Protein AF-A0A0N1NVH3-F1 (afdb_monomer)

pLDDT: mean 73.92, std 19.42, range [24.39, 94.25]

Nearest PDB structures (foldseek):
  8ia0-assembly1_CT  TM=8.644E-01  e=6.738E-32  Thermochaetoides thermophila DSM 1495
  7r6k-assembly1_I  TM=8.477E-01  e=2.476E-26  Saccharomyces cerevisiae BY4741
  8fkv-assembly1_SU  TM=8.093E-01  e=1.722E-21  Homo sapiens
  8esq-assembly1_I  TM=8.551E-01  e=5.953E-19  Schizosaccharomyces pombe
  8esr-assembly1_I  TM=8.622E-01  e=1.086E-17  Schizosaccharomyces pombe

Radius of gyration: 43.26 Å; Cα contacts (8 Å, |Δi|>4): 526; chains: 1; bounding box: 100×90×158 Å

Secondary structure (DSSP, 8-state):
------------PPPP-TTS------HHHHHHHHHT--HHHHHHSS-----------PPPBPTTS-B-------------------------------PPPPPP-------HHHHHHHHHHHHHHHHHHHHH-TTT-THHHHHHHHTTTTS-HHHHHHHHHHHHHHHHHHS-SSPPPPPPTTGGGS---HHHHHHHHHHHHHHHHHHHHHHHHHHHTS--SS-HHHHHHHHHHHHHHHHHHHH-TTSTTHHHHHHHHHHHHT-SS--HHHHHHHHHHHHHHHH-SSSHHHHHHHHHHHHHHHHTTT---HHHHHGGGG---TTTS--TTSS-SS-SS------SSS-----------HHHHHHHHHHHHHHHHHHHHHHHHHHHHHHHHHHHHHHHHHHHHHHHHHHT-HHHHHHHHHHHHHSGGGS-GGGHHHHHHHHHHHHHHHHHHHHHHHT-TTGGGSTT--HHHHHHHHHHHHHHHHHTS-HHHHTTT-----HHHHHHHHHHHHHHHH-TTTT--TT--PPPPTT-TT----TT--S-HHHHHHHHHHHHHS-TTSPPPHHHHHHHHHHHHHHHTTS-HHHHHHHHHHHHHHHHHHHHHHGGGT-GGG----S---TT-SSTTTT-TTSTT---HHHHHHTT-SSHHHHHHHHHHHHHHHHHHT-

Foldseek 3Di:
DDDDDDDDDDDDDDDDDPPDPDDDDDPVVVVVVVVVPPVPVVVVPPPPPPDDPPPPDDFDADPVGDTDDDDDDDDDDDDDDDDDDDDDDDDDDDDDDDDDDDDDPDDPPDDLVVLLVVLVVLLVVLLVVCLVDVLVSLCSLVVLVVQQPPHPLVSVLVSLVSNLVSCLNNPDPAEDDDDDPVNVPDDDDPVVVSVVVSSVSSVVSVVVSLVVLLVLLPDDPDPPSSVVSNLSSLVSLLSCCLRHVRYPPNLSSLLSLLVLQQDPDPDPSNVSSLVSLLSNQLPDPLLPSVLSSLVSNLVSCVVVLNPGAQSSLLSLVSHDDVVNCPPPPPPPPPDDPDDPDPDPDDPPPPDPDDPDDPVVVVVVVVVVVVVVVVVVVCVVVSVVSSNVSRLSSVVSSVVSLVSCLVSVDQNNLLSSLVVCLSCLLVDDPVCLVVLLVSLLVLLVVLVVVVVVVVVDPPPPPPPDRPSLLSNLSSLLSNLSSVLSPPLVPCVPPDPDDCVSSLLSCLQCVVVCLQDPQQQPALPDPDDQDPVRPPPPRPNVCRDGNLNSNLSSCCSADVRPSDHDDLLSLQSVLLSLLVSLVSDDPVSNLSSLVSSLVSCLVPLVSHLLQADLVPQPFEDDADNNDSDSVVRRCSYPPNHSVSLVVQCVDPDVSSVVSSVSSVCSNVVVVVD

Sequence (671 aa):
MVNGRPAKRRRVTPPIDDDVPSETIQASDLLSRVADWDLEQAYEQRTRKKQAKETTRLPTKSQEGLLLQAQSSALPEDSDQDSFLQSGSEDEAANGLVTPPSEVEIQPTIPVRQQVLEAKEEIARLAGLLNENPEEHASAFKKLAQLGDHAPVPVQKLVLAAQVAVYKDAIPGYRIRAYRDEDLGNKVSKEVRQTRQYEHSLVTNYGSYVKHLASLAKPKADDADAISLQTVAVSCACSLLLAVPHFNYRTELLGILAQQLLSREPTPDFVKCIETVKGLFDSDDDGATSLEAVNIISKIMRAKDFRVRAEVVDCFLHLRLLTELAPVQSRTEGSGPRPMETVHGKKVKKQKWEHRSKKEKKIAKERKAVEKDMREADASVNFEEREKMQSEALKAVFATYFRILKARTSQLMGAVLEGLAKYAHLINQDMFGDILEALKDIVKQAEEDTENTEDTEDAADEGGRNFTRESLLATQTAFTLLSQQDVAKSAGSLQLDLSFFSSHIYRTLYSLGLDPDIELGPKSLRLDHPENQATQRNRVNVSTPMLLLVRVMKSILLTPSQPPPTMTATAFYKRLLSISLQLPEKSALAVLNLMERIADRHVRKIEALWYSDERKGDGVFHGESDTIEGTNILAMGTGVWEQELLRKHYCPKVREQVVIIDKIVSKNAQK

InterPro domains:
  IPR005612 CCAAT-binding factor [PF03914] (471-656)
  IPR011501 Nucleolar complex-associated protein 3, N-terminal [PF07540] (118-209)
  IPR016903 Nucleolar complex-associated protein 3 [PIRSF028977] (41-658)
  IPR016903 Nucleolar complex-associated protein 3 [PTHR14428] (35-661)

Organism: NCBI:txid1664694

Structure (mmCIF, N/CA/C/O backbone):
data_AF-A0A0N1NVH3-F1
#
_entry.id   AF-A0A0N1NVH3-F1
#
loop_
_atom_site.group_PDB
_atom_site.id
_atom_site.type_symbol
_atom_site.label_atom_id
_atom_site.label_alt_id
_atom_site.label_comp_id
_atom_site.label_asym_id
_atom_site.label_entity_id
_atom_site.label_seq_id
_atom_site.pdbx_PDB_ins_code
_atom_site.Cartn_x
_atom_site.Cartn_y
_atom_site.Cartn_z
_atom_site.occupancy
_atom_site.B_iso_or_equiv
_atom_site.auth_seq_id
_atom_site.auth_comp_id
_atom_site.auth_asym_id
_atom_site.auth_atom_id
_atom_site.pdbx_PDB_model_num
ATOM 1 N N . MET A 1 1 ? -18.356 8.684 110.991 1.00 33.03 1 MET A N 1
ATOM 2 C CA . MET A 1 1 ? -17.567 8.268 109.809 1.00 33.03 1 MET A CA 1
ATOM 3 C C . MET A 1 1 ? -18.543 7.777 108.748 1.00 33.03 1 MET A C 1
ATOM 5 O O . MET A 1 1 ? -19.456 7.079 109.145 1.00 33.03 1 MET A O 1
ATOM 9 N N . VAL A 1 2 ? -18.492 8.038 107.445 1.00 35.56 2 VAL A N 1
ATOM 10 C CA . VAL A 1 2 ? -17.775 8.951 106.541 1.00 35.56 2 VAL A CA 1
ATOM 11 C C . VAL A 1 2 ? -18.564 8.830 105.206 1.00 35.56 2 VAL A C 1
ATOM 13 O O . VAL A 1 2 ? -18.847 7.718 104.783 1.00 35.56 2 VAL A O 1
ATOM 16 N N . ASN A 1 3 ? -18.900 9.973 104.593 1.00 38.34 3 ASN A N 1
ATOM 17 C CA . ASN A 1 3 ? -19.099 10.280 103.157 1.00 38.34 3 ASN A CA 1
ATOM 18 C C . ASN A 1 3 ? -20.183 9.618 102.266 1.00 38.34 3 ASN A C 1
ATOM 20 O O . ASN A 1 3 ? -20.206 8.414 102.055 1.00 38.34 3 ASN A O 1
ATOM 24 N N . GLY A 1 4 ? -20.906 10.490 101.534 1.00 35.47 4 GLY A N 1
ATOM 25 C CA . GLY A 1 4 ? -21.169 10.306 100.092 1.00 35.47 4 GLY A CA 1
ATOM 26 C C . GLY A 1 4 ? -22.627 10.441 99.617 1.00 35.47 4 GLY A C 1
ATOM 27 O O . GLY A 1 4 ? -23.397 9.497 99.715 1.00 35.47 4 GLY A O 1
ATOM 28 N N . ARG A 1 5 ? -22.999 11.585 99.014 1.00 40.88 5 ARG A N 1
ATOM 29 C CA . ARG A 1 5 ? -24.185 11.706 98.122 1.00 40.88 5 ARG A CA 1
ATOM 30 C C . ARG A 1 5 ? -23.877 11.061 96.749 1.00 40.88 5 ARG A C 1
ATOM 32 O O . ARG A 1 5 ? -22.700 10.942 96.416 1.00 40.88 5 ARG A O 1
ATOM 39 N N . PRO A 1 6 ? -24.885 10.759 95.900 1.00 46.31 6 PRO A N 1
ATOM 40 C CA . PRO A 1 6 ? -25.251 11.756 94.881 1.00 46.31 6 PRO A CA 1
ATOM 41 C C . PRO A 1 6 ? -26.759 11.870 94.563 1.00 46.31 6 PRO A C 1
ATOM 43 O O . PRO A 1 6 ? -27.581 11.015 94.875 1.00 46.31 6 PRO A O 1
ATOM 46 N N . ALA A 1 7 ? -27.097 12.998 93.936 1.00 38.25 7 ALA A N 1
ATOM 47 C CA . ALA A 1 7 ? -28.427 13.497 93.601 1.00 38.25 7 ALA A CA 1
ATOM 48 C C . ALA A 1 7 ? -29.065 12.850 92.350 1.00 38.25 7 ALA A C 1
ATOM 50 O O . ALA A 1 7 ? -28.367 12.549 91.383 1.00 38.25 7 ALA A O 1
ATOM 51 N N . LYS A 1 8 ? -30.407 12.770 92.305 1.00 43.84 8 LYS A N 1
ATOM 52 C CA . LYS A 1 8 ? -31.183 12.623 91.055 1.00 43.84 8 LYS A CA 1
ATOM 53 C C . LYS A 1 8 ? -31.895 13.934 90.702 1.00 43.84 8 LYS A C 1
ATOM 55 O O . LYS A 1 8 ? -32.464 14.610 91.554 1.00 43.84 8 LYS A O 1
ATOM 60 N N . ARG A 1 9 ? -31.742 14.293 89.426 1.00 40.25 9 ARG A N 1
ATOM 61 C CA . ARG A 1 9 ? -31.920 15.602 88.786 1.00 40.25 9 ARG A CA 1
ATOM 62 C C . ARG A 1 9 ? -33.373 15.924 88.401 1.00 40.25 9 ARG A C 1
ATOM 64 O O . ARG A 1 9 ? -34.196 15.039 88.199 1.00 40.25 9 ARG A O 1
ATOM 71 N N . ARG A 1 10 ? -33.607 17.236 88.283 1.00 39.56 10 ARG A N 1
ATOM 72 C CA . ARG A 1 10 ? -34.806 17.985 87.867 1.00 39.56 10 ARG A CA 1
ATOM 73 C C . ARG A 1 10 ? -35.235 17.770 86.402 1.00 39.56 10 ARG A C 1
ATOM 75 O O . ARG A 1 10 ? -34.432 17.390 85.557 1.00 39.56 10 ARG A O 1
ATOM 82 N N . ARG A 1 11 ? -36.497 18.166 86.156 1.00 43.09 11 ARG A N 1
ATOM 83 C CA . ARG A 1 11 ? -37.097 18.666 84.899 1.00 43.09 11 ARG A CA 1
ATOM 84 C C . ARG A 1 11 ? -36.121 19.506 84.060 1.00 43.09 11 ARG A C 1
ATOM 86 O O . ARG A 1 11 ? -35.396 20.312 84.636 1.00 43.09 11 ARG A O 1
ATOM 93 N N . VAL A 1 12 ? -36.210 19.410 82.731 1.00 44.62 12 VAL A N 1
ATOM 94 C CA . VAL A 1 12 ? -35.638 20.402 81.804 1.00 44.62 12 VAL A CA 1
ATOM 95 C C . VAL A 1 12 ? -36.633 20.677 80.670 1.00 44.62 12 VAL A C 1
ATOM 97 O O . VAL A 1 12 ? -36.695 19.952 79.685 1.00 44.62 12 VAL A O 1
ATOM 100 N N . THR A 1 13 ? -37.431 21.729 80.840 1.00 44.00 13 THR A N 1
ATOM 101 C CA . THR A 1 13 ? -37.611 22.745 79.794 1.00 44.00 13 THR A CA 1
ATOM 102 C C . THR A 1 13 ? -36.304 23.548 79.704 1.00 44.00 13 THR A C 1
ATOM 104 O O . THR A 1 13 ? -35.666 23.734 80.747 1.00 44.00 13 THR A O 1
ATOM 107 N N . PRO A 1 14 ? -35.864 24.001 78.519 1.00 58.03 14 PRO A N 1
ATOM 108 C CA . PRO A 1 14 ? -34.668 24.833 78.408 1.00 58.03 14 PRO A CA 1
ATOM 109 C C . PRO A 1 14 ? -34.853 26.172 79.155 1.00 58.03 14 PRO A C 1
ATOM 111 O O . PRO A 1 14 ? -35.979 26.673 79.221 1.00 58.03 14 PRO A O 1
ATOM 114 N N . PRO A 1 15 ? -33.784 26.723 79.760 1.00 50.41 15 PRO A N 1
ATOM 115 C CA . PRO A 1 15 ? -33.826 28.014 80.439 1.00 50.41 15 PRO A CA 1
ATOM 116 C C . PRO A 1 15 ? -34.007 29.156 79.430 1.00 50.41 15 PRO A C 1
ATOM 118 O O . PRO A 1 15 ? -33.434 29.127 78.343 1.00 50.41 15 PRO A O 1
ATOM 121 N N . ILE A 1 16 ? -34.823 30.136 79.814 1.00 52.22 16 ILE A N 1
ATOM 122 C CA . ILE A 1 16 ? -34.945 31.437 79.154 1.00 52.22 16 ILE A CA 1
ATOM 123 C C . ILE A 1 16 ? -33.811 32.305 79.707 1.00 52.22 16 ILE A C 1
ATOM 125 O O . ILE A 1 16 ? -33.602 32.336 80.919 1.00 52.22 16 ILE A O 1
ATOM 129 N N . ASP A 1 17 ? -33.051 32.923 78.810 1.00 49.09 17 ASP A N 1
ATOM 130 C CA . ASP A 1 17 ? -31.967 33.850 79.126 1.00 49.09 17 ASP A CA 1
ATOM 131 C C . ASP A 1 17 ? -32.587 35.252 79.270 1.00 49.09 17 ASP A C 1
ATOM 133 O O . ASP A 1 17 ? -33.037 35.826 78.279 1.00 49.09 17 ASP A O 1
ATOM 137 N N . ASP A 1 18 ? -32.692 35.771 80.497 1.00 53.84 18 ASP A N 1
ATOM 138 C CA . ASP A 1 18 ? -33.352 37.060 80.793 1.00 53.84 18 ASP A CA 1
ATOM 139 C C . ASP A 1 18 ? -32.436 38.287 80.550 1.00 53.84 18 ASP A C 1
ATOM 141 O O . ASP A 1 18 ? -32.862 39.422 80.756 1.00 53.84 18 ASP A O 1
ATOM 145 N N . ASP A 1 19 ? -31.201 38.087 80.066 1.00 55.75 19 ASP A N 1
ATOM 146 C CA . ASP A 1 19 ? -30.199 39.151 79.848 1.00 55.75 19 ASP A CA 1
ATOM 147 C C . ASP A 1 19 ? -30.059 39.613 78.379 1.00 55.75 19 ASP A C 1
ATOM 149 O O . ASP A 1 19 ? -29.121 40.336 78.030 1.00 55.75 19 ASP A O 1
ATOM 153 N N . VAL A 1 20 ? -30.997 39.255 77.494 1.00 51.69 20 VAL A N 1
ATOM 154 C CA . VAL A 1 20 ? -31.004 39.725 76.095 1.00 51.69 20 VAL A CA 1
ATOM 155 C C . VAL A 1 20 ? -32.157 40.715 75.886 1.00 51.69 20 VAL A C 1
ATOM 157 O O . VAL A 1 20 ? -33.314 40.339 76.086 1.00 51.69 20 VAL A O 1
ATOM 160 N N . PRO A 1 21 ? -31.906 41.975 75.470 1.00 58.12 21 PRO A N 1
ATOM 161 C CA . PRO A 1 21 ? -32.991 42.881 75.116 1.00 58.12 21 PRO A CA 1
ATOM 162 C C . PRO A 1 21 ? -33.781 42.294 73.940 1.00 58.12 21 PRO A C 1
ATOM 164 O O . PRO A 1 21 ? -33.214 41.836 72.950 1.00 58.12 21 PRO A O 1
ATOM 167 N N . SER A 1 22 ? -35.106 42.291 74.063 1.00 54.75 22 SER A N 1
ATOM 168 C CA . SER A 1 22 ? -36.019 41.779 73.049 1.00 54.75 22 SER A CA 1
ATOM 169 C C . SER A 1 22 ? -35.924 42.601 71.761 1.00 54.75 22 SER A C 1
ATOM 171 O O . SER A 1 22 ? -36.459 43.703 71.660 1.00 54.75 22 SER A O 1
ATOM 173 N N . GLU A 1 23 ? -35.265 42.055 70.742 1.00 61.34 23 GLU A N 1
ATOM 174 C CA . GLU A 1 23 ? -35.320 42.619 69.396 1.00 61.34 23 GLU A CA 1
ATOM 175 C C . GLU A 1 23 ? -36.613 42.184 68.695 1.00 61.34 23 GLU A C 1
ATOM 177 O O . GLU A 1 23 ? -36.970 41.004 68.636 1.00 61.34 23 GLU A O 1
ATOM 182 N N . THR A 1 24 ? -37.344 43.154 68.149 1.00 64.12 24 THR A N 1
ATOM 183 C CA . THR A 1 24 ? -38.514 42.905 67.306 1.00 64.12 24 THR A CA 1
ATOM 184 C C . THR A 1 24 ? -38.073 42.306 65.972 1.00 64.12 24 THR A C 1
ATOM 186 O O . THR A 1 24 ? -37.506 43.002 65.130 1.00 64.12 24 THR A O 1
ATOM 189 N N . ILE A 1 25 ? -38.355 41.021 65.769 1.00 62.53 25 ILE A N 1
ATOM 190 C CA . ILE A 1 25 ? -38.090 40.303 64.515 1.00 62.53 25 ILE A CA 1
ATOM 191 C C . ILE A 1 25 ? -39.090 40.770 63.442 1.00 62.53 25 ILE A C 1
ATOM 193 O O . ILE A 1 25 ? -40.289 40.883 63.707 1.00 62.53 25 ILE A O 1
ATOM 197 N N . GLN A 1 26 ? -38.612 41.037 62.222 1.00 66.69 26 GLN A N 1
ATOM 198 C CA . GLN A 1 26 ? -39.470 41.411 61.093 1.00 66.69 26 GLN A CA 1
ATOM 199 C C . GLN A 1 26 ? -40.405 40.258 60.695 1.00 66.69 26 GLN A C 1
ATOM 201 O O . GLN A 1 26 ? -40.004 39.097 60.640 1.00 66.69 26 GLN A O 1
ATOM 206 N N . ALA A 1 27 ? -41.656 40.583 60.356 1.00 63.06 27 ALA A N 1
ATOM 207 C CA . ALA A 1 27 ? -42.694 39.602 60.017 1.00 63.06 27 ALA A CA 1
ATOM 208 C C . ALA A 1 27 ? -42.320 38.665 58.846 1.00 63.06 27 ALA A C 1
ATOM 210 O O . ALA A 1 27 ? -42.825 37.547 58.771 1.00 63.06 27 ALA A O 1
ATOM 211 N N . SER A 1 28 ? -41.408 39.081 57.962 1.00 67.12 28 SER A N 1
ATOM 212 C CA . SER A 1 28 ? -40.887 38.258 56.864 1.00 67.12 28 SER A CA 1
ATOM 213 C C . SER A 1 28 ? -40.072 37.049 57.339 1.00 67.12 28 SER A C 1
ATOM 215 O O . SER A 1 28 ? -40.176 35.986 56.732 1.00 67.12 28 SER A O 1
ATOM 217 N N . ASP A 1 29 ? -39.335 37.173 58.447 1.00 62.38 29 ASP A N 1
ATOM 218 C CA . ASP A 1 29 ? -38.538 36.074 59.019 1.00 62.38 29 ASP A CA 1
ATOM 219 C C . ASP A 1 29 ? -39.375 35.100 59.860 1.00 62.38 29 ASP A C 1
ATOM 221 O O . ASP A 1 29 ? -38.988 33.952 60.085 1.00 62.38 29 ASP A O 1
ATOM 225 N N . LEU A 1 30 ? -40.558 35.527 60.307 1.00 60.66 30 LEU A N 1
ATOM 226 C CA . LEU A 1 30 ? -41.541 34.619 60.896 1.00 60.66 30 LEU A CA 1
ATOM 227 C C . LEU A 1 30 ? -42.236 33.776 59.820 1.00 60.66 30 LEU A C 1
ATOM 229 O O . LEU A 1 30 ? -42.452 32.588 60.041 1.00 60.66 30 LEU A O 1
ATOM 233 N N . LEU A 1 31 ? -42.535 34.345 58.645 1.00 59.34 31 LEU A N 1
ATOM 234 C CA . LEU A 1 31 ? -43.126 33.580 57.540 1.00 59.34 31 LEU A CA 1
ATOM 235 C C . LEU A 1 31 ? -42.167 32.529 56.963 1.00 59.34 31 LEU A C 1
ATOM 237 O O . LEU A 1 31 ? -42.623 31.443 56.608 1.00 59.34 31 LEU A O 1
ATOM 241 N N . SER A 1 32 ? -40.861 32.808 56.901 1.00 60.94 32 SER A N 1
ATOM 242 C CA . SER A 1 32 ? -39.868 31.824 56.443 1.00 60.94 32 SER A CA 1
ATOM 243 C C . SER A 1 32 ? -39.736 30.648 57.416 1.00 60.94 32 SER A C 1
ATOM 245 O O . SER A 1 32 ? -39.741 29.499 56.989 1.00 60.94 32 SER A O 1
ATOM 247 N N . ARG A 1 33 ? -39.745 30.905 58.731 1.00 57.94 33 ARG A N 1
ATOM 248 C CA . ARG A 1 33 ? -39.714 29.845 59.758 1.00 57.94 33 ARG A CA 1
ATOM 249 C C . ARG A 1 33 ? -40.994 29.010 59.833 1.00 57.94 33 ARG A C 1
ATOM 251 O O . ARG A 1 33 ? -40.930 27.851 60.230 1.00 57.94 33 ARG A O 1
ATOM 258 N N . VAL A 1 34 ? -42.145 29.576 59.465 1.00 58.25 34 VAL A N 1
ATOM 259 C CA . VAL A 1 34 ? -43.417 28.834 59.373 1.00 58.25 34 VAL A CA 1
ATOM 260 C C . VAL A 1 34 ? -43.456 27.955 58.118 1.00 58.25 34 VAL A C 1
ATOM 262 O O . VAL A 1 34 ? -44.030 26.872 58.168 1.00 58.25 34 VAL A O 1
ATOM 265 N N . ALA A 1 35 ? -42.799 28.365 57.027 1.00 59.84 35 ALA A N 1
ATOM 266 C CA . ALA A 1 35 ? -42.668 27.551 55.815 1.00 59.84 35 ALA A CA 1
ATOM 267 C C . ALA A 1 35 ? -41.761 26.315 55.999 1.00 59.84 35 ALA A C 1
ATOM 269 O O . ALA A 1 35 ? -41.915 25.342 55.268 1.00 59.84 35 ALA A O 1
ATOM 270 N N . ASP A 1 36 ? -40.877 26.320 57.004 1.00 55.16 36 ASP A N 1
ATOM 271 C CA . ASP A 1 36 ? -40.049 25.163 57.382 1.00 55.16 36 ASP A CA 1
ATOM 272 C C . ASP A 1 36 ? -40.770 24.172 58.323 1.00 55.16 36 ASP A C 1
ATOM 274 O O . ASP A 1 36 ? -40.252 23.092 58.616 1.00 55.16 36 ASP A O 1
ATOM 278 N N . TRP A 1 37 ? -41.971 24.505 58.812 1.00 56.56 37 TRP A N 1
ATOM 279 C CA . TRP A 1 37 ? -42.791 23.627 59.658 1.00 56.56 37 TRP A CA 1
ATOM 280 C C . TRP A 1 37 ? -43.785 22.817 58.821 1.00 56.56 37 TRP A C 1
ATOM 282 O O . TRP A 1 37 ? -45.002 22.890 58.988 1.00 56.56 37 TRP A O 1
ATOM 292 N N . ASP A 1 38 ? -43.241 22.003 57.922 1.00 60.09 38 ASP A N 1
ATOM 293 C CA . ASP A 1 38 ? -44.020 21.117 57.063 1.00 60.09 38 ASP A CA 1
ATOM 294 C C . ASP A 1 38 ? -44.341 19.810 57.816 1.00 60.09 38 ASP A C 1
ATOM 296 O O . ASP A 1 38 ? -43.627 18.803 57.749 1.00 60.09 38 ASP A O 1
ATOM 300 N N . LEU A 1 39 ? -45.403 19.853 58.631 1.00 51.72 39 LEU A N 1
ATOM 301 C CA . LEU A 1 39 ? -45.838 18.742 59.491 1.00 51.72 39 LEU A CA 1
ATOM 302 C C . LEU A 1 39 ? -46.125 17.455 58.687 1.00 51.72 39 LEU A C 1
ATOM 304 O O . LEU A 1 39 ? -46.016 16.355 59.234 1.00 51.72 39 LEU A O 1
ATOM 308 N N . GLU A 1 40 ? -46.458 17.592 57.398 1.00 57.12 40 GLU A N 1
ATOM 309 C CA . GLU A 1 40 ? -46.713 16.490 56.463 1.00 57.12 40 GLU A CA 1
ATOM 310 C C . GLU A 1 40 ? -45.436 15.724 56.088 1.00 57.12 40 GLU A C 1
ATOM 312 O O . GLU A 1 40 ? -45.439 14.494 56.147 1.00 57.12 40 GLU A O 1
ATOM 317 N N . GLN A 1 41 ? -44.305 16.397 55.838 1.00 60.50 41 GLN A N 1
ATOM 318 C CA . GLN A 1 41 ? -43.046 15.716 55.486 1.00 60.50 41 GLN A CA 1
ATOM 319 C C . GLN A 1 41 ? -42.486 14.885 56.651 1.00 60.50 41 GLN A C 1
ATOM 321 O O . GLN A 1 41 ? -41.978 13.777 56.457 1.00 60.50 41 GLN A O 1
ATOM 326 N N . ALA A 1 42 ? -42.624 15.375 57.887 1.00 59.47 42 ALA A N 1
ATOM 327 C CA . ALA A 1 42 ? -42.236 14.626 59.085 1.00 59.47 42 ALA A CA 1
ATOM 328 C C . ALA A 1 42 ? -43.175 13.434 59.372 1.00 59.47 42 ALA A C 1
ATOM 330 O O . ALA A 1 42 ? -42.757 12.443 59.984 1.00 59.47 42 ALA A O 1
ATOM 331 N N . TYR A 1 43 ? -44.434 13.510 58.924 1.00 60.97 43 TYR A N 1
ATOM 332 C CA . TYR A 1 43 ? -45.405 12.418 59.015 1.00 60.97 43 TYR A CA 1
ATOM 333 C C . TYR A 1 43 ? -45.141 11.338 57.952 1.00 60.97 43 TYR A C 1
ATOM 335 O O . TYR A 1 43 ? -45.211 10.148 58.263 1.00 60.97 43 TYR A O 1
ATOM 343 N N . GLU A 1 44 ? -44.742 11.731 56.740 1.00 62.16 44 GLU A N 1
ATOM 344 C CA . GLU A 1 44 ? -44.369 10.821 55.646 1.00 62.16 44 GLU A CA 1
ATOM 345 C C . GLU A 1 44 ? -43.032 10.096 55.887 1.00 62.16 44 GLU A C 1
ATOM 347 O O . GLU A 1 44 ? -42.884 8.926 55.527 1.00 62.16 44 GLU A O 1
ATOM 352 N N . GLN A 1 45 ? -42.069 10.740 56.559 1.00 58.31 45 GLN A N 1
ATOM 353 C CA . GLN A 1 45 ? -40.765 10.141 56.888 1.00 58.31 45 GLN A CA 1
ATOM 354 C C . GLN A 1 45 ? -40.785 9.221 58.120 1.00 58.31 45 GLN A C 1
ATOM 356 O O . GLN A 1 45 ? -39.816 8.491 58.370 1.00 58.31 45 GLN A O 1
ATOM 361 N N . 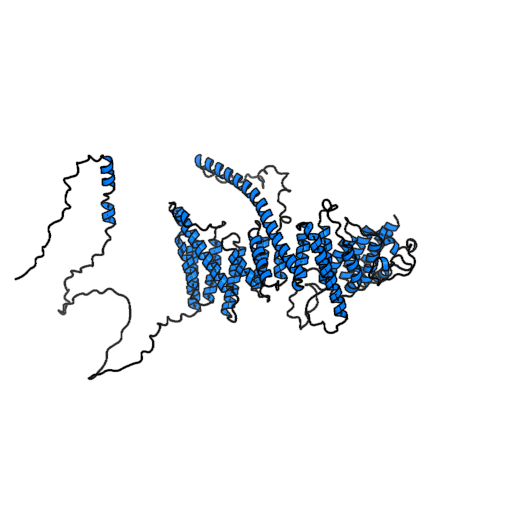ARG A 1 46 ? -41.894 9.168 58.874 1.00 54.25 46 ARG A N 1
ATOM 362 C CA . ARG A 1 46 ? -42.122 8.090 59.846 1.00 54.25 46 ARG A CA 1
ATOM 363 C C . ARG A 1 46 ? -42.439 6.804 59.095 1.00 54.25 46 ARG A C 1
ATOM 365 O O . ARG A 1 46 ? -43.584 6.406 58.911 1.00 54.25 46 ARG A O 1
ATOM 372 N N . THR A 1 47 ? -41.360 6.140 58.695 1.00 43.06 47 THR A N 1
ATOM 373 C CA . THR A 1 47 ? -41.311 4.727 58.326 1.00 43.06 47 THR A CA 1
ATOM 374 C C . THR A 1 47 ? -42.377 3.921 59.069 1.00 43.06 47 THR A C 1
ATOM 376 O O . THR A 1 47 ? -42.409 3.868 60.302 1.00 43.06 47 THR A O 1
ATOM 379 N N . ARG A 1 48 ? -43.245 3.255 58.296 1.00 53.62 48 ARG A N 1
ATOM 380 C CA . ARG A 1 48 ? -44.094 2.156 58.760 1.00 53.62 48 ARG A CA 1
ATOM 381 C C . ARG A 1 48 ? -43.190 1.065 59.341 1.00 53.62 48 ARG A C 1
ATOM 383 O O . ARG A 1 48 ? -42.832 0.111 58.653 1.00 53.62 48 ARG A O 1
ATOM 390 N N . LYS A 1 49 ? -42.816 1.187 60.616 1.00 42.97 49 LYS A N 1
ATOM 391 C CA . LYS A 1 49 ? -42.392 0.035 61.409 1.00 42.97 49 LYS A CA 1
ATOM 392 C C . LYS A 1 49 ? -43.572 -0.926 61.385 1.00 42.97 49 LYS A C 1
ATOM 394 O O . LYS A 1 49 ? -44.633 -0.610 61.917 1.00 42.97 49 LYS A O 1
ATOM 399 N N . LYS A 1 50 ? -43.406 -2.066 60.708 1.00 44.34 50 LYS A N 1
ATOM 400 C CA . LYS A 1 50 ? -44.324 -3.200 60.820 1.00 44.34 50 LYS A CA 1
ATOM 401 C C . LYS A 1 50 ? -44.491 -3.483 62.313 1.00 44.34 50 LYS A C 1
ATOM 403 O O . LYS A 1 50 ? -43.560 -3.968 62.949 1.00 44.34 50 LYS A O 1
ATOM 408 N N . GLN A 1 51 ? -45.650 -3.147 62.875 1.00 37.62 51 GLN A N 1
ATOM 409 C CA . GLN A 1 51 ? -46.080 -3.762 64.120 1.00 37.62 51 GLN A CA 1
ATOM 410 C C . GLN A 1 51 ? -46.107 -5.269 63.866 1.00 37.62 51 GLN A C 1
ATOM 412 O O . GLN A 1 51 ? -46.708 -5.731 62.891 1.00 37.62 51 GLN A O 1
ATOM 417 N N . ALA A 1 52 ? -45.398 -6.023 64.703 1.00 37.12 52 ALA A N 1
ATOM 418 C CA . ALA A 1 52 ? -45.582 -7.459 64.791 1.00 37.12 52 ALA A CA 1
ATOM 419 C C . ALA A 1 52 ? -47.081 -7.724 64.995 1.00 37.12 52 ALA A C 1
ATOM 421 O O . ALA A 1 52 ? -47.719 -7.078 65.826 1.00 37.12 52 ALA A O 1
ATOM 422 N N . LYS A 1 53 ? -47.661 -8.625 64.197 1.00 47.16 53 LYS A N 1
ATOM 423 C CA . LYS A 1 53 ? -49.025 -9.105 64.423 1.00 47.16 53 LYS A CA 1
ATOM 424 C C . LYS A 1 53 ? -49.043 -9.828 65.771 1.00 47.16 53 LYS A C 1
ATOM 426 O O . LYS A 1 53 ? -48.653 -10.988 65.836 1.00 47.16 53 LYS A O 1
ATOM 431 N N . GLU A 1 54 ? -49.505 -9.169 66.827 1.00 40.66 54 GLU A N 1
ATOM 432 C CA . GLU A 1 54 ? -49.987 -9.874 68.012 1.00 40.66 54 GLU A CA 1
ATOM 433 C C . GLU A 1 54 ? -51.269 -10.615 67.618 1.00 40.66 54 GLU A C 1
ATOM 435 O O . GLU A 1 54 ? -52.304 -10.016 67.323 1.00 40.66 54 GLU A O 1
ATOM 440 N N . THR A 1 55 ? -51.194 -11.940 67.538 1.00 43.97 55 THR A N 1
ATOM 441 C CA . THR A 1 55 ? -52.364 -12.792 67.335 1.00 43.97 55 THR A CA 1
ATOM 442 C C . THR A 1 55 ? -53.042 -13.037 68.678 1.00 43.97 55 THR A C 1
ATOM 444 O O . THR A 1 55 ? -52.770 -14.026 69.353 1.00 43.97 55 THR A O 1
ATOM 447 N N . THR A 1 56 ? -53.964 -12.163 69.066 1.00 48.88 56 THR A N 1
ATOM 448 C CA . THR A 1 56 ? -54.972 -12.457 70.093 1.00 48.88 56 THR A CA 1
ATOM 449 C C . THR A 1 56 ? -56.042 -13.380 69.499 1.00 48.88 56 THR A C 1
ATOM 451 O O . THR A 1 56 ? -57.116 -12.947 69.084 1.00 48.88 56 THR A O 1
ATOM 454 N N . ARG A 1 57 ? -55.751 -14.683 69.405 1.00 58.16 57 ARG A N 1
ATOM 455 C CA . ARG A 1 57 ? -56.764 -15.711 69.108 1.00 58.16 57 ARG A CA 1
ATOM 456 C C . ARG A 1 57 ? -56.864 -16.697 70.266 1.00 58.16 57 ARG A C 1
ATOM 458 O O . ARG A 1 57 ? -55.857 -17.208 70.742 1.00 58.16 57 ARG A O 1
ATOM 465 N N . LEU A 1 58 ? -58.096 -16.928 70.714 1.00 53.81 58 LEU A N 1
ATOM 466 C CA . LEU A 1 58 ? -58.429 -17.882 71.770 1.00 53.81 58 LEU A CA 1
ATOM 467 C C . LEU A 1 58 ? -58.180 -19.328 71.291 1.00 53.81 58 LEU A C 1
ATOM 469 O O . LEU A 1 58 ? -58.409 -19.610 70.111 1.00 53.81 58 LEU A O 1
ATOM 473 N N . PRO A 1 59 ? -57.755 -20.249 72.176 1.00 58.03 59 PRO A N 1
ATOM 474 C CA . PRO A 1 59 ? -57.579 -21.660 71.837 1.00 58.03 59 PRO A CA 1
ATOM 475 C C . PRO A 1 59 ? -58.909 -22.292 71.409 1.00 58.03 59 PRO A C 1
ATOM 477 O O . PRO A 1 59 ? -59.908 -22.191 72.123 1.00 58.03 59 PRO A O 1
ATOM 480 N N . THR A 1 60 ? -58.936 -22.968 70.261 1.00 56.47 60 THR A N 1
ATOM 481 C CA . THR A 1 60 ? -60.114 -23.716 69.795 1.00 56.47 60 THR A CA 1
ATOM 482 C C . THR A 1 60 ? -60.018 -25.178 70.224 1.00 56.47 60 THR A C 1
ATOM 484 O O . THR A 1 60 ? -59.005 -25.834 69.990 1.00 56.47 60 THR A O 1
ATOM 487 N N . LYS A 1 61 ? -61.079 -25.690 70.854 1.00 48.44 61 LYS A N 1
ATOM 488 C CA . LYS A 1 61 ? -61.190 -27.064 71.364 1.00 48.44 61 LYS A CA 1
ATOM 489 C C . LYS A 1 61 ? -61.594 -28.016 70.226 1.00 48.44 61 LYS A C 1
ATOM 491 O O . LYS A 1 61 ? -62.589 -27.754 69.556 1.00 48.44 61 LYS A O 1
ATOM 496 N N . SER A 1 62 ? -60.848 -29.101 70.012 1.00 57.38 62 SER A N 1
ATOM 497 C CA . SER A 1 62 ? -61.265 -30.193 69.113 1.00 57.38 62 SER A CA 1
ATOM 498 C C . SER A 1 62 ? -62.300 -31.099 69.804 1.00 57.38 62 SER A C 1
ATOM 500 O O . SER A 1 62 ? -62.386 -31.109 71.035 1.00 57.38 62 SER A O 1
ATOM 502 N N . GLN A 1 63 ? -63.085 -31.863 69.033 1.00 57.34 63 GLN A N 1
ATOM 503 C CA . GLN A 1 63 ? -64.181 -32.717 69.529 1.00 57.34 63 GLN A CA 1
ATOM 504 C C . GLN A 1 63 ? -63.734 -33.843 70.487 1.00 57.34 63 GLN A C 1
ATOM 506 O O . GLN A 1 63 ? -64.573 -34.393 71.189 1.00 57.34 63 GLN A O 1
ATOM 511 N N . GLU A 1 64 ? -62.430 -34.111 70.614 1.00 56.06 64 GLU A N 1
ATOM 512 C CA . GLU A 1 64 ? -61.862 -35.065 71.586 1.00 56.06 64 GLU A CA 1
ATOM 513 C C . GLU A 1 64 ? -61.252 -34.400 72.839 1.00 56.06 64 GLU A C 1
ATOM 515 O O . GLU A 1 64 ? -60.569 -35.034 73.636 1.00 56.06 64 GLU A O 1
ATOM 520 N N . GLY A 1 65 ? -61.522 -33.112 73.071 1.00 57.00 65 GLY A N 1
ATOM 521 C CA . GLY A 1 65 ? -61.272 -32.476 74.369 1.00 57.00 65 GLY A CA 1
ATOM 522 C C . GLY A 1 65 ? -59.840 -31.999 74.643 1.00 57.00 65 GLY A C 1
ATOM 523 O O . GLY A 1 65 ? -59.614 -31.440 75.717 1.00 57.00 65 GLY A O 1
ATOM 524 N N . LEU A 1 66 ? -58.905 -32.117 73.695 1.00 51.19 66 LEU A N 1
ATOM 525 C CA . LEU A 1 66 ? -57.547 -31.571 73.829 1.00 51.19 66 LEU A CA 1
ATOM 526 C C . LEU A 1 66 ? -57.457 -30.109 73.333 1.00 51.19 66 LEU A C 1
ATOM 528 O O . LEU A 1 66 ? -57.993 -29.764 72.277 1.00 51.19 66 LEU A O 1
ATOM 532 N N . LEU A 1 67 ? -56.779 -29.247 74.101 1.00 48.69 67 LEU A N 1
ATOM 533 C CA . LEU A 1 67 ? -56.515 -27.839 73.768 1.00 48.69 67 LEU A CA 1
ATOM 534 C C . LEU A 1 67 ? -55.203 -27.721 72.976 1.00 48.69 67 LEU A C 1
ATOM 536 O O . LEU A 1 67 ? -54.149 -28.080 73.493 1.00 48.69 67 LEU A O 1
ATOM 540 N N . LEU A 1 68 ? -55.254 -27.185 71.752 1.00 52.66 68 LEU A N 1
ATOM 541 C CA . LEU A 1 68 ? -54.069 -26.895 70.933 1.00 52.66 68 LEU A CA 1
ATOM 542 C C . LEU A 1 68 ? -53.819 -25.381 70.876 1.00 52.66 68 LEU A C 1
ATOM 544 O O . LEU A 1 68 ? -54.710 -24.603 70.526 1.00 52.66 68 LEU A O 1
ATOM 548 N N . GLN A 1 69 ? -52.601 -24.967 71.232 1.00 46.28 69 GLN A N 1
ATOM 549 C CA . GLN A 1 69 ? -52.146 -23.574 71.246 1.00 46.28 69 GLN A CA 1
ATOM 550 C C . GLN A 1 69 ? -51.313 -23.293 69.987 1.00 46.28 69 GLN A C 1
ATOM 552 O O . GLN A 1 69 ? -50.355 -24.005 69.703 1.00 46.28 69 GLN A O 1
ATOM 557 N N . ALA A 1 70 ? -51.687 -22.273 69.210 1.00 42.47 70 ALA A N 1
ATOM 558 C CA . ALA A 1 70 ? -51.036 -21.966 67.938 1.00 42.47 70 ALA A CA 1
ATOM 559 C C . ALA A 1 70 ? -49.727 -21.177 68.145 1.00 42.47 70 ALA A C 1
ATOM 561 O O . ALA A 1 70 ? -49.756 -20.066 68.673 1.00 42.47 70 ALA A O 1
ATOM 562 N N . GLN A 1 71 ? -48.598 -21.725 67.686 1.00 38.41 71 GLN A N 1
ATOM 563 C CA . GLN A 1 71 ? -47.349 -20.990 67.445 1.00 38.41 71 GLN A CA 1
ATOM 564 C C . GLN A 1 71 ? -47.132 -20.855 65.931 1.00 38.41 71 GLN A C 1
ATOM 566 O O . GLN A 1 71 ? -47.394 -21.795 65.184 1.00 38.41 71 GLN A O 1
ATOM 571 N N . SER A 1 72 ? -46.657 -19.694 65.474 1.00 33.09 72 SER A N 1
ATOM 572 C CA . SER A 1 72 ? -46.248 -19.465 64.083 1.00 33.09 72 SER A CA 1
ATOM 573 C C . SER A 1 72 ? -44.762 -19.116 64.016 1.00 33.09 72 SER A C 1
ATOM 575 O O . SER A 1 72 ? -44.356 -18.106 64.595 1.00 33.09 72 SER A O 1
ATOM 577 N N . SER A 1 73 ? -43.983 -19.901 63.273 1.00 32.09 73 SER A N 1
ATOM 578 C CA . SER A 1 73 ? -42.607 -19.603 62.864 1.00 32.09 73 SER A CA 1
ATOM 579 C C . SER A 1 73 ? -42.562 -19.189 61.386 1.00 32.09 73 SER A C 1
ATOM 581 O O . SER A 1 73 ? -43.274 -19.735 60.544 1.00 32.09 73 SER A O 1
ATOM 583 N N . ALA A 1 74 ? -41.745 -18.177 61.092 1.00 30.19 74 ALA A N 1
ATOM 584 C CA . ALA A 1 74 ? -41.294 -17.813 59.750 1.00 30.19 74 ALA A CA 1
ATOM 585 C C . ALA A 1 74 ? -40.035 -18.636 59.388 1.00 30.19 74 ALA A C 1
ATOM 587 O O . ALA A 1 74 ? -39.282 -18.997 60.288 1.00 30.19 74 ALA A O 1
ATOM 588 N N . LEU A 1 75 ? -39.823 -18.910 58.098 1.00 33.66 75 LEU A N 1
ATOM 589 C CA . LEU A 1 75 ? -38.701 -19.656 57.472 1.00 33.66 75 LEU A CA 1
ATOM 590 C C . LEU A 1 75 ? -38.357 -18.973 56.115 1.00 33.66 75 LEU A C 1
ATOM 592 O O . LEU A 1 75 ? -39.156 -18.104 55.734 1.00 33.66 75 LEU A O 1
ATOM 596 N N . PRO A 1 76 ? -37.308 -19.330 55.319 1.00 40.25 76 PRO A N 1
ATOM 597 C CA . PRO A 1 76 ? -36.230 -20.354 55.458 1.00 40.25 76 PRO A CA 1
ATOM 598 C C . PRO A 1 76 ? -35.056 -19.890 56.369 1.00 40.25 76 PRO A C 1
ATOM 600 O O . PRO A 1 76 ? -35.324 -19.061 57.240 1.00 40.25 76 PRO A O 1
ATOM 603 N N . GLU A 1 77 ? -33.799 -20.377 56.334 1.00 26.22 77 GLU A N 1
ATOM 604 C CA . GLU A 1 77 ? -33.002 -21.241 55.421 1.00 26.22 77 GLU A CA 1
ATOM 605 C C . GLU A 1 77 ? -32.385 -22.442 56.183 1.00 26.22 77 GLU A C 1
ATOM 607 O O . GLU A 1 77 ? -31.722 -22.229 57.201 1.00 26.22 77 GLU A O 1
ATOM 612 N N . ASP A 1 78 ? -32.718 -23.651 55.689 1.00 26.39 78 ASP A N 1
ATOM 613 C CA . ASP A 1 78 ? -31.881 -24.840 55.359 1.00 26.39 78 ASP A CA 1
ATOM 614 C C . ASP A 1 78 ? -30.908 -25.420 56.423 1.00 26.39 78 ASP A C 1
ATOM 616 O O . ASP A 1 78 ? -30.139 -24.697 57.039 1.00 26.39 78 ASP A O 1
ATOM 620 N N . SER A 1 79 ? -30.837 -26.728 56.715 1.00 24.39 79 SER A N 1
ATOM 621 C CA . SER A 1 79 ? -31.155 -27.938 55.943 1.00 24.39 79 SER A CA 1
ATOM 622 C C . SER A 1 79 ? -31.475 -29.155 56.847 1.00 24.39 79 SER A C 1
ATOM 624 O O . SER A 1 79 ? -31.034 -29.249 57.989 1.00 24.39 79 SER A O 1
ATOM 626 N N . ASP A 1 80 ? -32.310 -30.030 56.285 1.00 28.98 80 ASP A N 1
ATOM 627 C CA . ASP A 1 80 ? -32.543 -31.472 56.449 1.00 28.98 80 ASP A CA 1
ATOM 628 C C . ASP A 1 80 ? -32.315 -32.270 57.756 1.00 28.98 80 ASP A C 1
ATOM 630 O O . ASP A 1 80 ? -31.318 -32.214 58.469 1.00 28.98 80 ASP A O 1
ATOM 634 N N . GLN A 1 81 ? -33.331 -33.117 57.954 1.00 29.00 81 GLN A N 1
ATOM 635 C CA . GLN A 1 81 ? -33.434 -34.399 58.660 1.00 29.00 81 GLN A CA 1
ATOM 636 C C . GLN A 1 81 ? -32.090 -35.162 58.748 1.00 29.00 81 GLN A C 1
ATOM 638 O O . GLN A 1 81 ? -31.333 -35.192 57.788 1.00 29.00 81 GLN A O 1
ATOM 643 N N . ASP A 1 82 ? -31.776 -35.845 59.858 1.00 29.12 82 ASP A N 1
ATOM 644 C CA . ASP A 1 82 ? -32.193 -37.251 59.923 1.00 29.12 82 ASP A CA 1
ATOM 645 C C . ASP A 1 82 ? -32.396 -37.875 61.324 1.00 29.12 82 ASP A C 1
ATOM 647 O O . ASP A 1 82 ? -31.947 -37.406 62.370 1.00 29.12 82 ASP A O 1
ATOM 651 N N . SER A 1 83 ? -33.130 -38.981 61.270 1.00 31.69 83 SER A N 1
ATOM 652 C CA . SER A 1 83 ? -33.729 -39.824 62.298 1.00 31.69 83 SER A CA 1
ATOM 653 C C . SER A 1 83 ? -32.793 -40.452 63.351 1.00 31.69 83 SER A C 1
ATOM 655 O O . SER A 1 83 ? -31.851 -41.176 63.056 1.00 31.69 83 SER A O 1
ATOM 657 N N . PHE A 1 84 ? -33.195 -40.291 64.614 1.00 26.88 84 PHE A N 1
ATOM 658 C CA . PHE A 1 84 ? -33.425 -41.337 65.631 1.00 26.88 84 PHE A CA 1
ATOM 659 C C . PHE A 1 84 ? -33.086 -42.808 65.253 1.00 26.88 84 PHE A C 1
ATOM 661 O O . PHE A 1 84 ? -33.817 -43.406 64.465 1.00 26.88 84 PHE A O 1
ATOM 668 N N . LEU A 1 85 ? -32.070 -43.422 65.901 1.00 30.56 85 LEU A N 1
ATOM 669 C CA . LEU A 1 85 ? -32.213 -44.575 66.830 1.00 30.56 85 LEU A CA 1
ATOM 670 C C . LEU A 1 85 ? -30.879 -45.141 67.399 1.00 30.56 85 LEU A C 1
ATOM 672 O O . LEU A 1 85 ? -29.984 -45.523 66.659 1.00 30.56 85 LEU A O 1
ATOM 676 N N . GLN A 1 86 ? -30.891 -45.355 68.728 1.00 26.84 86 GLN A N 1
ATOM 677 C CA . GLN A 1 86 ? -30.390 -46.542 69.459 1.00 26.84 86 GLN A CA 1
ATOM 678 C C . GLN A 1 86 ? -29.035 -46.524 70.226 1.00 26.84 86 GLN A C 1
ATOM 680 O O . GLN A 1 86 ? -27.971 -46.759 69.679 1.00 26.84 86 GLN A O 1
ATOM 685 N N . SER A 1 87 ? -29.193 -46.473 71.564 1.00 27.94 87 SER A N 1
ATOM 686 C CA . SER A 1 87 ? -28.559 -47.301 72.619 1.00 27.94 87 SER A CA 1
ATOM 687 C C . SER A 1 87 ? -27.112 -47.058 73.093 1.00 27.94 87 SER A C 1
ATOM 689 O O . SER A 1 87 ? -26.165 -47.435 72.420 1.00 27.94 87 SER A O 1
ATOM 691 N N . GLY A 1 88 ? -26.989 -46.710 74.387 1.00 26.56 88 GLY A N 1
ATOM 692 C CA . GLY A 1 88 ? -26.124 -47.448 75.328 1.00 26.56 88 GLY A CA 1
ATOM 693 C C . GLY A 1 88 ? -24.875 -46.752 75.898 1.00 26.56 88 GLY A C 1
ATOM 694 O O . GLY A 1 88 ? -23.899 -46.583 75.188 1.00 26.56 88 GLY A O 1
ATOM 695 N N . SER A 1 89 ? -24.919 -46.503 77.219 1.00 26.58 89 SER A N 1
ATOM 696 C CA . SER A 1 89 ? -23.837 -46.543 78.239 1.00 26.58 89 SER A CA 1
ATOM 697 C C . SER A 1 89 ? -22.594 -45.624 78.175 1.00 26.58 89 SER A C 1
ATOM 699 O O . SER A 1 89 ? -21.748 -45.776 77.308 1.00 26.58 89 SER A O 1
ATOM 701 N N . GLU A 1 90 ? -22.497 -44.793 79.226 1.00 27.03 90 GLU A N 1
ATOM 702 C CA . GLU A 1 90 ? -21.361 -44.501 80.140 1.00 27.03 90 GLU A CA 1
ATOM 703 C C . GLU A 1 90 ? -19.974 -44.005 79.645 1.00 27.03 90 GLU A C 1
ATOM 705 O O . GLU A 1 90 ? -19.301 -44.622 78.831 1.00 27.03 90 GLU A O 1
ATOM 710 N N . ASP A 1 91 ? -19.561 -42.923 80.325 1.00 28.05 91 ASP A N 1
ATOM 711 C CA . ASP A 1 91 ? -18.230 -42.510 80.808 1.00 28.05 91 ASP A CA 1
ATOM 712 C C . ASP A 1 91 ? -17.101 -41.942 79.911 1.00 28.05 91 ASP A C 1
ATOM 714 O O . ASP A 1 91 ? -16.582 -42.550 78.987 1.00 28.05 91 ASP A O 1
ATOM 718 N N . GLU A 1 92 ? -16.705 -40.734 80.346 1.00 28.30 92 GLU A N 1
ATOM 719 C CA . GLU A 1 92 ? -15.383 -40.095 80.477 1.00 28.30 92 GLU A CA 1
ATOM 720 C C . GLU A 1 92 ? -14.282 -40.103 79.385 1.00 28.30 92 GLU A C 1
ATOM 722 O O . GLU A 1 92 ? -13.857 -41.108 78.834 1.00 28.30 92 GLU A O 1
ATOM 727 N N . ALA A 1 93 ? -13.668 -38.908 79.313 1.00 29.16 93 ALA A N 1
ATOM 728 C CA . ALA A 1 93 ? -12.246 -38.602 79.095 1.00 29.16 93 ALA A CA 1
ATOM 729 C C . ALA A 1 93 ? -11.669 -38.495 77.661 1.00 29.16 93 ALA A C 1
ATOM 731 O O . ALA A 1 93 ? -11.330 -39.458 76.989 1.00 29.16 93 ALA A O 1
ATOM 732 N N . ALA A 1 94 ? -11.438 -37.229 77.284 1.00 29.91 94 ALA A N 1
ATOM 733 C CA . ALA A 1 94 ? -10.225 -36.649 76.688 1.00 29.91 94 ALA A CA 1
ATOM 734 C C . ALA A 1 94 ? -9.278 -37.526 75.832 1.00 29.91 94 ALA A C 1
ATOM 736 O O . ALA A 1 94 ? -8.519 -38.324 76.372 1.00 29.91 94 ALA A O 1
ATOM 737 N N . ASN A 1 95 ? -9.131 -37.187 74.540 1.00 29.30 95 ASN A N 1
ATOM 738 C CA . ASN A 1 95 ? -7.890 -36.612 73.974 1.00 29.30 95 ASN A CA 1
ATOM 739 C C . ASN A 1 95 ? -7.939 -36.435 72.440 1.00 29.30 95 ASN A C 1
ATOM 741 O O . ASN A 1 95 ? -8.260 -37.358 71.709 1.00 29.30 95 ASN A O 1
ATOM 745 N N . GLY A 1 96 ? -7.493 -35.259 71.983 1.00 28.17 96 GLY A N 1
ATOM 746 C CA . GLY A 1 96 ? -6.441 -35.111 70.966 1.00 28.17 96 GLY A CA 1
ATOM 747 C C . GLY A 1 96 ? -6.638 -35.598 69.519 1.00 28.17 96 GLY A C 1
ATOM 748 O O . GLY A 1 96 ? -6.339 -36.741 69.206 1.00 28.17 96 GLY A O 1
ATOM 749 N N . LEU A 1 97 ? -6.803 -34.599 68.639 1.00 32.03 97 LEU A N 1
ATOM 750 C CA . LEU A 1 97 ? -6.225 -34.464 67.287 1.00 32.03 97 LEU A CA 1
ATOM 751 C C . LEU A 1 97 ? -6.940 -35.078 66.059 1.00 32.03 97 LEU A C 1
ATOM 753 O O . LEU A 1 97 ? -7.414 -36.204 66.063 1.00 32.03 97 LEU A O 1
ATOM 757 N N . VAL A 1 98 ? -6.813 -34.309 64.963 1.00 30.44 98 VAL A N 1
ATOM 758 C CA . VAL A 1 98 ? -7.105 -34.564 63.534 1.00 30.44 98 VAL A CA 1
ATOM 759 C C . VAL A 1 98 ? -8.483 -34.095 63.037 1.00 30.44 98 VAL A C 1
ATOM 761 O O . VAL A 1 98 ? -9.448 -34.843 62.993 1.00 30.44 98 VAL A O 1
ATOM 764 N N . THR A 1 99 ? -8.542 -32.845 62.566 1.00 34.22 99 THR A N 1
ATOM 765 C CA . THR A 1 99 ? -9.552 -32.355 61.609 1.00 34.22 99 THR A CA 1
ATOM 766 C C . THR A 1 99 ? -9.135 -32.695 60.170 1.00 34.22 99 THR A C 1
ATOM 768 O O . THR A 1 99 ? -8.087 -32.201 59.740 1.00 34.22 99 THR A O 1
ATOM 771 N N . PRO A 1 100 ? -9.931 -33.458 59.396 1.00 38.91 100 PRO A N 1
ATOM 772 C CA . PRO A 1 100 ? -9.945 -33.415 57.936 1.00 38.91 100 PRO A CA 1
ATOM 773 C C . PRO A 1 100 ? -10.990 -32.392 57.429 1.00 38.91 100 PRO A C 1
ATOM 775 O O . PRO A 1 100 ? -11.798 -31.897 58.216 1.00 38.91 100 PRO A O 1
ATOM 778 N N . PRO A 1 101 ? -10.933 -32.011 56.141 1.00 40.78 101 PRO A N 1
ATOM 779 C CA . PRO A 1 101 ? -11.470 -30.756 55.627 1.00 40.78 101 PRO A CA 1
ATOM 780 C C . PRO A 1 101 ? -12.971 -30.821 55.329 1.00 40.78 101 PRO A C 1
ATOM 782 O O . PRO A 1 101 ? -13.484 -31.837 54.872 1.00 40.78 101 PRO A O 1
ATOM 785 N N . SER A 1 102 ? -13.643 -29.693 55.545 1.00 35.25 102 SER A N 1
ATOM 786 C CA . SER A 1 102 ? -15.029 -29.434 55.166 1.00 35.25 102 SER A CA 1
ATOM 787 C C . SER A 1 102 ? -15.230 -29.631 53.661 1.00 35.25 102 SER A C 1
ATOM 789 O O . SER A 1 102 ? -14.539 -29.009 52.850 1.00 35.25 102 SER A O 1
ATOM 791 N N . GLU A 1 103 ? -16.175 -30.496 53.301 1.00 36.91 103 GLU A N 1
ATOM 792 C CA . GLU A 1 103 ? -16.627 -30.704 51.929 1.00 36.91 103 GLU A CA 1
ATOM 793 C C . GLU A 1 103 ? -17.215 -29.407 51.362 1.00 36.91 103 GLU A C 1
ATOM 795 O O . GLU A 1 103 ? -18.069 -28.756 51.959 1.00 36.91 103 GLU A O 1
ATOM 800 N N . VAL A 1 104 ? -16.703 -29.021 50.196 1.00 42.84 104 VAL A N 1
ATOM 801 C CA . VAL A 1 104 ? -17.256 -27.971 49.345 1.00 42.84 104 VAL A CA 1
ATOM 802 C C . VAL A 1 104 ? -18.552 -28.513 48.748 1.00 42.84 104 VAL A C 1
ATOM 804 O O . VAL A 1 104 ? -18.531 -29.572 48.124 1.00 42.84 104 VAL A O 1
ATOM 807 N N . GLU A 1 105 ? -19.663 -27.797 48.912 1.00 41.88 105 GLU A N 1
ATOM 808 C CA . GLU A 1 105 ? -20.923 -28.090 48.225 1.00 41.88 105 GLU A CA 1
ATOM 809 C C . GLU A 1 105 ? -20.698 -28.114 46.704 1.00 41.88 105 GLU A C 1
ATOM 811 O O . GLU A 1 105 ? -20.409 -27.099 46.065 1.00 41.88 105 GLU A O 1
ATOM 816 N N . ILE A 1 106 ? -20.799 -29.305 46.114 1.00 38.84 106 ILE A N 1
ATOM 817 C CA . ILE A 1 106 ? -20.691 -29.513 44.672 1.00 38.84 106 ILE A CA 1
ATOM 818 C C . ILE A 1 106 ? -22.055 -29.168 44.065 1.00 38.84 106 ILE A C 1
ATOM 820 O O . ILE A 1 106 ? -23.006 -29.940 44.179 1.00 38.84 106 ILE A O 1
ATOM 824 N N . GLN A 1 107 ? -22.155 -28.011 43.404 1.00 44.38 107 GLN A N 1
ATOM 825 C CA . GLN A 1 107 ? -23.286 -27.709 42.520 1.00 44.38 107 GLN A CA 1
ATOM 826 C C . GLN A 1 107 ? -23.429 -28.840 41.484 1.00 44.38 107 GLN A C 1
ATOM 828 O O . GLN A 1 107 ? -22.414 -29.272 40.923 1.00 44.38 107 GLN A O 1
ATOM 833 N N . PRO A 1 108 ? -24.648 -29.341 41.203 1.00 44.78 108 PRO A N 1
ATOM 834 C CA . PRO A 1 108 ? -24.832 -30.426 40.250 1.00 44.78 108 PRO A CA 1
ATOM 835 C C . PRO A 1 108 ? -24.283 -29.994 38.891 1.00 44.78 108 PRO A C 1
ATOM 837 O O . PRO A 1 108 ? -24.605 -28.916 38.390 1.00 44.78 108 PRO A O 1
ATOM 840 N N . THR A 1 109 ? -23.432 -30.826 38.294 1.00 53.59 109 THR A N 1
ATOM 841 C CA . THR A 1 109 ? -22.829 -30.580 36.983 1.00 53.59 109 THR A CA 1
ATOM 842 C C . THR A 1 109 ? -23.908 -30.654 35.905 1.00 53.59 109 THR A C 1
ATOM 844 O O . THR A 1 109 ? -24.118 -31.683 35.265 1.00 53.59 109 THR A O 1
ATOM 847 N N . ILE A 1 110 ? -24.630 -29.545 35.712 1.00 66.00 110 ILE A N 1
ATOM 848 C CA . ILE A 1 110 ? -25.577 -29.382 34.607 1.00 66.00 110 ILE A CA 1
ATOM 849 C C . ILE A 1 110 ? -24.814 -29.727 33.319 1.00 66.00 110 ILE A C 1
ATOM 851 O O . ILE A 1 110 ? -23.691 -29.248 33.122 1.00 66.00 110 ILE A O 1
ATOM 855 N N . PRO A 1 111 ? -25.363 -30.573 32.435 1.00 76.38 111 PRO A N 1
ATOM 856 C CA . PRO A 1 111 ? -24.667 -30.958 31.220 1.00 76.38 111 PRO A CA 1
ATOM 857 C C . PRO A 1 111 ? -24.355 -29.716 30.377 1.00 76.38 111 PRO A C 1
ATOM 859 O O . PRO A 1 111 ? -25.212 -28.856 30.172 1.00 76.38 111 PRO A O 1
ATOM 862 N N . VAL A 1 112 ? -23.139 -29.651 29.822 1.00 73.12 112 VAL A N 1
ATOM 863 C CA . VAL A 1 112 ? -22.602 -28.491 29.074 1.00 73.12 112 VAL A CA 1
ATOM 864 C C . VAL A 1 112 ? -23.564 -27.983 27.987 1.00 73.12 112 VAL A C 1
ATOM 866 O O . VAL A 1 112 ? -23.619 -26.793 27.696 1.00 73.12 112 VAL A O 1
ATOM 869 N N . ARG A 1 113 ? -24.375 -28.870 27.393 1.00 78.69 113 ARG A N 1
ATOM 870 C CA . ARG A 1 113 ? -25.383 -28.502 26.386 1.00 78.69 113 ARG A CA 1
ATOM 871 C C . ARG A 1 113 ? -26.570 -27.710 26.950 1.00 78.69 113 ARG A C 1
ATOM 873 O O . ARG A 1 113 ? -27.052 -26.826 26.250 1.00 78.69 113 ARG A O 1
ATOM 880 N N . GLN A 1 114 ? -27.031 -28.014 28.165 1.00 83.94 114 GLN A N 1
ATOM 881 C CA . GLN A 1 114 ? -28.106 -27.258 28.823 1.00 83.94 114 GLN A CA 1
ATOM 882 C C . GLN A 1 114 ? -27.603 -25.901 29.305 1.00 83.94 114 GLN A C 1
ATOM 884 O O . GLN A 1 114 ? -28.240 -24.900 29.002 1.00 83.94 114 GLN A O 1
ATOM 889 N N . GLN A 1 115 ? -26.403 -25.845 29.892 1.00 81.19 115 GLN A N 1
ATOM 890 C CA . GLN A 1 115 ? -25.780 -24.576 30.290 1.00 81.19 115 GLN A CA 1
ATOM 891 C C . GLN A 1 115 ? -25.634 -23.606 29.106 1.00 81.19 115 GLN A C 1
ATOM 893 O O . GLN A 1 115 ? -25.872 -22.411 29.232 1.00 81.19 115 GLN A O 1
ATOM 898 N N . VAL A 1 116 ? -25.279 -24.115 27.918 1.00 84.94 116 VAL A N 1
ATOM 899 C CA . VAL A 1 116 ? -25.200 -23.294 26.698 1.00 84.94 116 VAL A CA 1
ATOM 900 C C . VAL A 1 116 ? -26.574 -22.783 26.255 1.00 84.94 116 VAL A C 1
ATOM 902 O O . VAL A 1 116 ? -26.654 -21.697 25.684 1.00 84.94 116 VAL A O 1
ATOM 905 N N . LEU A 1 117 ? -27.645 -23.550 26.461 1.00 88.38 117 LEU A N 1
ATOM 906 C CA . LEU A 1 117 ? -28.997 -23.150 26.074 1.00 88.38 117 LEU A CA 1
ATOM 907 C C . LEU A 1 117 ? -29.555 -22.097 27.037 1.00 88.38 117 LEU A C 1
ATOM 909 O O . LEU A 1 117 ? -30.001 -21.050 26.576 1.00 88.38 117 LEU A O 1
ATOM 913 N N . GLU A 1 118 ? -29.419 -22.321 28.342 1.00 88.00 118 GLU A N 1
ATOM 914 C CA . GLU A 1 118 ? -29.782 -21.353 29.384 1.00 88.00 118 GLU A CA 1
ATOM 915 C C . GLU A 1 118 ? -29.012 -20.040 29.198 1.00 88.00 118 GLU A C 1
ATOM 917 O O . GLU A 1 118 ? -29.610 -18.968 29.120 1.00 88.00 118 GLU A O 1
ATOM 922 N N . ALA A 1 119 ? -27.694 -20.115 28.977 1.00 86.50 119 ALA A N 1
ATOM 923 C CA . ALA A 1 119 ? -26.889 -18.930 28.702 1.00 86.50 119 ALA A CA 1
ATOM 924 C C . ALA A 1 119 ? -27.339 -18.196 27.427 1.00 86.50 119 ALA A C 1
ATOM 926 O O . ALA A 1 119 ? -27.326 -16.969 27.390 1.00 86.50 119 ALA A O 1
ATOM 927 N N . LYS A 1 120 ? -27.767 -18.905 26.373 1.00 89.62 120 LYS A N 1
ATOM 928 C CA . LYS A 1 120 ? -28.311 -18.263 25.162 1.00 89.62 120 LYS A CA 1
ATOM 929 C C . LYS A 1 120 ? -29.608 -17.513 25.442 1.00 89.62 120 LYS A C 1
ATOM 931 O O . LYS A 1 120 ? -29.777 -16.412 24.920 1.00 89.62 120 LYS A O 1
ATOM 936 N N . GLU A 1 121 ? -30.505 -18.087 26.236 1.00 92.19 121 GLU A N 1
ATOM 937 C CA . GLU A 1 121 ? -31.759 -17.438 26.628 1.00 92.19 121 GLU A CA 1
ATOM 938 C C . GLU A 1 121 ? -31.494 -16.199 27.490 1.00 92.19 121 GLU A C 1
ATOM 940 O O . GLU A 1 121 ? -32.071 -15.136 27.245 1.00 92.19 121 GLU A O 1
ATOM 945 N N . GLU A 1 122 ? -30.557 -16.287 28.436 1.00 88.94 122 GLU A N 1
ATOM 946 C CA . GLU A 1 122 ? -30.152 -15.145 29.257 1.00 88.94 122 GLU A CA 1
ATOM 947 C C . GLU A 1 122 ? -29.489 -14.035 28.436 1.00 88.94 122 GLU A C 1
ATOM 949 O O . GLU A 1 122 ? -29.848 -12.864 28.595 1.00 88.94 122 GLU A O 1
ATOM 954 N N . ILE A 1 123 ? -28.574 -14.384 27.521 1.00 90.06 123 ILE A N 1
ATOM 955 C CA . ILE A 1 123 ? -27.951 -13.433 26.588 1.00 90.06 123 ILE A CA 1
ATOM 956 C C . ILE A 1 123 ? -29.025 -12.760 25.732 1.00 90.06 123 ILE A C 1
ATOM 958 O O . ILE A 1 123 ? -29.014 -11.537 25.605 1.00 90.06 123 ILE A O 1
ATOM 962 N N . ALA A 1 124 ? -29.971 -13.526 25.179 1.00 91.19 124 ALA A N 1
ATOM 963 C CA . ALA A 1 124 ? -31.050 -12.987 24.355 1.00 91.19 124 ALA A CA 1
ATOM 964 C C . ALA A 1 124 ? -31.950 -12.031 25.151 1.00 91.19 124 ALA A C 1
ATOM 966 O O . ALA A 1 124 ? -32.289 -10.953 24.663 1.00 91.19 124 ALA A O 1
ATOM 967 N N . ARG A 1 125 ? -32.280 -12.378 26.400 1.00 91.75 125 ARG A N 1
ATOM 968 C CA . ARG A 1 125 ? -33.064 -11.519 27.295 1.00 91.75 125 ARG A CA 1
ATOM 969 C C . ARG A 1 125 ? -32.332 -10.214 27.612 1.00 91.75 125 ARG A C 1
ATOM 971 O O . ARG A 1 125 ? -32.937 -9.148 27.545 1.00 91.75 125 ARG A O 1
ATOM 978 N N . LEU A 1 126 ? -31.042 -10.280 27.952 1.00 89.69 126 LEU A N 1
ATOM 979 C CA . LEU A 1 126 ? -30.237 -9.091 28.258 1.00 89.69 126 LEU A CA 1
ATOM 980 C C . LEU A 1 126 ? -30.015 -8.211 27.019 1.00 89.69 126 LEU A C 1
ATOM 982 O O . LEU A 1 126 ? -30.113 -6.990 27.125 1.00 89.69 126 LEU A O 1
ATOM 986 N N . ALA A 1 127 ? -29.761 -8.813 25.855 1.00 88.12 127 ALA A N 1
ATOM 987 C CA . ALA A 1 127 ? -29.619 -8.096 24.591 1.00 88.12 127 ALA A CA 1
ATOM 988 C C . ALA A 1 127 ? -30.937 -7.429 24.162 1.00 88.12 127 ALA A C 1
ATOM 990 O O . ALA A 1 127 ? -30.918 -6.284 23.720 1.00 88.12 127 ALA A O 1
ATOM 991 N N . GLY A 1 128 ? -32.079 -8.100 24.356 1.00 87.75 128 GLY A N 1
ATOM 992 C CA . GLY A 1 128 ? -33.405 -7.530 24.107 1.00 87.75 128 GLY A CA 1
ATOM 993 C C . GLY A 1 128 ? -33.670 -6.289 24.959 1.00 87.75 128 GLY A C 1
ATOM 994 O O . GLY A 1 128 ? -34.004 -5.239 24.419 1.00 87.75 128 GLY A O 1
ATOM 995 N N . LEU A 1 129 ? -33.407 -6.368 26.269 1.00 88.38 129 LEU A N 1
ATOM 996 C CA . LEU A 1 129 ? -33.556 -5.225 27.181 1.00 88.38 129 LEU A CA 1
ATOM 997 C C . LEU A 1 129 ? -32.670 -4.034 26.783 1.00 88.38 129 LEU A C 1
ATOM 999 O O . LEU A 1 129 ? -33.105 -2.887 26.863 1.00 88.38 129 LEU A O 1
ATOM 1003 N N . LEU A 1 130 ? -31.434 -4.299 26.347 1.00 87.06 130 LEU A N 1
ATOM 1004 C CA . LEU A 1 130 ? -30.508 -3.256 25.895 1.00 87.06 130 LEU A CA 1
ATOM 1005 C C . LEU A 1 130 ? -30.939 -2.612 24.571 1.00 87.06 130 LEU A C 1
ATOM 1007 O O . LEU A 1 130 ? -30.716 -1.418 24.393 1.00 87.06 130 LEU A O 1
ATOM 1011 N N . ASN A 1 131 ? -31.561 -3.377 23.671 1.00 85.62 131 ASN A N 1
ATOM 1012 C CA . ASN A 1 131 ? -32.046 -2.869 22.388 1.00 85.62 131 ASN A CA 1
ATOM 1013 C C . ASN A 1 131 ? -33.375 -2.100 22.516 1.00 85.62 131 ASN A C 1
ATOM 1015 O O . ASN A 1 131 ? -33.627 -1.176 21.749 1.00 85.62 131 ASN A O 1
ATOM 1019 N N . GLU A 1 132 ? -34.227 -2.462 23.482 1.00 85.94 132 GLU A N 1
ATOM 1020 C CA . GLU A 1 132 ? -35.492 -1.763 23.741 1.00 85.94 132 GLU A CA 1
ATOM 1021 C C . GLU A 1 132 ? -35.271 -0.397 24.404 1.00 85.94 132 GLU A C 1
ATOM 1023 O O . GLU A 1 132 ? -35.699 0.619 23.862 1.00 85.94 132 GLU A O 1
ATOM 1028 N N . ASN A 1 133 ? -34.602 -0.366 25.566 1.00 84.56 133 ASN A N 1
ATOM 1029 C CA . ASN A 1 133 ? -34.359 0.859 26.337 1.00 84.56 133 ASN A CA 1
ATOM 1030 C C . ASN A 1 133 ? -32.932 0.874 26.913 1.00 84.56 133 ASN A C 1
ATOM 1032 O O . ASN A 1 133 ? -32.716 0.500 28.074 1.00 84.56 133 ASN A O 1
ATOM 1036 N N . PRO A 1 134 ? -31.940 1.347 26.139 1.00 79.12 134 PRO A N 1
ATOM 1037 C CA . PRO A 1 134 ? -30.544 1.329 26.569 1.00 79.12 134 PRO A CA 1
ATOM 1038 C C . PRO A 1 134 ? -30.285 2.207 27.809 1.00 79.12 134 PRO A C 1
ATOM 1040 O O . PRO A 1 134 ? -29.501 1.830 28.682 1.00 79.12 134 PRO A O 1
ATOM 1043 N N . GLU A 1 135 ? -30.984 3.341 27.940 1.00 79.81 135 GLU A N 1
ATOM 1044 C CA . GLU A 1 135 ? -30.751 4.316 29.018 1.00 79.81 135 GLU A CA 1
ATOM 1045 C C . GLU A 1 135 ? -31.200 3.837 30.407 1.00 79.81 135 GLU A C 1
ATOM 1047 O O . GLU A 1 135 ? -30.599 4.210 31.416 1.00 79.81 135 GLU A O 1
ATOM 1052 N N . GLU A 1 136 ? -32.235 2.998 30.491 1.00 80.69 136 GLU A N 1
ATOM 1053 C CA . GLU A 1 136 ? -32.737 2.464 31.767 1.00 80.69 136 GLU A CA 1
ATOM 1054 C C . GLU A 1 136 ? -32.000 1.186 32.191 1.00 80.69 136 GLU A C 1
ATOM 1056 O O . GLU A 1 136 ? -31.882 0.875 33.382 1.00 80.69 136 GLU A O 1
ATOM 1061 N N . HIS A 1 137 ? -31.444 0.455 31.224 1.00 83.56 137 HIS A N 1
ATOM 1062 C CA . HIS A 1 137 ? -30.817 -0.845 31.437 1.00 83.56 137 HIS A CA 1
ATOM 1063 C C . HIS A 1 137 ? -29.288 -0.822 31.326 1.00 83.56 137 HIS A C 1
ATOM 1065 O O . HIS A 1 137 ? -28.671 -1.848 31.055 1.00 83.56 137 HIS A O 1
ATOM 1071 N N . ALA A 1 138 ? -28.638 0.297 31.662 1.00 80.75 138 ALA A N 1
ATOM 1072 C CA . ALA A 1 138 ? -27.174 0.424 31.634 1.00 80.75 138 ALA A CA 1
ATOM 1073 C C . ALA A 1 138 ? -26.426 -0.657 32.459 1.00 80.75 138 ALA A C 1
ATOM 1075 O O . ALA A 1 138 ? -25.319 -1.073 32.118 1.00 80.75 138 ALA A O 1
ATOM 1076 N N . SER A 1 139 ? -27.040 -1.180 33.530 1.00 83.44 139 SER A N 1
ATOM 1077 C CA . SER A 1 139 ? -26.457 -2.276 34.328 1.00 83.44 139 SER A CA 1
ATOM 1078 C C . SER A 1 139 ? -26.403 -3.624 33.595 1.00 83.44 139 SER A C 1
ATOM 1080 O O . SER A 1 139 ? -25.618 -4.495 33.981 1.00 83.44 139 SER A O 1
ATOM 1082 N N . ALA A 1 140 ? -27.201 -3.808 32.538 1.00 86.38 140 ALA A N 1
ATOM 1083 C CA . ALA A 1 140 ? -27.240 -5.044 31.766 1.00 86.38 140 ALA A CA 1
ATOM 1084 C C . ALA A 1 140 ? -25.927 -5.294 31.010 1.00 86.38 140 ALA A C 1
ATOM 1086 O O . ALA A 1 140 ? -25.516 -6.447 30.925 1.00 86.38 140 ALA A O 1
ATOM 1087 N N . PHE A 1 141 ? -25.201 -4.250 30.584 1.00 86.50 141 PHE A N 1
ATOM 1088 C CA . PHE A 1 141 ? -23.858 -4.398 29.998 1.00 86.50 141 PHE A CA 1
ATOM 1089 C C . PHE A 1 141 ? -22.891 -5.123 30.941 1.00 86.50 141 PHE A C 1
ATOM 1091 O O . PHE A 1 141 ? -22.169 -6.031 30.530 1.00 86.50 141 PHE A O 1
ATOM 1098 N N . LYS A 1 142 ? -22.911 -4.755 32.228 1.00 88.38 142 LYS A N 1
ATOM 1099 C CA . LYS A 1 142 ? -22.054 -5.370 33.246 1.00 88.38 142 LYS A CA 1
ATOM 1100 C C . LYS A 1 142 ? -22.471 -6.812 33.536 1.00 88.38 142 LYS A C 1
ATOM 1102 O O . LYS A 1 142 ? -21.611 -7.679 33.629 1.00 88.38 142 LYS A O 1
ATOM 1107 N N . LYS A 1 143 ? -23.779 -7.074 33.638 1.00 88.81 143 LYS A N 1
ATOM 1108 C CA . LYS A 1 143 ? -24.312 -8.434 33.845 1.00 88.81 143 LYS A CA 1
ATOM 1109 C C . LYS A 1 143 ? -23.956 -9.362 32.686 1.00 88.81 143 LYS A C 1
ATOM 1111 O O . LYS A 1 143 ? -23.561 -10.498 32.910 1.00 88.81 143 LYS A O 1
ATOM 1116 N N . LEU A 1 144 ? -24.044 -8.854 31.459 1.00 87.44 144 LEU A N 1
ATOM 1117 C CA . LEU A 1 144 ? -23.707 -9.606 30.257 1.00 87.44 144 LEU A CA 1
ATOM 1118 C C . LEU A 1 144 ? -22.207 -9.951 30.227 1.00 87.44 144 LEU A C 1
ATOM 1120 O O . LEU A 1 144 ? -21.855 -11.057 29.841 1.00 87.44 144 LEU A O 1
ATOM 1124 N N . ALA A 1 145 ? -21.327 -9.059 30.699 1.00 86.38 145 ALA A N 1
ATOM 1125 C CA . ALA A 1 145 ? -19.903 -9.372 30.868 1.00 86.38 145 ALA A CA 1
ATOM 1126 C C . ALA A 1 145 ? -19.636 -10.433 31.945 1.00 86.38 145 ALA A C 1
ATOM 1128 O O . ALA A 1 145 ? -18.903 -11.382 31.689 1.00 86.38 145 ALA A O 1
ATOM 1129 N N . GLN A 1 146 ? -20.291 -10.324 33.102 1.00 88.06 146 GLN A N 1
ATOM 1130 C CA . GLN A 1 146 ? -20.126 -11.273 34.210 1.00 88.06 146 GLN A CA 1
ATOM 1131 C C . GLN A 1 146 ? -20.569 -12.698 33.858 1.00 88.06 146 GLN A C 1
ATOM 1133 O O . GLN A 1 146 ? -20.018 -13.654 34.396 1.00 88.06 146 GLN A O 1
ATOM 1138 N N . LEU A 1 147 ? -21.513 -12.852 32.924 1.00 86.31 147 LEU A N 1
ATOM 1139 C CA . LEU A 1 147 ? -21.930 -14.162 32.419 1.00 86.31 147 LEU A CA 1
ATOM 1140 C C . LEU A 1 147 ? -20.775 -14.925 31.740 1.00 86.31 147 LEU A C 1
ATOM 1142 O O . LEU A 1 147 ? -20.808 -16.148 31.663 1.00 86.31 147 LEU A O 1
ATOM 1146 N N . GLY A 1 148 ? -19.747 -14.220 31.253 1.00 81.00 148 GLY A N 1
ATOM 1147 C CA . GLY A 1 148 ? -18.567 -14.826 30.636 1.00 81.00 148 GLY A CA 1
ATOM 1148 C C . GLY A 1 148 ? -17.477 -15.262 31.624 1.00 81.00 148 GLY A C 1
ATOM 1149 O O . GLY A 1 148 ? -16.774 -16.228 31.340 1.00 81.00 148 GLY A O 1
ATOM 1150 N N . ASP A 1 149 ? -17.343 -14.608 32.783 1.00 79.88 149 ASP A N 1
ATOM 1151 C CA . ASP A 1 149 ? -16.144 -14.712 33.639 1.00 79.88 149 ASP A CA 1
ATOM 1152 C C . ASP A 1 149 ? -15.960 -16.088 34.325 1.00 79.88 149 ASP A C 1
ATOM 1154 O O . ASP A 1 149 ? -14.855 -16.417 34.761 1.00 79.88 149 ASP A O 1
ATOM 1158 N N . HIS A 1 150 ? -17.001 -16.932 34.365 1.00 77.00 150 HIS A N 1
ATOM 1159 C CA . HIS A 1 150 ? -16.972 -18.267 34.995 1.00 77.00 150 HIS A CA 1
ATOM 1160 C C . HIS A 1 150 ? -17.637 -19.380 34.164 1.00 77.00 150 HIS A C 1
ATOM 1162 O O . HIS A 1 150 ? -17.918 -20.463 34.675 1.00 77.00 150 HIS A O 1
ATOM 1168 N N . ALA A 1 151 ? -17.904 -19.129 32.881 1.00 82.75 151 ALA A N 1
ATOM 1169 C CA . ALA A 1 151 ? -18.666 -20.036 32.025 1.00 82.75 151 ALA A CA 1
ATOM 1170 C C . ALA A 1 151 ? -17.766 -20.944 31.162 1.00 82.75 151 ALA A C 1
ATOM 1172 O O . ALA A 1 151 ? -16.599 -20.611 30.935 1.00 82.75 151 ALA A O 1
ATOM 1173 N N . PRO A 1 152 ? -18.279 -22.071 30.625 1.00 85.06 152 PRO A N 1
ATOM 1174 C CA . PRO A 1 152 ? -17.509 -22.910 29.711 1.00 85.06 152 PRO A CA 1
ATOM 1175 C C . PRO A 1 152 ? -17.178 -22.162 28.409 1.00 85.06 152 PRO A C 1
ATOM 1177 O O . PRO A 1 152 ? -17.921 -21.289 27.958 1.00 85.06 152 PRO A O 1
ATOM 1180 N N . VAL A 1 153 ? -16.078 -22.550 27.760 1.00 86.62 153 VAL A N 1
ATOM 1181 C CA . VAL A 1 153 ? -15.515 -21.912 26.551 1.00 86.62 153 VAL A CA 1
ATOM 1182 C C . VAL A 1 153 ? -16.558 -21.598 25.457 1.00 86.62 153 VAL A C 1
ATOM 1184 O O . VAL A 1 153 ? -16.516 -20.501 24.895 1.00 86.62 153 VAL A O 1
ATOM 1187 N N . PRO A 1 154 ? -17.539 -22.474 25.140 1.00 87.69 154 PRO A N 1
ATOM 1188 C CA . PRO A 1 154 ? -18.579 -22.152 24.161 1.00 87.69 154 PRO A CA 1
ATOM 1189 C C . PRO A 1 154 ? -19.481 -20.983 24.579 1.00 87.69 154 PRO A C 1
ATOM 1191 O O . PRO A 1 154 ? -19.872 -20.189 23.726 1.00 87.69 154 PRO A O 1
ATOM 1194 N N . VAL A 1 155 ? -19.797 -20.856 25.872 1.00 88.56 155 VAL A N 1
ATOM 1195 C CA . VAL A 1 155 ? -20.598 -19.743 26.404 1.00 88.56 155 VAL A CA 1
ATOM 1196 C C . VAL A 1 155 ? -19.792 -18.453 26.353 1.00 88.56 155 VAL A C 1
ATOM 1198 O O . VAL A 1 155 ? -20.309 -17.450 25.872 1.00 88.56 155 VAL A O 1
ATOM 1201 N N . GLN A 1 156 ? -18.507 -18.489 26.719 1.00 89.00 156 GLN A N 1
ATOM 1202 C CA . GLN A 1 156 ? -17.624 -17.321 26.609 1.00 89.00 156 GLN A CA 1
ATOM 1203 C C . GLN A 1 156 ? -17.584 -16.772 25.176 1.00 89.00 156 GLN A C 1
ATOM 1205 O O . GLN A 1 156 ? -17.762 -15.575 24.963 1.00 89.00 156 GLN A O 1
ATOM 1210 N N . LYS A 1 157 ? -17.450 -17.645 24.167 1.00 90.62 157 LYS A N 1
ATOM 1211 C CA . LYS A 1 157 ? -17.488 -17.238 22.748 1.00 90.62 157 LYS A CA 1
ATOM 1212 C C . LYS A 1 157 ? -18.805 -16.562 22.364 1.00 90.62 157 LYS A C 1
ATOM 1214 O O . LYS A 1 157 ? -18.790 -15.570 21.638 1.00 90.62 157 LYS A O 1
ATOM 1219 N N . LEU A 1 158 ? -19.934 -17.093 22.838 1.00 91.00 158 LEU A N 1
ATOM 1220 C CA . LEU A 1 158 ? -21.257 -16.523 22.572 1.00 91.00 158 LEU A CA 1
ATOM 1221 C C . LEU A 1 158 ? -21.432 -15.163 23.250 1.00 91.00 158 LEU A C 1
ATOM 1223 O O . LEU A 1 158 ? -21.934 -14.243 22.612 1.00 91.00 158 LEU A O 1
ATOM 1227 N N . VAL A 1 159 ? -20.977 -15.022 24.498 1.00 92.38 159 VAL A N 1
ATOM 1228 C CA . VAL A 1 159 ? -20.996 -13.752 25.238 1.00 92.38 159 VAL A CA 1
ATOM 1229 C C . VAL A 1 159 ? -20.169 -12.697 24.502 1.00 92.38 159 VAL A C 1
ATOM 1231 O O . VAL A 1 159 ? -20.683 -11.613 24.234 1.00 92.38 159 VAL A O 1
ATOM 1234 N N . LEU A 1 160 ? -18.937 -13.025 24.092 1.00 91.56 160 LEU A N 1
ATOM 1235 C CA . LEU A 1 160 ? -18.074 -12.105 23.340 1.00 91.56 160 LEU A CA 1
ATOM 1236 C C . LEU A 1 160 ? -18.723 -11.657 22.023 1.00 91.56 160 LEU A C 1
ATOM 1238 O O . LEU A 1 160 ? -18.710 -10.466 21.714 1.00 91.56 160 LEU A O 1
ATOM 1242 N N . ALA A 1 161 ? -19.315 -12.586 21.267 1.00 91.75 161 ALA A N 1
ATOM 1243 C CA . ALA A 1 161 ? -19.981 -12.274 20.003 1.00 91.75 161 ALA A CA 1
ATOM 1244 C C . ALA A 1 161 ? -21.259 -11.436 20.201 1.00 91.75 161 ALA A C 1
ATOM 1246 O O . ALA A 1 161 ? -21.504 -10.493 19.446 1.00 91.75 161 ALA A O 1
ATOM 1247 N N . ALA A 1 162 ? -22.053 -11.741 21.231 1.00 92.19 162 ALA A N 1
ATOM 1248 C CA . ALA A 1 162 ? -23.245 -10.973 21.577 1.00 92.19 162 ALA A CA 1
ATOM 1249 C C . ALA A 1 162 ? -22.891 -9.550 22.031 1.00 92.19 162 ALA A C 1
ATOM 1251 O O . ALA A 1 162 ? -23.564 -8.602 21.633 1.00 92.19 162 ALA A O 1
ATOM 1252 N N . GLN A 1 163 ? -21.802 -9.380 22.789 1.00 91.50 163 GLN A N 1
ATOM 1253 C CA . GLN A 1 163 ? -21.291 -8.063 23.183 1.00 91.50 163 GLN A CA 1
ATOM 1254 C C . GLN A 1 163 ? -20.967 -7.195 21.973 1.00 91.50 163 GLN A C 1
ATOM 1256 O O . GLN A 1 163 ? -21.399 -6.046 21.936 1.00 91.50 163 GLN A O 1
ATOM 1261 N N . VAL A 1 164 ? -20.271 -7.732 20.963 1.00 92.75 164 VAL A N 1
ATOM 1262 C CA . VAL A 1 164 ? -19.992 -6.981 19.725 1.00 92.75 164 VAL A CA 1
ATOM 1263 C C . VAL A 1 164 ? -21.273 -6.515 19.050 1.00 92.75 164 VAL A C 1
ATOM 1265 O O . VAL A 1 164 ? -21.348 -5.356 18.651 1.00 92.75 164 VAL A O 1
ATOM 1268 N N . ALA A 1 165 ? -22.267 -7.396 18.916 1.00 91.69 165 ALA A N 1
ATOM 1269 C CA . ALA A 1 165 ? -23.528 -7.055 18.263 1.00 91.69 165 ALA A CA 1
ATOM 1270 C C . ALA A 1 165 ? -24.262 -5.935 19.016 1.00 91.69 165 ALA A C 1
ATOM 1272 O O . ALA A 1 165 ? -24.619 -4.926 18.416 1.00 91.69 165 ALA A O 1
ATOM 1273 N N . VAL A 1 166 ? -24.385 -6.062 20.341 1.00 91.75 166 VAL A N 1
ATOM 1274 C CA . VAL A 1 166 ? -25.030 -5.042 21.179 1.00 91.75 166 VAL A CA 1
ATOM 1275 C C . VAL A 1 166 ? -24.268 -3.717 21.125 1.00 91.75 166 VAL A C 1
ATOM 1277 O O . VAL A 1 166 ? -24.887 -2.667 20.993 1.00 91.75 166 VAL A O 1
ATOM 1280 N N . TYR A 1 167 ? -22.933 -3.730 21.194 1.00 91.62 167 TYR A N 1
ATOM 1281 C CA . TYR A 1 167 ? -22.150 -2.496 21.095 1.00 91.62 167 TYR A CA 1
ATOM 1282 C C . TYR A 1 167 ? -22.268 -1.848 19.715 1.00 91.62 167 TYR A C 1
ATOM 1284 O O . TYR A 1 167 ? -22.379 -0.629 19.638 1.00 91.62 167 TYR A O 1
ATOM 1292 N N . LYS A 1 168 ? -22.298 -2.629 18.632 1.00 90.62 168 LYS A N 1
ATOM 1293 C CA . LYS A 1 168 ? -22.484 -2.095 17.277 1.00 90.62 168 LYS A CA 1
ATOM 1294 C C . LYS A 1 168 ? -23.792 -1.310 17.139 1.00 90.62 168 LYS A C 1
ATOM 1296 O O . LYS A 1 168 ? -23.792 -0.276 16.478 1.00 90.62 168 LYS A O 1
ATOM 1301 N N . ASP A 1 169 ? -24.857 -1.780 17.781 1.00 89.31 169 ASP A N 1
ATOM 1302 C CA . ASP A 1 169 ? -26.173 -1.138 17.719 1.00 89.31 169 ASP A CA 1
ATOM 1303 C C . ASP A 1 169 ? -26.319 0.004 18.747 1.00 89.31 169 ASP A C 1
ATOM 1305 O O . ASP A 1 169 ? -26.996 0.996 18.482 1.00 89.31 169 ASP A O 1
ATOM 1309 N N . ALA A 1 170 ? -25.658 -0.099 19.908 1.00 88.69 170 ALA A N 1
ATOM 1310 C CA . ALA A 1 170 ? -25.768 0.870 21.003 1.00 88.69 170 ALA A CA 1
ATOM 1311 C C . ALA A 1 170 ? -24.797 2.063 20.909 1.00 88.69 170 ALA A C 1
ATOM 1313 O O . ALA A 1 170 ? -25.015 3.079 21.579 1.00 88.69 170 ALA A O 1
ATOM 1314 N N . ILE A 1 171 ? -23.700 1.947 20.149 1.00 89.38 171 ILE A N 1
ATOM 1315 C CA . ILE A 1 171 ? -22.690 3.007 20.060 1.00 89.38 171 ILE A CA 1
ATOM 1316 C C . ILE A 1 171 ? -23.213 4.188 19.221 1.00 89.38 171 ILE A C 1
ATOM 1318 O O . ILE A 1 171 ? -23.613 4.007 18.070 1.00 89.38 171 ILE A O 1
ATOM 1322 N N . PRO A 1 172 ? -23.153 5.427 19.746 1.00 88.31 172 PRO A N 1
ATOM 1323 C CA . PRO A 1 172 ? -23.519 6.607 18.977 1.00 88.31 172 PRO A CA 1
ATOM 1324 C C . PRO A 1 172 ? -22.515 6.936 17.857 1.00 88.31 172 PRO A C 1
ATOM 1326 O O . PRO A 1 172 ? -21.336 6.581 17.887 1.00 88.31 172 PRO A O 1
ATOM 1329 N N . GLY A 1 173 ? -22.969 7.727 16.881 1.00 84.50 173 GLY A N 1
ATOM 1330 C CA . GLY A 1 173 ? -22.146 8.243 15.778 1.00 84.50 173 GLY A CA 1
ATOM 1331 C C . GLY A 1 173 ? -21.104 9.305 16.167 1.00 84.50 173 GLY A C 1
ATOM 1332 O O . GLY A 1 173 ? -20.508 9.911 15.286 1.00 84.50 173 GLY A O 1
ATOM 1333 N N . TYR A 1 174 ? -20.898 9.577 17.458 1.00 87.31 174 TYR A N 1
ATOM 1334 C CA . TYR A 1 174 ? -19.967 10.592 17.957 1.00 87.31 174 TYR A CA 1
ATOM 1335 C C . TYR A 1 174 ? -19.097 10.039 19.089 1.00 87.31 174 TYR A C 1
ATOM 1337 O O . TYR A 1 174 ? -19.449 9.076 19.771 1.00 87.31 174 TYR A O 1
ATOM 1345 N N . ARG A 1 175 ? -17.939 10.667 19.305 1.00 87.00 175 ARG A N 1
ATOM 1346 C CA . ARG A 1 175 ? -17.002 10.282 20.363 1.00 87.00 175 ARG A CA 1
ATOM 1347 C C . ARG A 1 175 ? -17.455 10.848 21.708 1.00 87.00 175 ARG A C 1
ATOM 1349 O O . ARG A 1 175 ? -17.636 12.057 21.846 1.00 87.00 175 ARG A O 1
ATOM 1356 N N . ILE A 1 176 ? -17.579 9.989 22.716 1.00 87.50 176 ILE A N 1
ATOM 1357 C CA . ILE A 1 176 ? -17.991 10.400 24.062 1.00 87.50 176 ILE A CA 1
ATOM 1358 C C . ILE A 1 176 ? -16.767 10.941 24.807 1.00 87.50 176 ILE A C 1
ATOM 1360 O O . ILE A 1 176 ? -15.726 10.285 24.908 1.00 87.50 176 ILE A O 1
ATOM 1364 N N . ARG A 1 177 ? -16.868 12.158 25.344 1.00 82.19 177 ARG A N 1
ATOM 1365 C CA . ARG A 1 177 ? -15.805 12.754 26.162 1.00 82.19 177 ARG A CA 1
ATOM 1366 C C . ARG A 1 177 ? -15.833 12.150 27.567 1.00 82.19 177 ARG A C 1
ATOM 1368 O O . ARG A 1 177 ? -16.888 12.047 28.177 1.00 82.19 177 ARG A O 1
ATOM 1375 N N . ALA A 1 178 ? -14.665 11.817 28.115 1.00 76.12 178 ALA A N 1
ATOM 1376 C CA . ALA A 1 178 ? -14.563 11.492 29.534 1.00 76.12 178 ALA A CA 1
ATOM 1377 C C . ALA A 1 178 ? -14.857 12.752 30.369 1.00 76.12 178 ALA A C 1
ATOM 1379 O O . ALA A 1 178 ? -14.175 13.769 30.213 1.00 76.12 178 ALA A O 1
ATOM 1380 N N . TYR A 1 179 ? -15.878 12.695 31.224 1.00 71.69 179 TYR A N 1
ATOM 1381 C CA . TYR A 1 179 ? -16.184 13.776 32.160 1.00 71.69 179 TYR A CA 1
ATOM 1382 C C . TYR A 1 179 ? -15.059 13.904 33.190 1.00 71.69 179 TYR A C 1
ATOM 1384 O O . TYR A 1 179 ? -14.575 12.898 33.707 1.00 71.69 179 TYR A O 1
ATOM 1392 N N . ARG A 1 180 ? -14.630 15.138 33.473 1.00 62.78 180 ARG A N 1
ATOM 1393 C CA . ARG A 1 180 ? -13.772 15.428 34.629 1.00 62.78 180 ARG A CA 1
ATOM 1394 C C . ARG A 1 180 ? -14.658 15.571 35.865 1.00 62.78 180 ARG A C 1
ATOM 1396 O O . ARG A 1 180 ? -15.802 16.007 35.742 1.00 62.78 180 ARG A O 1
ATOM 1403 N N . ASP A 1 181 ? -14.128 15.245 37.041 1.00 59.06 181 ASP A N 1
ATOM 1404 C CA . ASP A 1 181 ? -14.878 15.280 38.310 1.00 59.06 181 ASP A CA 1
ATOM 1405 C C . ASP A 1 181 ? -15.495 16.665 38.610 1.00 59.06 181 ASP A C 1
ATOM 1407 O O . ASP A 1 181 ? -16.537 16.764 39.254 1.00 59.06 181 ASP A O 1
ATOM 1411 N N . GLU A 1 182 ? -14.917 17.734 38.056 1.00 60.94 182 GLU A N 1
ATOM 1412 C CA . GLU A 1 182 ? -15.408 19.117 38.137 1.00 60.94 182 GLU A CA 1
ATOM 1413 C C . GLU A 1 182 ? -16.751 19.338 37.401 1.00 60.94 182 GLU A C 1
ATOM 1415 O O . GLU A 1 182 ? -17.585 20.124 37.851 1.00 60.94 182 GLU A O 1
ATOM 1420 N N . ASP A 1 183 ? -17.018 18.603 36.313 1.00 61.94 183 ASP A N 1
ATOM 1421 C CA . ASP A 1 183 ? -18.244 18.733 35.504 1.00 61.94 183 ASP A CA 1
ATOM 1422 C C . ASP A 1 183 ? -19.435 17.941 36.075 1.00 61.94 183 ASP A C 1
ATOM 1424 O O . ASP A 1 183 ? -20.594 18.199 35.715 1.00 61.94 183 ASP A O 1
ATOM 1428 N N . LEU A 1 184 ? -19.165 16.980 36.970 1.00 62.78 184 LEU A N 1
ATOM 1429 C CA . LEU A 1 184 ? -20.181 16.206 37.695 1.00 62.78 184 LEU A CA 1
ATOM 1430 C C . LEU A 1 184 ? -20.879 17.037 38.785 1.00 62.78 184 LEU A C 1
ATOM 1432 O O . LEU A 1 184 ? -22.004 16.712 39.167 1.00 62.78 184 LEU A O 1
ATOM 1436 N N . GLY A 1 185 ? -20.235 18.108 39.265 1.00 62.34 185 GLY A N 1
ATOM 1437 C CA . GLY A 1 185 ? -20.764 18.992 40.311 1.00 62.34 185 GLY A CA 1
ATOM 1438 C C . GLY A 1 185 ? -21.830 19.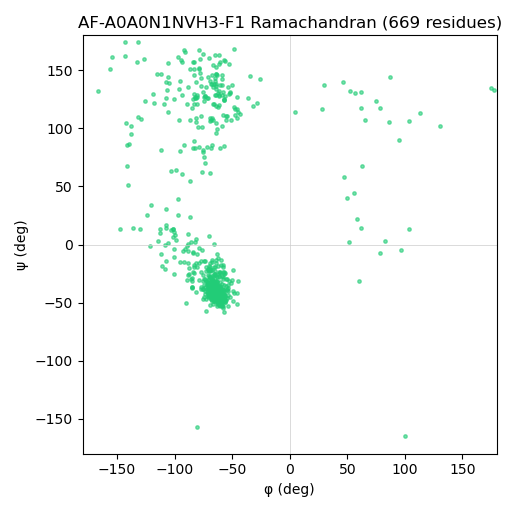985 39.833 1.00 62.34 185 GLY A C 1
ATOM 1439 O O . GLY A 1 185 ? -22.551 20.562 40.649 1.00 62.34 185 GLY A O 1
ATOM 1440 N N . ASN A 1 186 ? -21.971 20.178 38.519 1.00 75.12 186 ASN A N 1
ATOM 1441 C CA . ASN A 1 186 ? -22.940 21.115 37.955 1.00 75.12 186 ASN A CA 1
ATOM 1442 C C . ASN A 1 186 ? -24.365 20.541 38.022 1.00 75.12 186 ASN A C 1
ATOM 1444 O O . ASN A 1 186 ? -24.616 19.410 37.610 1.00 75.12 186 ASN A O 1
ATOM 1448 N N . LYS A 1 187 ? -25.332 21.332 38.511 1.00 74.44 187 LYS A N 1
ATOM 1449 C CA . LYS A 1 187 ? -26.750 20.934 38.554 1.00 74.44 187 LYS A CA 1
ATOM 1450 C C . LYS A 1 187 ? -27.295 20.820 37.129 1.00 74.44 187 LYS A C 1
ATOM 1452 O O . LYS A 1 187 ? -27.529 21.830 36.471 1.00 74.44 187 LYS A O 1
ATOM 1457 N N . VAL A 1 188 ? -27.510 19.592 36.666 1.00 81.56 188 VAL A N 1
ATOM 1458 C CA . VAL A 1 188 ? -28.106 19.300 35.355 1.00 81.56 188 VAL A CA 1
ATOM 1459 C C . VAL A 1 188 ? -29.545 18.811 35.511 1.00 81.56 188 VAL A C 1
ATOM 1461 O O . VAL A 1 188 ? -29.919 18.291 36.564 1.00 81.56 188 VAL A O 1
ATOM 1464 N N . SER A 1 189 ? -30.359 18.974 34.465 1.00 85.31 189 SER A N 1
ATOM 1465 C CA . SER A 1 189 ? -31.714 18.419 34.420 1.00 85.31 189 SER A CA 1
ATOM 1466 C C . SER A 1 189 ? -31.695 16.889 34.543 1.00 85.31 189 SER A C 1
ATOM 1468 O O . SER A 1 189 ? -30.692 16.234 34.252 1.00 85.31 189 SER A O 1
ATOM 1470 N N . LYS A 1 190 ? -32.821 16.309 34.979 1.00 86.56 190 LYS A N 1
ATOM 1471 C CA . LYS A 1 190 ? -32.950 14.861 35.203 1.00 86.56 190 LYS A CA 1
ATOM 1472 C C . LYS A 1 190 ? -32.632 14.046 33.941 1.00 86.56 190 LYS A C 1
ATOM 1474 O O . LYS A 1 190 ? -31.895 13.073 34.036 1.00 86.56 190 LYS A O 1
ATOM 1479 N N . GLU A 1 191 ? -33.126 14.487 32.785 1.00 85.31 191 GLU A N 1
ATOM 1480 C CA . GLU A 1 191 ? -32.896 13.836 31.486 1.00 85.31 191 GLU A CA 1
ATOM 1481 C C . GLU A 1 191 ? -31.411 13.843 31.108 1.00 85.31 191 GLU A C 1
ATOM 1483 O O . GLU A 1 191 ? -30.835 12.798 30.834 1.00 85.31 191 GLU A O 1
ATOM 1488 N N . VAL A 1 192 ? -30.738 14.995 31.208 1.00 86.00 192 VAL A N 1
ATOM 1489 C CA . VAL A 1 192 ? -29.306 15.084 30.875 1.00 86.00 192 VAL A CA 1
ATOM 1490 C C . VAL A 1 192 ? -28.453 14.302 31.877 1.00 86.00 192 VAL A C 1
ATOM 1492 O O . VAL A 1 192 ? -27.386 13.797 31.542 1.00 86.00 192 VAL A O 1
ATOM 1495 N N . ARG A 1 193 ? -28.897 14.172 33.130 1.00 84.75 193 ARG A N 1
ATOM 1496 C CA . ARG A 1 193 ? -28.213 13.320 34.107 1.00 84.75 193 ARG A CA 1
ATOM 1497 C C . ARG A 1 193 ? -28.317 11.838 33.734 1.00 84.75 193 ARG A C 1
ATOM 1499 O O . ARG A 1 193 ? -27.328 11.125 33.889 1.00 84.75 193 ARG A O 1
ATOM 1506 N N . GLN A 1 194 ? -29.476 11.394 33.249 1.00 86.69 194 GLN A N 1
ATOM 1507 C CA . GLN A 1 194 ? -29.696 10.014 32.815 1.00 86.69 194 GLN A CA 1
ATOM 1508 C C . GLN A 1 194 ? -28.842 9.671 31.589 1.00 86.69 194 GLN A C 1
ATOM 1510 O O . GLN A 1 194 ? -28.124 8.672 31.625 1.00 86.69 194 GLN A O 1
ATOM 1515 N N . THR A 1 195 ? -28.812 10.540 30.573 1.00 86.69 195 THR A N 1
ATOM 1516 C CA . THR A 1 195 ? -27.967 10.335 29.384 1.00 86.69 195 THR A CA 1
ATOM 1517 C C . THR A 1 195 ? -26.483 10.295 29.745 1.00 86.69 195 THR A C 1
ATOM 1519 O O . THR A 1 195 ? -25.779 9.371 29.347 1.00 86.69 195 THR A O 1
ATOM 1522 N N . ARG A 1 196 ? -26.008 11.214 30.599 1.00 86.25 196 ARG A N 1
ATOM 1523 C CA . ARG A 1 196 ? -24.617 11.213 31.097 1.00 86.25 196 ARG A CA 1
ATOM 1524 C C . ARG A 1 196 ? -24.259 9.925 31.830 1.00 86.25 196 ARG A C 1
ATOM 1526 O O . ARG A 1 196 ? -23.162 9.398 31.659 1.00 86.25 196 ARG A O 1
ATOM 1533 N N . GLN A 1 197 ? -25.164 9.429 32.673 1.00 86.19 197 GLN A N 1
ATOM 1534 C CA . GLN A 1 197 ? -24.946 8.194 33.422 1.00 86.19 197 GLN A CA 1
ATOM 1535 C C . GLN A 1 197 ? -24.893 6.978 32.489 1.00 86.19 197 GLN A C 1
ATOM 1537 O O . GLN A 1 197 ? -24.039 6.107 32.675 1.00 86.19 197 GLN A O 1
ATOM 1542 N N . TYR A 1 198 ? -25.760 6.944 31.475 1.00 88.88 198 TYR A N 1
ATOM 1543 C CA . TYR A 1 198 ? -25.741 5.925 30.432 1.00 88.88 198 TYR A CA 1
ATOM 1544 C C . TYR A 1 198 ? -24.442 5.972 29.619 1.00 88.88 198 TYR A C 1
ATOM 1546 O O . TYR A 1 198 ? -23.738 4.967 29.558 1.00 88.88 198 TYR A O 1
ATOM 1554 N N . GLU A 1 199 ? -24.065 7.134 29.077 1.00 88.81 199 GLU A N 1
ATOM 1555 C CA . GLU A 1 199 ? -22.831 7.324 28.301 1.00 88.81 199 GLU A CA 1
ATOM 1556 C C . GLU A 1 199 ? -21.589 6.916 29.101 1.00 88.81 199 GLU A C 1
ATOM 1558 O O . GLU A 1 199 ? -20.720 6.197 28.603 1.00 88.81 199 GLU A O 1
ATOM 1563 N N . HIS A 1 200 ? -21.519 7.318 30.373 1.00 88.00 200 HIS A N 1
ATOM 1564 C CA . HIS A 1 200 ? -20.422 6.932 31.253 1.00 88.00 200 HIS A CA 1
ATOM 1565 C C . HIS A 1 200 ? -20.375 5.416 31.485 1.00 88.00 200 HIS A C 1
ATOM 1567 O O . HIS A 1 200 ? -19.299 4.810 31.435 1.00 88.00 200 HIS A O 1
ATOM 1573 N N . SER A 1 201 ? -21.533 4.787 31.707 1.00 88.44 201 SER A N 1
ATOM 1574 C CA . SER A 1 201 ? -21.625 3.336 31.872 1.00 88.44 201 SER A CA 1
ATOM 1575 C C . SER A 1 201 ? -21.231 2.596 30.592 1.00 88.44 201 SER A C 1
ATOM 1577 O O . SER A 1 201 ? -20.444 1.652 30.664 1.00 88.44 201 SER A O 1
ATOM 1579 N N . LEU A 1 202 ? -21.698 3.060 29.429 1.00 89.81 202 LEU A N 1
ATOM 1580 C CA . LEU A 1 202 ? -21.374 2.505 28.117 1.00 89.81 202 LEU A CA 1
ATOM 1581 C C . LEU A 1 202 ? -19.863 2.540 27.867 1.00 89.81 202 LEU A C 1
ATOM 1583 O O . LEU A 1 202 ? -19.272 1.501 27.591 1.00 89.81 202 LEU A O 1
ATOM 1587 N N . VAL A 1 203 ? -19.217 3.699 28.035 1.00 90.25 203 VAL A N 1
ATOM 1588 C CA . VAL A 1 203 ? -17.768 3.854 27.804 1.00 90.25 203 VAL A CA 1
ATOM 1589 C C . VAL A 1 203 ? -16.944 3.024 28.789 1.00 90.25 203 VAL A C 1
ATOM 1591 O O . VAL A 1 203 ? -15.954 2.413 28.391 1.00 90.25 203 VAL A O 1
ATOM 1594 N N . THR A 1 204 ? -17.347 2.962 30.061 1.00 90.44 204 THR A N 1
ATOM 1595 C CA . THR A 1 204 ? -16.623 2.199 31.093 1.00 90.44 204 THR A CA 1
ATOM 1596 C C . THR A 1 204 ? -16.710 0.691 30.849 1.00 90.44 204 THR A C 1
ATOM 1598 O O . THR A 1 204 ? -15.699 -0.016 30.924 1.00 90.44 204 THR A O 1
ATOM 1601 N N . ASN A 1 205 ? -17.904 0.191 30.521 1.00 90.56 205 ASN A N 1
ATOM 1602 C CA . ASN A 1 205 ? -18.115 -1.223 30.212 1.00 90.56 205 ASN A CA 1
ATOM 1603 C C . ASN A 1 205 ? -17.455 -1.604 28.882 1.00 90.56 205 ASN A C 1
ATOM 1605 O O . ASN A 1 205 ? -16.783 -2.631 28.813 1.00 90.56 205 ASN A O 1
ATOM 1609 N N . TYR A 1 206 ? -17.555 -0.747 27.863 1.00 92.06 206 TYR A N 1
ATOM 1610 C CA . TYR A 1 206 ? -16.876 -0.942 26.585 1.00 92.06 206 TYR A CA 1
ATOM 1611 C C . TYR A 1 206 ? -15.350 -0.948 26.742 1.00 92.06 206 TYR A C 1
ATOM 1613 O O . TYR A 1 206 ? -14.686 -1.848 26.241 1.00 92.06 206 TYR A O 1
ATOM 1621 N N . GLY A 1 207 ? -14.777 -0.014 27.506 1.00 91.19 207 GLY A N 1
ATOM 1622 C CA . GLY A 1 207 ? -13.339 -0.006 27.794 1.00 91.19 207 GLY A CA 1
ATOM 1623 C C . GLY A 1 207 ? -12.882 -1.259 28.550 1.00 91.19 207 GLY A C 1
ATOM 1624 O O . GLY A 1 207 ? -11.808 -1.793 28.282 1.00 91.19 207 GLY A O 1
ATOM 1625 N N . SER A 1 208 ? -13.707 -1.779 29.463 1.00 91.94 208 SER A N 1
ATOM 1626 C CA . SER A 1 208 ? -13.430 -3.048 30.156 1.00 91.94 208 SER A CA 1
ATOM 1627 C C . SER A 1 208 ? -13.496 -4.241 29.198 1.00 91.94 208 SER A C 1
ATOM 1629 O O . SER A 1 208 ? -12.639 -5.121 29.250 1.00 91.94 208 SER A O 1
ATOM 1631 N N . TYR A 1 209 ? -14.460 -4.233 28.276 1.00 92.56 209 TYR A N 1
ATOM 1632 C CA . TYR A 1 209 ? -14.600 -5.237 27.228 1.00 92.56 209 TYR A CA 1
ATOM 1633 C C . TYR A 1 209 ? -13.409 -5.242 26.259 1.00 92.56 209 TYR A C 1
ATOM 1635 O O . TYR A 1 209 ? -12.833 -6.297 26.013 1.00 92.56 209 TYR A O 1
ATOM 1643 N N . VAL A 1 210 ? -12.966 -4.079 25.771 1.00 93.06 210 VAL A N 1
ATOM 1644 C CA . VAL A 1 210 ? -11.795 -3.977 24.880 1.00 93.06 210 VAL A CA 1
ATOM 1645 C C . VAL A 1 210 ? -10.522 -4.463 25.579 1.00 93.06 210 VAL A C 1
ATOM 1647 O O . VAL A 1 210 ? -9.740 -5.205 24.986 1.00 93.06 210 VAL A O 1
ATOM 1650 N N . LYS A 1 211 ? -10.338 -4.143 26.866 1.00 92.56 211 LYS A N 1
ATOM 1651 C CA . LYS A 1 211 ? -9.223 -4.678 27.667 1.00 92.56 211 LYS A CA 1
ATOM 1652 C C . LYS A 1 211 ? -9.303 -6.192 27.855 1.00 92.56 211 LYS A C 1
ATOM 1654 O O . LYS A 1 211 ? -8.266 -6.854 27.848 1.00 92.56 211 LYS A O 1
ATOM 1659 N N . HIS A 1 212 ? -10.509 -6.737 28.007 1.00 90.81 212 HIS A N 1
ATOM 1660 C CA . HIS A 1 212 ? -10.732 -8.178 28.074 1.00 90.81 212 HIS A CA 1
ATOM 1661 C C . HIS A 1 212 ? -10.431 -8.858 26.727 1.00 90.81 212 HIS A C 1
ATOM 1663 O O . HIS A 1 212 ? -9.707 -9.848 26.686 1.00 90.81 212 HIS A O 1
ATOM 1669 N N . LEU A 1 213 ? -10.857 -8.275 25.601 1.00 91.25 213 LEU A N 1
ATOM 1670 C CA . LEU A 1 213 ? -10.442 -8.737 24.272 1.00 91.25 213 LEU A CA 1
ATOM 1671 C C . LEU A 1 213 ? -8.918 -8.693 24.113 1.00 91.25 213 LEU A C 1
ATOM 1673 O O . LEU A 1 213 ? -8.327 -9.645 23.612 1.00 91.25 213 LEU A O 1
ATOM 1677 N N . ALA A 1 214 ? -8.266 -7.626 24.580 1.00 90.56 214 ALA A N 1
ATOM 1678 C CA . ALA A 1 214 ? -6.815 -7.490 24.507 1.00 90.56 214 ALA A CA 1
ATOM 1679 C C . ALA A 1 214 ? -6.067 -8.512 25.374 1.00 90.56 214 ALA A C 1
ATOM 1681 O O . ALA A 1 214 ? -4.960 -8.913 25.018 1.00 90.56 214 ALA A O 1
ATOM 1682 N N . SER A 1 215 ? -6.632 -8.943 26.505 1.00 90.00 215 SER A N 1
ATOM 1683 C CA . SER A 1 215 ? -6.021 -9.978 27.345 1.00 90.00 215 SER A CA 1
ATOM 1684 C C . SER A 1 215 ? -6.174 -11.375 26.736 1.00 90.00 215 SER A C 1
ATOM 1686 O O . SER A 1 215 ? -5.218 -12.152 26.783 1.00 90.00 215 SER A O 1
ATOM 1688 N N . LEU A 1 216 ? -7.324 -11.665 26.117 1.00 88.12 216 LEU A N 1
ATOM 1689 C CA . LEU A 1 216 ? -7.590 -12.915 25.396 1.00 88.12 216 LEU A CA 1
ATOM 1690 C C . LEU A 1 216 ? -6.825 -13.013 24.073 1.00 88.12 216 LEU A C 1
ATOM 1692 O O . LEU A 1 216 ? -6.433 -14.102 23.669 1.00 88.12 216 LEU A O 1
ATOM 1696 N N . ALA A 1 217 ? -6.592 -11.883 23.405 1.00 85.81 217 ALA A N 1
ATOM 1697 C CA . ALA A 1 217 ? -5.889 -11.845 22.129 1.00 85.81 217 ALA A CA 1
ATOM 1698 C C . ALA A 1 217 ? -4.375 -12.090 22.253 1.00 85.81 217 ALA A C 1
ATOM 1700 O O . ALA A 1 217 ? -3.717 -12.334 21.238 1.00 85.81 217 ALA A O 1
ATOM 1701 N N . LYS A 1 218 ? -3.800 -12.023 23.462 1.00 84.44 218 LYS A N 1
ATOM 1702 C CA . LYS A 1 218 ? -2.375 -12.307 23.675 1.00 84.44 218 LYS A CA 1
ATOM 1703 C C . LYS A 1 218 ? -2.073 -13.773 23.345 1.00 84.44 218 LYS A C 1
ATOM 1705 O O . LYS A 1 218 ? -2.830 -14.642 23.770 1.00 84.44 218 LYS A O 1
ATOM 1710 N N . PRO A 1 219 ? -0.968 -14.060 22.636 1.00 70.94 219 PRO A N 1
ATOM 1711 C CA . PRO A 1 219 ? -0.595 -15.432 22.320 1.00 70.94 219 PRO A CA 1
ATOM 1712 C C . PRO A 1 219 ? -0.340 -16.214 23.616 1.00 70.94 219 PRO A C 1
ATOM 1714 O O . PRO A 1 219 ? 0.523 -15.839 24.412 1.00 70.94 219 PRO A O 1
ATOM 1717 N N . LYS A 1 220 ? -1.111 -17.284 23.824 1.00 70.75 220 LYS A N 1
ATOM 1718 C CA . LYS A 1 220 ? -0.898 -18.311 24.854 1.00 70.75 220 LYS A CA 1
ATOM 1719 C C . LYS A 1 220 ? -0.595 -19.637 24.147 1.00 70.75 220 LYS A C 1
ATOM 1721 O O . LYS A 1 220 ? -1.089 -19.849 23.043 1.00 70.75 220 LYS A O 1
ATOM 1726 N N . ALA A 1 221 ? 0.237 -20.487 24.742 1.00 55.84 221 ALA A N 1
ATOM 1727 C CA . ALA A 1 221 ? 0.622 -21.771 24.153 1.00 55.84 221 ALA A CA 1
ATOM 1728 C C . ALA A 1 221 ? -0.425 -22.869 24.419 1.00 55.84 221 ALA A C 1
ATOM 1730 O O . ALA A 1 221 ? -1.161 -22.775 25.398 1.00 55.84 221 ALA A O 1
ATOM 1731 N N . ASP A 1 222 ? -0.420 -23.894 23.561 1.00 63.91 222 ASP A N 1
ATOM 1732 C CA . ASP A 1 222 ? -0.956 -25.264 23.713 1.00 63.91 222 ASP A CA 1
ATOM 1733 C C . ASP A 1 222 ? -2.466 -25.466 23.987 1.00 63.91 222 ASP A C 1
ATOM 1735 O O . ASP A 1 222 ? -3.053 -26.439 23.510 1.00 63.91 222 ASP A O 1
ATOM 1739 N N . ASP A 1 223 ? -3.132 -24.542 24.677 1.00 79.56 223 ASP A N 1
ATOM 1740 C CA . ASP A 1 223 ? -4.572 -24.542 24.944 1.00 79.56 223 ASP A CA 1
ATOM 1741 C C . ASP A 1 223 ? -5.389 -24.422 23.633 1.00 79.56 223 ASP A C 1
ATOM 1743 O O . ASP A 1 223 ? -5.684 -23.314 23.171 1.00 79.56 223 ASP A O 1
ATOM 1747 N N . ALA A 1 224 ? -5.848 -25.539 23.051 1.00 82.25 224 ALA A N 1
ATOM 1748 C CA . ALA A 1 224 ? -6.750 -25.527 21.883 1.00 82.25 224 ALA A CA 1
ATOM 1749 C C . ALA A 1 224 ? -8.006 -24.660 22.122 1.00 82.25 224 ALA A C 1
ATOM 1751 O O . ALA A 1 224 ? -8.462 -23.920 21.242 1.00 82.25 224 ALA A O 1
ATOM 1752 N N . ASP A 1 225 ? -8.526 -24.692 23.350 1.00 81.31 225 ASP A N 1
ATOM 1753 C CA . ASP A 1 225 ? -9.638 -23.853 23.777 1.00 81.31 225 ASP A CA 1
ATOM 1754 C C . ASP A 1 225 ? -9.259 -22.366 23.850 1.00 81.31 225 ASP A C 1
ATOM 1756 O O . ASP A 1 225 ? -10.035 -21.526 23.385 1.00 81.31 225 ASP A O 1
ATOM 1760 N N . ALA A 1 226 ? -8.059 -22.014 24.324 1.00 82.94 226 ALA A N 1
ATOM 1761 C CA . ALA A 1 226 ? -7.613 -20.620 24.358 1.00 82.94 226 ALA A CA 1
ATOM 1762 C C . ALA A 1 226 ? -7.315 -20.070 22.958 1.00 82.94 226 ALA A C 1
ATOM 1764 O O . ALA A 1 226 ? -7.676 -18.927 22.688 1.00 82.94 226 ALA A O 1
ATOM 1765 N N . ILE A 1 227 ? -6.750 -20.873 22.048 1.00 84.88 227 ILE A N 1
ATOM 1766 C CA . ILE A 1 227 ? -6.564 -20.490 20.636 1.00 84.88 227 ILE A CA 1
ATOM 1767 C C . ILE A 1 227 ? -7.925 -20.181 20.011 1.00 84.88 227 ILE A C 1
ATOM 1769 O O . ILE A 1 227 ? -8.120 -19.160 19.356 1.00 84.88 227 ILE A O 1
ATOM 1773 N N . SER A 1 228 ? -8.921 -21.025 20.278 1.00 86.19 228 SER A N 1
ATOM 1774 C CA . SER A 1 228 ? -10.262 -20.809 19.749 1.00 86.19 228 SER A CA 1
ATOM 1775 C C . SER A 1 228 ? -10.962 -19.573 20.343 1.00 86.19 228 SER A C 1
ATOM 1777 O O . SER A 1 228 ? -11.773 -18.946 19.659 1.00 86.19 228 SER A O 1
ATOM 1779 N N . LEU A 1 229 ? -10.658 -19.198 21.593 1.00 88.19 229 LEU A N 1
ATOM 1780 C CA . LEU A 1 229 ? -11.098 -17.934 22.199 1.00 88.19 229 LEU A CA 1
ATOM 1781 C C . LEU A 1 229 ? -10.356 -16.737 21.600 1.00 88.19 229 LEU A C 1
ATOM 1783 O O . LEU A 1 229 ? -10.986 -15.720 21.312 1.00 88.19 229 LEU A O 1
ATOM 1787 N N . GLN A 1 230 ? -9.053 -16.873 21.353 1.00 88.25 230 GLN A N 1
ATOM 1788 C CA . GLN A 1 230 ? -8.218 -15.862 20.710 1.00 88.25 230 GLN A CA 1
ATOM 1789 C C . GLN A 1 230 ? -8.757 -15.515 19.318 1.00 88.25 230 GLN A C 1
ATOM 1791 O O . GLN A 1 230 ? -8.989 -14.341 19.030 1.00 88.25 230 GLN A O 1
ATOM 1796 N N . THR A 1 231 ? -9.054 -16.520 18.490 1.00 89.38 231 THR A N 1
ATOM 1797 C CA . THR A 1 231 ? -9.648 -16.336 17.157 1.00 89.38 231 THR A CA 1
ATOM 1798 C C . THR A 1 231 ? -10.972 -15.572 17.214 1.00 89.38 231 THR A C 1
ATOM 1800 O O . THR A 1 231 ? -11.211 -14.661 16.414 1.00 89.38 231 THR A O 1
ATOM 1803 N N . VAL A 1 232 ? -11.843 -15.895 18.178 1.00 90.62 232 VAL A N 1
ATOM 1804 C CA . VAL A 1 232 ? -13.114 -15.175 18.357 1.00 90.62 232 VAL A CA 1
ATOM 1805 C C . VAL A 1 232 ? -12.868 -13.743 18.829 1.00 90.62 232 VAL A C 1
ATOM 1807 O O . VAL A 1 232 ? -13.475 -12.826 18.281 1.00 90.62 232 VAL A O 1
ATOM 1810 N N . ALA A 1 233 ? -11.952 -13.524 19.774 1.00 91.94 233 ALA A N 1
ATOM 1811 C CA . ALA A 1 233 ? -11.616 -12.194 20.278 1.00 91.94 233 ALA A CA 1
ATOM 1812 C C . ALA A 1 233 ? -11.037 -11.284 19.180 1.00 91.94 233 ALA A C 1
ATOM 1814 O O . ALA A 1 233 ? -11.460 -10.134 19.042 1.00 91.94 233 ALA A O 1
ATOM 1815 N N . VAL A 1 234 ? -10.133 -11.809 18.345 1.00 91.19 234 VAL A N 1
ATOM 1816 C CA . VAL A 1 234 ? -9.580 -11.092 17.185 1.00 91.19 234 VAL A CA 1
ATOM 1817 C C . VAL A 1 234 ? -10.683 -10.786 16.172 1.00 91.19 234 VAL A C 1
ATOM 1819 O O . VAL A 1 234 ? -10.818 -9.642 15.746 1.00 91.19 234 VAL A O 1
ATOM 1822 N N . SER A 1 235 ? -11.543 -11.757 15.849 1.00 92.38 235 SER A N 1
ATOM 1823 C CA . SER A 1 235 ? -12.682 -11.535 14.946 1.00 92.38 235 SER A CA 1
ATOM 1824 C C . SER A 1 235 ? -13.659 -10.475 15.474 1.00 92.38 235 SER A C 1
ATOM 1826 O O . SER A 1 235 ? -14.221 -9.712 14.687 1.00 92.38 235 SER A O 1
ATOM 1828 N N . CYS A 1 236 ? -13.862 -10.416 16.792 1.00 92.94 236 CYS A N 1
ATOM 1829 C CA . CYS A 1 236 ? -14.682 -9.401 17.450 1.00 92.94 236 CYS A CA 1
ATOM 1830 C C . CYS A 1 236 ? -14.061 -8.004 17.307 1.00 92.94 236 CYS A C 1
ATOM 1832 O O . CYS A 1 236 ? -14.751 -7.069 16.899 1.00 92.94 236 CYS A O 1
ATOM 1834 N N . ALA A 1 237 ? -12.755 -7.875 17.564 1.00 92.94 237 ALA A N 1
ATOM 1835 C CA . ALA A 1 237 ? -12.023 -6.619 17.390 1.00 92.94 237 ALA A CA 1
ATOM 1836 C C . ALA A 1 237 ? -12.040 -6.135 15.927 1.00 92.94 237 ALA A C 1
ATOM 1838 O O . ALA A 1 237 ? -12.317 -4.963 15.671 1.00 92.94 237 ALA A O 1
ATOM 1839 N N . CYS A 1 238 ? -11.830 -7.045 14.970 1.00 92.75 238 CYS A N 1
ATOM 1840 C CA . CYS A 1 238 ? -11.945 -6.786 13.533 1.00 92.75 238 CYS A CA 1
ATOM 1841 C C . CYS A 1 238 ? -13.330 -6.239 13.145 1.00 92.75 238 CYS A C 1
ATOM 1843 O O . CYS A 1 238 ? -13.432 -5.242 12.432 1.00 92.75 238 CYS A O 1
ATOM 1845 N N . SER A 1 239 ? -14.402 -6.874 13.632 1.00 92.94 239 SER A N 1
ATOM 1846 C CA . SER A 1 239 ? -15.785 -6.462 13.352 1.00 92.94 239 SER A CA 1
ATOM 1847 C C . SER A 1 239 ? -16.105 -5.074 13.921 1.00 92.94 239 SER A C 1
ATOM 1849 O O . SER A 1 239 ? -16.718 -4.252 13.238 1.00 92.94 239 SER A O 1
ATOM 1851 N N . LEU A 1 240 ? -15.644 -4.780 15.145 1.00 92.06 240 LEU A N 1
ATOM 1852 C CA . LEU A 1 240 ? -15.831 -3.469 15.774 1.00 92.06 240 LEU A CA 1
ATOM 1853 C C . LEU A 1 240 ? -15.105 -2.352 15.025 1.00 92.06 240 LEU A C 1
ATOM 1855 O O . LEU A 1 240 ? -15.687 -1.289 14.822 1.00 92.06 240 LEU A O 1
ATOM 1859 N N . LEU A 1 241 ? -13.871 -2.592 14.577 1.00 91.31 241 LEU A N 1
ATOM 1860 C CA . LEU A 1 241 ? -13.102 -1.597 13.827 1.00 91.31 241 LEU A CA 1
ATOM 1861 C C . LEU A 1 241 ? -13.727 -1.262 12.470 1.00 91.31 241 LEU A C 1
ATOM 1863 O O . LEU A 1 241 ? -13.694 -0.104 12.069 1.00 91.31 241 LEU A O 1
ATOM 1867 N N . LEU A 1 242 ? -14.321 -2.245 11.786 1.00 91.50 242 LEU A N 1
ATOM 1868 C CA . LEU A 1 242 ? -15.018 -2.011 10.518 1.00 91.50 242 LEU A CA 1
ATOM 1869 C C . LEU A 1 242 ? -16.370 -1.312 10.704 1.00 91.50 242 LEU A C 1
ATOM 1871 O O . LEU A 1 242 ? -16.782 -0.538 9.846 1.00 91.50 242 LEU A O 1
ATOM 1875 N N . ALA A 1 243 ? -17.084 -1.599 11.795 1.00 91.06 243 ALA A N 1
ATOM 1876 C CA . ALA A 1 243 ? -18.402 -1.018 12.034 1.00 91.06 243 ALA A CA 1
ATOM 1877 C C . ALA A 1 243 ? -18.338 0.395 12.631 1.00 91.06 243 ALA A C 1
ATOM 1879 O O . ALA A 1 243 ? -19.148 1.245 12.267 1.00 91.06 243 ALA A O 1
ATOM 1880 N N . VAL A 1 244 ? -17.418 0.631 13.571 1.00 88.81 244 VAL A N 1
ATOM 1881 C CA . VAL A 1 244 ? -17.378 1.854 14.385 1.00 88.81 244 VAL A CA 1
ATOM 1882 C C . VAL A 1 244 ? -15.926 2.332 14.610 1.00 88.81 244 VAL A C 1
ATOM 1884 O O . VAL A 1 244 ? -15.418 2.311 15.736 1.00 88.81 244 VAL A O 1
ATOM 1887 N N . PRO A 1 245 ? -15.228 2.796 13.558 1.00 86.38 245 PRO A N 1
ATOM 1888 C CA . PRO A 1 245 ? -13.834 3.247 13.655 1.00 86.38 245 PRO A CA 1
ATOM 1889 C C . PRO A 1 245 ? -13.646 4.564 14.436 1.00 86.38 245 PRO A C 1
ATOM 1891 O O . PRO A 1 245 ? -12.560 4.839 14.952 1.00 86.38 245 PRO A O 1
ATOM 1894 N N . HIS A 1 246 ? -14.688 5.394 14.536 1.00 85.31 246 HIS A N 1
ATOM 1895 C CA . HIS A 1 246 ? -14.648 6.732 15.150 1.00 85.31 246 HIS A CA 1
ATOM 1896 C C . HIS A 1 246 ? -14.749 6.731 16.682 1.00 85.31 246 HIS A C 1
ATOM 1898 O O . HIS A 1 246 ? -14.470 7.746 17.326 1.00 85.31 246 HIS A O 1
ATOM 1904 N N . PHE A 1 247 ? -15.171 5.619 17.284 1.00 88.94 247 PHE A N 1
ATOM 1905 C CA . PHE A 1 247 ? -15.500 5.566 18.706 1.00 88.94 247 PHE A CA 1
ATOM 1906 C C . PHE A 1 247 ? -14.263 5.473 19.621 1.00 88.94 247 PHE A C 1
ATOM 1908 O O . PHE A 1 247 ? -13.125 5.260 19.191 1.00 88.94 247 PHE A O 1
ATOM 1915 N N . ASN A 1 248 ? -14.475 5.686 20.924 1.00 87.50 248 ASN A N 1
ATOM 1916 C CA . ASN A 1 248 ? -13.438 5.630 21.956 1.00 87.50 248 ASN A CA 1
ATOM 1917 C C . ASN A 1 248 ? -12.694 4.273 21.964 1.00 87.50 248 ASN A C 1
ATOM 1919 O O . ASN A 1 248 ? -13.215 3.268 21.502 1.00 87.50 248 ASN A O 1
ATOM 1923 N N . TYR A 1 249 ? -11.472 4.231 22.515 1.00 89.75 249 TYR A N 1
ATOM 1924 C CA . TYR A 1 249 ? -10.621 3.023 22.616 1.00 89.75 249 TYR A CA 1
ATOM 1925 C C . TYR A 1 249 ? -10.192 2.361 21.290 1.00 89.75 249 TYR A C 1
ATOM 1927 O O . TYR A 1 249 ? -9.619 1.272 21.304 1.00 89.75 249 TYR A O 1
ATOM 1935 N N . ARG A 1 250 ? -10.352 3.029 20.140 1.00 88.88 250 ARG A N 1
ATOM 1936 C CA . ARG A 1 250 ? -9.819 2.540 18.854 1.00 88.88 250 ARG A CA 1
ATOM 1937 C C . ARG A 1 250 ? -8.303 2.262 18.857 1.00 88.88 250 ARG A C 1
ATOM 1939 O O . ARG A 1 250 ? -7.864 1.352 18.167 1.00 88.88 250 ARG A O 1
ATOM 1946 N N . THR A 1 251 ? -7.498 2.969 19.661 1.00 90.69 251 THR A N 1
ATOM 1947 C CA . THR A 1 251 ? -6.050 2.700 19.810 1.00 90.69 251 THR A CA 1
ATOM 1948 C C . THR A 1 251 ? -5.759 1.338 20.433 1.00 90.69 251 THR A C 1
ATOM 1950 O O . THR A 1 251 ? -4.821 0.663 20.016 1.00 90.69 251 THR A O 1
ATOM 1953 N N . GLU A 1 252 ? -6.564 0.917 21.409 1.00 91.25 252 GLU A N 1
ATOM 1954 C CA . GLU A 1 252 ? -6.439 -0.401 22.033 1.00 91.25 252 GLU A CA 1
ATOM 1955 C C . GLU A 1 252 ? -6.857 -1.499 21.047 1.00 91.25 252 GLU A C 1
ATOM 1957 O O . GLU A 1 252 ? -6.123 -2.472 20.886 1.00 91.25 252 GLU A O 1
ATOM 1962 N N . LEU A 1 253 ? -7.955 -1.301 20.304 1.00 91.94 253 LEU A N 1
ATOM 1963 C CA . LEU A 1 253 ? -8.389 -2.222 19.243 1.00 91.94 253 LEU A CA 1
ATOM 1964 C C . LEU A 1 253 ? -7.336 -2.377 18.135 1.00 91.94 253 LEU A C 1
ATOM 1966 O O . LEU A 1 253 ? -7.002 -3.496 17.745 1.00 91.94 253 LEU A O 1
ATOM 1970 N N . LEU A 1 254 ? -6.764 -1.266 17.663 1.00 91.62 254 LEU A N 1
ATOM 1971 C CA . LEU A 1 254 ? -5.661 -1.284 16.700 1.00 91.62 254 LEU A CA 1
ATOM 1972 C C . LEU A 1 254 ? -4.416 -1.967 17.279 1.00 91.62 254 LEU A C 1
ATOM 1974 O O . LEU A 1 254 ? -3.715 -2.676 16.560 1.00 91.62 254 LEU A O 1
ATOM 1978 N N . GLY A 1 255 ? -4.159 -1.806 18.580 1.00 90.44 255 GLY A N 1
ATOM 1979 C CA . GLY A 1 255 ? -3.098 -2.516 19.292 1.00 90.44 255 GLY A CA 1
ATOM 1980 C C . GLY A 1 255 ? -3.274 -4.038 19.272 1.00 90.44 255 GLY A C 1
ATOM 1981 O O . GLY A 1 255 ? -2.288 -4.750 19.078 1.00 90.44 255 GLY A O 1
ATOM 1982 N N . ILE A 1 256 ? -4.511 -4.534 19.404 1.00 90.00 256 ILE A N 1
ATOM 1983 C CA . ILE A 1 256 ? -4.834 -5.969 19.301 1.00 90.00 256 ILE A CA 1
ATOM 1984 C C . ILE A 1 256 ? -4.484 -6.498 17.907 1.00 90.00 256 ILE A C 1
ATOM 1986 O O . ILE A 1 256 ? -3.740 -7.474 17.790 1.00 90.00 256 ILE A O 1
ATOM 1990 N N . LEU A 1 257 ? -4.970 -5.836 16.850 1.00 89.69 257 LEU A N 1
ATOM 1991 C CA . LEU A 1 257 ? -4.674 -6.246 15.474 1.00 89.69 257 LEU A CA 1
ATOM 1992 C C . LEU A 1 257 ? -3.177 -6.190 15.185 1.00 89.69 257 LEU A C 1
ATOM 1994 O O . LEU A 1 257 ? -2.612 -7.128 14.627 1.00 89.69 257 LEU A O 1
ATOM 1998 N N . ALA A 1 258 ? -2.512 -5.113 15.598 1.00 87.12 258 ALA A N 1
ATOM 1999 C CA . ALA A 1 258 ? -1.102 -4.923 15.308 1.00 87.12 258 ALA A CA 1
ATOM 2000 C C . ALA A 1 258 ? -0.214 -5.985 15.972 1.00 87.12 258 ALA A C 1
ATOM 2002 O O . ALA A 1 258 ? 0.788 -6.373 15.382 1.00 87.12 258 ALA A O 1
ATOM 2003 N N . GLN A 1 259 ? -0.583 -6.518 17.142 1.00 84.56 259 GLN A N 1
ATOM 2004 C CA . GLN A 1 259 ? 0.123 -7.661 17.738 1.00 84.56 259 GLN A CA 1
ATOM 2005 C C . GLN A 1 259 ? -0.009 -8.932 16.888 1.00 84.56 259 GLN A C 1
ATOM 2007 O O . GLN A 1 259 ? 0.975 -9.653 16.719 1.00 84.56 259 GLN A O 1
ATOM 2012 N N . GLN A 1 260 ? -1.189 -9.175 16.312 1.00 82.69 260 GLN A N 1
ATOM 2013 C CA . GLN A 1 260 ? -1.445 -10.321 15.433 1.00 82.69 260 GLN A CA 1
ATOM 2014 C C . GLN A 1 260 ? -0.735 -10.191 14.079 1.00 82.69 260 GLN A C 1
ATOM 2016 O O . GLN A 1 260 ? -0.189 -11.168 13.567 1.00 82.69 260 GLN A O 1
ATOM 2021 N N . LEU A 1 261 ? -0.648 -8.973 13.533 1.00 80.75 261 LEU A N 1
ATOM 2022 C CA . LEU A 1 261 ? 0.088 -8.682 12.293 1.00 80.75 261 LEU A CA 1
ATOM 2023 C C . LEU A 1 261 ? 1.595 -8.964 12.402 1.00 80.75 261 LEU A C 1
ATOM 2025 O O . LEU A 1 261 ? 2.276 -9.128 11.394 1.00 80.75 261 LEU A O 1
ATOM 2029 N N . LEU A 1 262 ? 2.134 -9.066 13.616 1.00 76.25 262 LEU A N 1
ATOM 2030 C CA . LEU A 1 262 ? 3.528 -9.443 13.834 1.00 76.25 262 LEU A CA 1
ATOM 2031 C C . LEU A 1 262 ? 3.770 -10.948 13.941 1.00 76.25 262 LEU A C 1
ATOM 2033 O O . LEU A 1 262 ? 4.904 -11.349 14.249 1.00 76.25 262 LEU A O 1
ATOM 2037 N N . SER A 1 263 ? 2.731 -11.772 13.815 1.00 73.19 263 SER A N 1
ATOM 2038 C CA . SER A 1 263 ? 2.910 -13.218 13.786 1.00 73.19 263 SER A CA 1
ATOM 2039 C C . SER A 1 263 ? 3.687 -13.611 12.529 1.00 73.19 263 SER A C 1
ATOM 2041 O O . SER A 1 263 ? 3.454 -13.066 11.443 1.00 73.19 263 SER A O 1
ATOM 2043 N N . ARG A 1 264 ? 4.629 -14.549 12.680 1.00 67.06 264 ARG A N 1
ATOM 2044 C CA . ARG A 1 264 ? 5.433 -15.076 11.567 1.00 67.06 264 ARG A CA 1
ATOM 2045 C C . ARG A 1 264 ? 4.620 -16.005 10.667 1.00 67.06 264 ARG A C 1
ATOM 2047 O O . ARG A 1 264 ? 4.875 -16.055 9.470 1.00 67.06 264 ARG A O 1
ATOM 2054 N N . GLU A 1 265 ? 3.624 -16.688 11.223 1.00 71.56 265 GLU A N 1
ATOM 2055 C CA . GLU A 1 265 ? 2.843 -17.693 10.503 1.00 71.56 265 GLU A CA 1
ATOM 2056 C C . GLU A 1 265 ? 1.545 -17.112 9.918 1.00 71.56 265 GLU A C 1
ATOM 2058 O O . GLU A 1 265 ? 0.891 -16.275 10.553 1.00 71.56 265 GLU A O 1
ATOM 2063 N N . PRO A 1 266 ? 1.138 -17.513 8.695 1.00 68.38 266 PRO A N 1
ATOM 2064 C CA . PRO A 1 266 ? -0.154 -17.161 8.096 1.00 68.38 266 PRO A CA 1
ATOM 2065 C C . PRO A 1 266 ? -1.279 -17.940 8.761 1.00 68.38 266 PRO A C 1
ATOM 2067 O O . PRO A 1 266 ? -1.895 -18.825 8.178 1.00 68.38 266 PRO A O 1
ATOM 2070 N N . THR A 1 267 ? -1.560 -17.580 10.007 1.00 81.31 267 THR A N 1
ATOM 2071 C CA . THR A 1 267 ? -2.772 -17.992 10.704 1.00 81.31 267 THR A CA 1
ATOM 2072 C C . THR A 1 267 ? -3.987 -17.393 9.974 1.00 81.31 267 THR A C 1
ATOM 2074 O O . THR A 1 267 ? -3.899 -16.268 9.473 1.00 81.31 267 THR A O 1
ATOM 2077 N N . PRO A 1 268 ? -5.149 -18.067 9.923 1.00 83.19 268 PRO A N 1
ATOM 2078 C CA . PRO A 1 268 ? -6.380 -17.479 9.376 1.00 83.19 268 PRO A CA 1
ATOM 2079 C C . PRO A 1 268 ? -6.731 -16.119 10.003 1.00 83.19 268 PRO A C 1
ATOM 2081 O O . PRO A 1 268 ? -7.276 -15.245 9.330 1.00 83.19 268 PRO A O 1
ATOM 2084 N N . ASP A 1 269 ? -6.372 -15.915 11.271 1.00 84.88 269 ASP A N 1
ATOM 2085 C CA . ASP A 1 269 ? -6.575 -14.651 11.982 1.00 84.88 269 ASP A CA 1
ATOM 2086 C C . ASP A 1 269 ? -5.696 -13.525 11.434 1.00 84.88 269 ASP A C 1
ATOM 2088 O O . ASP A 1 269 ? -6.152 -12.391 11.322 1.00 84.88 269 ASP A O 1
ATOM 2092 N N . PHE A 1 270 ? -4.474 -13.837 10.997 1.00 87.06 270 PHE A N 1
ATOM 2093 C CA . PHE A 1 270 ? -3.594 -12.870 10.347 1.00 87.06 270 PHE A CA 1
ATOM 2094 C C . PHE A 1 270 ? -4.188 -12.359 9.028 1.00 87.06 270 PHE A C 1
ATOM 2096 O O . PHE A 1 270 ? -4.207 -11.151 8.796 1.00 87.06 270 PHE A O 1
ATOM 2103 N N . VAL A 1 271 ? -4.731 -13.256 8.198 1.00 87.62 271 VAL A N 1
ATOM 2104 C CA . VAL A 1 271 ? -5.359 -12.883 6.917 1.00 87.62 271 VAL A CA 1
ATOM 2105 C C . VAL A 1 271 ? -6.561 -11.968 7.153 1.00 87.62 271 VAL A C 1
ATOM 2107 O O . VAL A 1 271 ? -6.666 -10.916 6.524 1.00 87.62 271 VAL A O 1
ATOM 2110 N N . LYS A 1 272 ? -7.417 -12.306 8.128 1.00 88.50 272 LYS A N 1
ATOM 2111 C CA . LYS A 1 272 ? -8.547 -11.452 8.525 1.00 88.50 272 LYS A CA 1
ATOM 2112 C C . LYS A 1 272 ? -8.085 -10.081 9.017 1.00 88.50 272 LYS A C 1
ATOM 2114 O O . LYS A 1 272 ? -8.662 -9.075 8.617 1.00 88.50 272 LYS A O 1
ATOM 2119 N N . CYS A 1 273 ? -7.045 -10.019 9.853 1.00 90.69 273 CYS A N 1
ATOM 2120 C CA . CYS A 1 273 ? -6.476 -8.751 10.315 1.00 90.69 273 CYS A CA 1
ATOM 2121 C C . CYS A 1 273 ? -6.007 -7.887 9.135 1.00 90.69 273 CYS A C 1
ATOM 2123 O O . CYS A 1 273 ? -6.323 -6.700 9.088 1.00 90.69 273 CYS A O 1
ATOM 2125 N N . ILE A 1 274 ? -5.319 -8.471 8.150 1.00 89.56 274 ILE A N 1
ATOM 2126 C CA . ILE A 1 274 ? -4.899 -7.748 6.941 1.00 89.56 274 ILE A CA 1
ATOM 2127 C C . ILE A 1 274 ? -6.098 -7.221 6.155 1.00 89.56 274 ILE A C 1
ATOM 2129 O O . ILE A 1 274 ? -6.126 -6.039 5.817 1.00 89.56 274 ILE A O 1
ATOM 2133 N N . GLU A 1 275 ? -7.100 -8.059 5.889 1.00 90.50 275 GLU A N 1
ATOM 2134 C CA . GLU A 1 275 ? -8.317 -7.640 5.182 1.00 90.50 275 GLU A CA 1
ATOM 2135 C C . GLU A 1 275 ? -9.038 -6.509 5.920 1.00 90.50 275 GLU A C 1
ATOM 2137 O O . GLU A 1 275 ? -9.502 -5.560 5.292 1.00 90.50 275 GLU A O 1
ATOM 2142 N N . THR A 1 276 ? -9.070 -6.556 7.254 1.00 91.88 276 THR A N 1
ATOM 2143 C CA . THR A 1 276 ? -9.699 -5.498 8.054 1.00 91.88 276 THR A CA 1
ATOM 2144 C C . THR A 1 276 ? -8.922 -4.193 8.026 1.00 91.88 276 THR A C 1
ATOM 2146 O O . THR A 1 276 ? -9.546 -3.145 7.931 1.00 91.88 276 THR A O 1
ATOM 2149 N N . VAL A 1 277 ? -7.585 -4.226 8.042 1.00 91.69 277 VAL A N 1
ATOM 2150 C CA . VAL A 1 277 ? -6.766 -3.009 7.910 1.00 91.69 277 VAL A CA 1
ATOM 2151 C C . VAL A 1 277 ? -6.910 -2.408 6.512 1.00 91.69 277 VAL A C 1
ATOM 2153 O O . VAL A 1 277 ? -7.049 -1.194 6.392 1.00 91.69 277 VAL A O 1
ATOM 2156 N N . LYS A 1 278 ? -6.948 -3.240 5.464 1.00 90.50 278 LYS A N 1
ATOM 2157 C CA . LYS A 1 278 ? -7.219 -2.782 4.092 1.00 90.50 278 LYS A CA 1
ATOM 2158 C C . LYS A 1 278 ? -8.600 -2.136 3.985 1.00 90.50 278 LYS A C 1
ATOM 2160 O O . LYS A 1 278 ? -8.701 -0.995 3.553 1.00 90.50 278 LYS A O 1
ATOM 2165 N N . GLY A 1 279 ? -9.639 -2.816 4.476 1.00 89.94 279 GLY A N 1
ATOM 2166 C CA . GLY A 1 279 ? -11.001 -2.279 4.506 1.00 89.94 279 GLY A CA 1
ATOM 2167 C C . GLY A 1 279 ? -11.119 -0.997 5.334 1.00 89.94 279 GLY A C 1
ATOM 2168 O O . GLY A 1 279 ? -11.830 -0.078 4.938 1.00 89.94 279 GLY A O 1
ATOM 2169 N N . LEU A 1 280 ? -10.377 -0.897 6.440 1.00 90.88 280 LEU A N 1
ATOM 2170 C CA . LEU A 1 280 ? -10.316 0.304 7.268 1.00 90.88 280 LEU A CA 1
ATOM 2171 C C . LEU A 1 280 ? -9.737 1.486 6.483 1.00 90.88 280 LEU A C 1
ATOM 2173 O O . LEU A 1 280 ? -10.366 2.539 6.451 1.00 90.88 280 LEU A O 1
ATOM 2177 N N . PHE A 1 281 ? -8.592 1.303 5.818 1.00 90.06 281 PHE A N 1
ATOM 2178 C CA . PHE A 1 281 ? -7.968 2.346 4.997 1.00 90.06 281 PHE A CA 1
ATOM 2179 C C . PHE A 1 281 ? -8.811 2.737 3.776 1.00 90.06 281 PHE A C 1
ATOM 2181 O O . PHE A 1 281 ? -8.845 3.914 3.418 1.00 90.06 281 PHE A O 1
ATOM 2188 N N . ASP A 1 282 ? -9.539 1.788 3.182 1.00 87.12 282 ASP A N 1
ATOM 2189 C CA . ASP A 1 282 ? -10.455 2.067 2.073 1.00 87.12 282 ASP A CA 1
ATOM 2190 C C . ASP A 1 282 ? -11.708 2.846 2.542 1.00 87.12 282 ASP A C 1
ATOM 2192 O O . ASP A 1 282 ? -12.228 3.709 1.829 1.00 87.12 282 ASP A O 1
ATOM 2196 N N . SER A 1 283 ? -12.200 2.574 3.755 1.00 86.69 283 SER A N 1
ATOM 2197 C CA . SER A 1 283 ? -13.397 3.224 4.316 1.00 86.69 283 SER A CA 1
ATOM 2198 C C . SER A 1 283 ? -13.144 4.592 4.962 1.00 86.69 283 SER A C 1
ATOM 2200 O O . SER A 1 283 ? -14.089 5.356 5.143 1.00 86.69 283 SER A O 1
ATOM 2202 N N . ASP A 1 284 ? -11.897 4.906 5.326 1.00 86.31 284 ASP A N 1
ATOM 2203 C CA . ASP A 1 284 ? -11.561 6.101 6.108 1.00 86.31 284 ASP A CA 1
ATOM 2204 C C . ASP A 1 284 ? -11.478 7.358 5.229 1.00 86.31 284 ASP A C 1
ATOM 2206 O O . ASP A 1 284 ? -10.537 7.548 4.452 1.00 86.31 284 ASP A O 1
ATOM 2210 N N . ASP A 1 285 ? -12.464 8.245 5.373 1.00 79.69 285 ASP A N 1
ATOM 2211 C CA . ASP A 1 285 ? -12.497 9.526 4.669 1.00 79.69 285 ASP A CA 1
ATOM 2212 C C . ASP A 1 285 ? -11.795 10.652 5.449 1.00 79.69 285 ASP A C 1
ATOM 2214 O O . ASP A 1 285 ? -11.209 11.535 4.827 1.00 79.69 285 ASP A O 1
ATOM 2218 N N . ASP A 1 286 ? -11.782 10.622 6.783 1.00 79.38 286 ASP A N 1
ATOM 2219 C CA . ASP A 1 286 ? -11.190 11.699 7.595 1.00 79.38 286 ASP A CA 1
ATOM 2220 C C . ASP A 1 286 ? -9.666 11.530 7.754 1.00 79.38 286 ASP A C 1
ATOM 2222 O O . ASP A 1 286 ? -8.931 12.485 8.008 1.00 79.38 286 ASP A O 1
ATOM 2226 N N . GLY A 1 287 ? -9.155 10.302 7.613 1.00 84.12 287 GLY A N 1
ATOM 2227 C CA . GLY A 1 287 ? -7.728 9.980 7.741 1.00 84.12 287 GLY A CA 1
ATOM 2228 C C . GLY A 1 287 ? -7.233 9.899 9.189 1.00 84.12 287 GLY A C 1
ATOM 2229 O O . GLY A 1 287 ? -6.101 9.475 9.442 1.00 84.12 287 GLY A O 1
ATOM 2230 N N . ALA A 1 288 ? -8.071 10.259 10.166 1.00 86.44 288 ALA A N 1
ATOM 2231 C CA . ALA A 1 288 ? -7.718 10.198 11.577 1.00 86.44 288 ALA A CA 1
ATOM 2232 C C . ALA A 1 288 ? -7.501 8.761 12.055 1.00 86.44 288 ALA A C 1
ATOM 2234 O O . ALA A 1 288 ? -6.633 8.514 12.896 1.00 86.44 288 ALA A O 1
ATOM 2235 N N . THR A 1 289 ? -8.304 7.815 11.566 1.00 88.56 289 THR A N 1
ATOM 2236 C CA . THR A 1 289 ? -8.182 6.402 11.950 1.00 88.56 289 THR A CA 1
ATOM 2237 C C . THR A 1 289 ? -6.959 5.775 11.293 1.00 88.56 289 THR A C 1
ATOM 2239 O O . THR A 1 289 ? -6.190 5.070 11.952 1.00 88.56 289 THR A O 1
ATOM 2242 N N . SER A 1 290 ? -6.721 6.128 10.031 1.00 90.12 290 SER A N 1
ATOM 2243 C CA . SER A 1 290 ? -5.553 5.715 9.262 1.00 90.12 290 SER A CA 1
ATOM 2244 C C . SER A 1 290 ? -4.248 6.184 9.904 1.00 90.12 290 SER A C 1
ATOM 2246 O O . SER A 1 290 ? -3.322 5.385 10.038 1.00 90.12 290 SER A O 1
ATOM 2248 N N . LEU A 1 291 ? -4.174 7.432 10.387 1.00 91.31 291 LEU A N 1
ATOM 2249 C CA . LEU A 1 291 ? -2.972 7.955 11.047 1.00 91.31 291 LEU A CA 1
ATOM 2250 C C . LEU A 1 291 ? -2.608 7.171 12.319 1.00 91.31 291 LEU A C 1
ATOM 2252 O O . LEU A 1 291 ? -1.444 6.805 12.507 1.00 91.31 291 LEU A O 1
ATOM 2256 N N . GLU A 1 292 ? -3.571 6.904 13.210 1.00 90.75 292 GLU A N 1
ATOM 2257 C CA . GLU A 1 292 ? -3.290 6.138 14.435 1.00 90.75 292 GLU A CA 1
ATOM 2258 C C . GLU A 1 292 ? -2.920 4.681 14.122 1.00 90.75 292 GLU A C 1
ATOM 2260 O O . GLU A 1 292 ? -1.981 4.154 14.725 1.00 90.75 292 GLU A O 1
ATOM 2265 N N . ALA A 1 293 ? -3.568 4.059 13.131 1.00 92.06 293 ALA A N 1
ATOM 2266 C CA . ALA A 1 293 ? -3.226 2.715 12.670 1.00 92.06 293 ALA A CA 1
ATOM 2267 C C . ALA A 1 293 ? -1.797 2.646 12.107 1.00 92.06 293 ALA A C 1
ATOM 2269 O O . ALA A 1 293 ? -0.998 1.820 12.558 1.00 92.06 293 ALA A O 1
ATOM 2270 N N . VAL A 1 294 ? -1.432 3.559 11.198 1.00 92.88 294 VAL A N 1
ATOM 2271 C CA . VAL A 1 294 ? -0.076 3.652 10.630 1.00 92.88 294 VAL A CA 1
ATOM 2272 C C . VAL A 1 294 ? 0.954 3.865 11.734 1.00 92.88 294 VAL A C 1
ATOM 2274 O O . VAL A 1 294 ? 1.978 3.181 11.751 1.00 92.88 294 VAL A O 1
ATOM 2277 N N . ASN A 1 295 ? 0.694 4.755 12.694 1.00 93.56 295 ASN A N 1
ATOM 2278 C CA . ASN A 1 295 ? 1.615 5.020 13.800 1.00 93.56 295 ASN A CA 1
ATOM 2279 C C . ASN A 1 295 ? 1.831 3.797 14.702 1.00 93.56 295 ASN A C 1
ATOM 2281 O O . ASN A 1 295 ? 2.967 3.526 15.100 1.00 93.56 295 ASN A O 1
ATOM 2285 N N . ILE A 1 296 ? 0.767 3.060 15.030 1.00 92.44 296 ILE A N 1
ATOM 2286 C CA . ILE A 1 296 ? 0.849 1.850 15.859 1.00 92.44 296 ILE A CA 1
ATOM 2287 C C . ILE A 1 296 ? 1.616 0.752 15.115 1.00 92.44 296 ILE A C 1
ATOM 2289 O O . ILE A 1 296 ? 2.601 0.241 15.653 1.00 92.44 296 ILE A O 1
ATOM 2293 N N . ILE A 1 297 ? 1.243 0.455 13.865 1.00 91.50 297 ILE A N 1
ATOM 2294 C CA . ILE A 1 297 ? 1.927 -0.546 13.028 1.00 91.50 297 ILE A CA 1
ATOM 2295 C C . ILE A 1 297 ? 3.409 -0.174 12.875 1.00 91.50 297 ILE A C 1
ATOM 2297 O O . ILE A 1 297 ? 4.287 -0.990 13.149 1.00 91.50 297 ILE A O 1
ATOM 2301 N N . SER A 1 298 ? 3.708 1.090 12.569 1.00 91.25 298 SER A N 1
ATOM 2302 C CA . SER A 1 298 ? 5.077 1.598 12.414 1.00 91.25 298 SER A CA 1
ATOM 2303 C C . SER A 1 298 ? 5.935 1.436 13.668 1.00 91.25 298 SER A C 1
ATOM 2305 O O . SER A 1 298 ? 7.108 1.072 13.570 1.00 91.25 298 SER A O 1
ATOM 2307 N N . LYS A 1 299 ? 5.390 1.744 14.853 1.00 91.56 299 LYS A N 1
ATOM 2308 C CA . LYS A 1 299 ? 6.105 1.591 16.135 1.00 91.56 299 LYS A CA 1
ATOM 2309 C C . LYS A 1 299 ? 6.423 0.128 16.406 1.00 91.56 299 LYS A C 1
ATOM 2311 O O . LYS A 1 299 ? 7.527 -0.206 16.825 1.00 91.56 299 LYS A O 1
ATOM 2316 N N . ILE A 1 300 ? 5.454 -0.731 16.134 1.00 86.00 300 ILE A N 1
ATOM 2317 C CA . ILE A 1 300 ? 5.532 -2.154 16.412 1.00 86.00 300 ILE A CA 1
ATOM 2318 C C . ILE A 1 300 ? 6.501 -2.862 15.447 1.00 86.00 300 ILE A C 1
ATOM 2320 O O . ILE A 1 300 ? 7.284 -3.706 15.880 1.00 86.00 300 ILE A O 1
ATOM 2324 N N . MET A 1 301 ? 6.525 -2.477 14.168 1.00 88.31 301 MET A N 1
ATOM 2325 C CA . MET A 1 301 ? 7.510 -2.977 13.201 1.00 88.31 301 MET A CA 1
ATOM 2326 C C . MET A 1 301 ? 8.948 -2.644 13.617 1.00 88.31 301 MET A C 1
ATOM 2328 O O . MET A 1 301 ? 9.819 -3.510 13.553 1.00 88.31 301 MET A O 1
ATOM 2332 N N . ARG A 1 302 ? 9.189 -1.412 14.094 1.00 88.19 302 ARG A N 1
ATOM 2333 C CA . ARG A 1 302 ? 10.498 -0.993 14.631 1.00 88.19 302 ARG A CA 1
ATOM 23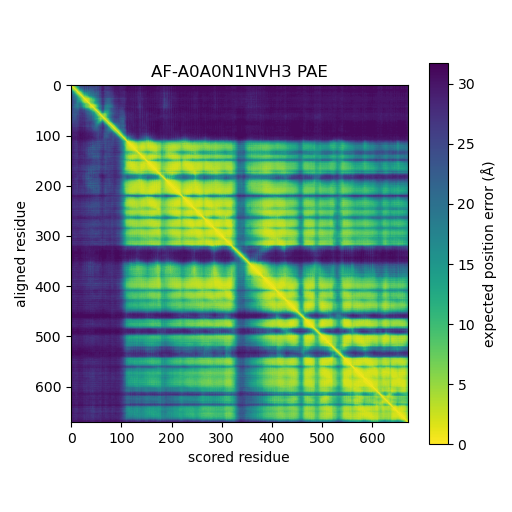34 C C . ARG A 1 302 ? 10.883 -1.802 15.870 1.00 88.19 302 ARG A C 1
ATOM 2336 O O . ARG A 1 302 ? 12.037 -2.174 15.998 1.00 88.19 302 ARG A O 1
ATOM 2343 N N . ALA A 1 303 ? 9.927 -2.102 16.752 1.00 88.50 303 ALA A N 1
ATOM 2344 C CA . ALA A 1 303 ? 10.179 -2.890 17.961 1.00 88.50 303 ALA A CA 1
ATOM 2345 C C . ALA A 1 303 ? 10.585 -4.352 17.677 1.00 88.50 303 ALA A C 1
ATOM 2347 O O . ALA A 1 303 ? 11.143 -5.002 18.555 1.00 88.50 303 ALA A O 1
ATOM 2348 N N . LYS A 1 304 ? 10.301 -4.874 16.475 1.00 82.69 304 LYS A N 1
ATOM 2349 C CA . LYS A 1 304 ? 10.690 -6.223 16.028 1.00 82.69 304 LYS A CA 1
ATOM 2350 C C . LYS A 1 304 ? 11.820 -6.229 14.989 1.00 82.69 304 LYS A C 1
ATOM 2352 O O . LYS A 1 304 ? 11.974 -7.226 14.281 1.00 82.69 304 LYS A O 1
ATOM 2357 N N . ASP A 1 305 ? 12.561 -5.129 14.848 1.00 84.06 305 ASP A N 1
ATOM 2358 C CA . ASP A 1 305 ? 13.643 -4.987 13.862 1.00 84.06 305 ASP A CA 1
ATOM 2359 C C . ASP A 1 305 ? 13.217 -5.387 12.437 1.00 84.06 305 ASP A C 1
ATOM 2361 O O . ASP A 1 305 ? 13.948 -6.058 11.713 1.00 84.06 305 ASP A O 1
ATOM 2365 N N . PHE A 1 306 ? 11.988 -5.026 12.045 1.00 83.31 306 PHE A N 1
ATOM 2366 C CA . PHE A 1 306 ? 11.432 -5.282 10.709 1.00 83.31 306 PHE A CA 1
ATOM 2367 C C . PHE A 1 306 ? 11.368 -6.762 10.284 1.00 83.31 306 PHE A C 1
ATOM 2369 O O . PHE A 1 306 ? 11.207 -7.063 9.105 1.00 83.31 306 PHE A O 1
ATOM 2376 N N . ARG A 1 307 ? 11.382 -7.704 11.236 1.00 81.81 307 ARG A N 1
ATOM 2377 C CA . ARG A 1 307 ? 11.124 -9.138 10.989 1.00 81.81 307 ARG A CA 1
ATOM 2378 C C . ARG A 1 307 ? 9.628 -9.413 10.795 1.00 81.81 307 ARG A C 1
ATOM 2380 O O . ARG A 1 307 ? 9.000 -10.099 11.605 1.00 81.81 307 ARG A O 1
ATOM 2387 N N . VAL A 1 308 ? 9.053 -8.821 9.754 1.00 81.25 308 VAL A N 1
ATOM 2388 C CA . VAL A 1 308 ? 7.619 -8.834 9.429 1.00 81.25 308 VAL A CA 1
ATOM 2389 C C . VAL A 1 308 ? 7.434 -9.319 7.988 1.00 81.25 308 VAL A C 1
ATOM 2391 O O . VAL A 1 308 ? 8.371 -9.285 7.197 1.00 81.25 308 VAL A O 1
ATOM 2394 N N . ARG A 1 309 ? 6.236 -9.796 7.641 1.00 81.25 309 ARG A N 1
ATOM 2395 C CA . ARG A 1 309 ? 5.894 -10.200 6.270 1.00 81.25 309 ARG A CA 1
ATOM 2396 C C . ARG A 1 309 ? 5.576 -9.007 5.378 1.00 81.25 309 ARG A C 1
ATOM 2398 O O . ARG A 1 309 ? 5.031 -8.010 5.852 1.00 81.25 309 ARG A O 1
ATOM 2405 N N . ALA A 1 310 ? 5.830 -9.172 4.080 1.00 81.12 310 ALA A N 1
ATOM 2406 C CA . ALA A 1 310 ? 5.552 -8.168 3.054 1.00 81.12 310 ALA A CA 1
ATOM 2407 C C . ALA A 1 310 ? 4.089 -7.692 3.067 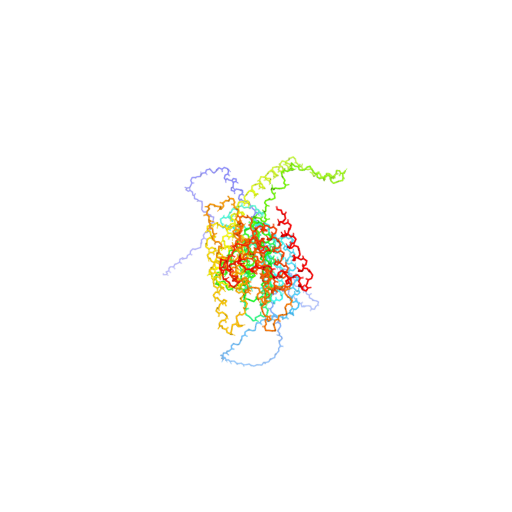1.00 81.12 310 ALA A C 1
ATOM 2409 O O . ALA A 1 310 ? 3.840 -6.494 3.011 1.00 81.12 310 ALA A O 1
ATOM 2410 N N . GLU A 1 311 ? 3.137 -8.605 3.290 1.00 83.06 311 GLU A N 1
ATOM 2411 C CA . GLU A 1 311 ? 1.697 -8.301 3.269 1.00 83.06 311 GLU A CA 1
ATOM 2412 C C . GLU A 1 311 ? 1.267 -7.220 4.278 1.00 83.06 311 GLU A C 1
ATOM 2414 O O . GLU A 1 311 ? 0.279 -6.521 4.059 1.00 83.06 311 GLU A O 1
ATOM 2419 N N . VAL A 1 312 ? 2.005 -7.059 5.384 1.00 87.12 312 VAL A N 1
ATOM 2420 C CA . VAL A 1 312 ? 1.736 -6.012 6.385 1.00 87.12 312 VAL A CA 1
ATOM 2421 C C . VAL A 1 312 ? 2.139 -4.637 5.859 1.00 87.12 312 VAL A C 1
ATOM 2423 O O . VAL A 1 312 ? 1.460 -3.650 6.131 1.00 87.12 312 VAL A O 1
ATOM 2426 N N . VAL A 1 313 ? 3.236 -4.572 5.103 1.00 87.06 313 VAL A N 1
ATOM 2427 C CA . VAL A 1 313 ? 3.706 -3.343 4.453 1.00 87.06 313 VAL A CA 1
ATOM 2428 C C . VAL A 1 313 ? 2.758 -2.963 3.316 1.00 87.06 313 VAL A C 1
ATOM 2430 O O . VAL A 1 313 ? 2.422 -1.790 3.175 1.00 87.06 313 VAL A O 1
ATOM 2433 N N . ASP A 1 314 ? 2.226 -3.948 2.590 1.00 83.81 314 ASP A N 1
ATOM 2434 C CA . ASP A 1 314 ? 1.253 -3.723 1.513 1.00 83.81 314 ASP A CA 1
ATOM 2435 C C . ASP A 1 314 ? -0.048 -3.093 1.988 1.00 83.81 314 ASP A C 1
ATOM 2437 O O . ASP A 1 314 ? -0.730 -2.429 1.208 1.00 83.81 314 ASP A O 1
ATOM 2441 N N . CYS A 1 315 ? -0.418 -3.270 3.259 1.00 88.06 315 CYS A N 1
ATOM 2442 C CA . CYS A 1 315 ? -1.558 -2.556 3.821 1.00 88.06 315 CYS A CA 1
ATOM 2443 C C . CYS A 1 315 ? -1.411 -1.044 3.610 1.00 88.06 315 CYS A C 1
ATOM 2445 O O . CYS A 1 315 ? -2.401 -0.380 3.320 1.00 88.06 315 CYS A O 1
ATOM 2447 N N . PHE A 1 316 ? -0.190 -0.497 3.662 1.00 89.44 316 PHE A N 1
ATOM 2448 C CA . PHE A 1 316 ? 0.031 0.923 3.403 1.00 89.44 316 PHE A CA 1
ATOM 2449 C C . PHE A 1 316 ? -0.297 1.336 1.968 1.00 89.44 316 PHE A C 1
ATOM 2451 O O . PHE A 1 316 ? -0.637 2.495 1.781 1.00 89.44 316 PHE A O 1
ATOM 2458 N N . LEU A 1 317 ? -0.289 0.431 0.980 1.00 85.56 317 LEU A N 1
ATOM 2459 C CA . LEU A 1 317 ? -0.698 0.736 -0.400 1.00 85.56 317 LEU A CA 1
ATOM 2460 C C . LEU A 1 317 ? -2.196 1.047 -0.523 1.00 85.56 317 LEU A C 1
ATOM 2462 O O . LEU A 1 317 ? -2.601 1.692 -1.489 1.00 85.56 317 LEU A O 1
ATOM 2466 N N . HIS A 1 318 ? -3.017 0.601 0.430 1.00 85.69 318 HIS A N 1
ATOM 2467 C CA . HIS A 1 318 ? -4.462 0.855 0.469 1.00 85.69 318 HIS A CA 1
ATOM 2468 C C . HIS A 1 318 ? -4.821 2.187 1.144 1.00 85.69 318 HIS A C 1
ATOM 2470 O O . HIS A 1 318 ? -5.994 2.521 1.271 1.00 85.69 318 HIS A O 1
ATOM 2476 N N . LEU A 1 319 ? -3.831 2.980 1.572 1.00 85.19 319 LEU A N 1
ATOM 2477 C CA . LEU A 1 319 ? -4.096 4.313 2.105 1.00 85.19 319 LEU A CA 1
ATOM 2478 C C . LEU A 1 319 ? -4.698 5.207 1.015 1.00 85.19 319 LEU A C 1
ATOM 2480 O O . LEU A 1 319 ? -4.051 5.482 -0.003 1.00 85.19 319 LEU A O 1
ATOM 2484 N N . ARG A 1 320 ? -5.920 5.693 1.261 1.00 75.38 320 ARG A N 1
ATOM 2485 C CA . ARG A 1 320 ? -6.617 6.657 0.403 1.00 75.38 320 ARG A CA 1
ATOM 2486 C C . ARG A 1 320 ? -6.053 8.058 0.601 1.00 75.38 320 ARG A C 1
ATOM 2488 O O . ARG A 1 320 ? -6.364 8.761 1.565 1.00 75.38 320 ARG A O 1
ATOM 2495 N N . LEU A 1 321 ? -5.215 8.476 -0.337 1.00 70.31 321 LEU A N 1
ATOM 2496 C CA . LEU A 1 321 ? -4.583 9.794 -0.319 1.00 70.31 321 LEU A CA 1
ATOM 2497 C C . LEU A 1 321 ? -5.380 10.811 -1.140 1.00 70.31 321 LEU A C 1
ATOM 2499 O O . LEU A 1 321 ? -6.132 10.441 -2.043 1.00 70.31 321 LEU A O 1
ATOM 2503 N N . LEU A 1 322 ? -5.173 12.100 -0.848 1.00 57.75 322 LEU A N 1
ATOM 2504 C CA . LEU A 1 322 ? -5.856 13.246 -1.470 1.00 57.75 322 LEU A CA 1
ATOM 2505 C C . LEU A 1 322 ? -5.965 13.173 -3.003 1.00 57.75 322 LEU A C 1
ATOM 2507 O O . LEU A 1 322 ? -6.934 13.662 -3.568 1.00 57.75 322 LEU A O 1
ATOM 2511 N N . THR A 1 323 ? -5.006 12.554 -3.697 1.00 54.16 323 THR A N 1
ATOM 2512 C CA . THR A 1 323 ? -5.021 12.459 -5.167 1.00 54.16 323 THR A CA 1
ATOM 2513 C C . THR A 1 323 ? -6.124 11.533 -5.704 1.00 54.16 323 THR A C 1
ATOM 2515 O O . THR A 1 323 ? -6.616 11.754 -6.808 1.00 54.16 323 THR A O 1
ATOM 2518 N N . GLU A 1 324 ? -6.543 10.521 -4.937 1.00 52.50 324 GLU A N 1
ATOM 2519 C CA . GLU A 1 324 ? -7.652 9.620 -5.302 1.00 52.50 324 GLU A CA 1
ATOM 2520 C C . GLU A 1 324 ? -9.021 10.218 -4.940 1.00 52.50 324 GLU A C 1
ATOM 2522 O O . GLU A 1 324 ? -10.030 9.908 -5.574 1.00 52.50 324 GLU A O 1
ATOM 2527 N N . LEU A 1 325 ? -9.049 11.130 -3.965 1.00 50.00 325 LEU A N 1
ATOM 2528 C CA . LEU A 1 325 ? -10.208 11.951 -3.639 1.00 50.00 325 LEU A CA 1
ATOM 2529 C C . LEU A 1 325 ? -10.007 13.357 -4.187 1.00 50.00 325 LEU A C 1
ATOM 2531 O O . LEU A 1 325 ? -9.954 14.327 -3.430 1.00 50.00 325 LEU A O 1
ATOM 2535 N N . ALA A 1 326 ? -9.911 13.478 -5.514 1.00 41.16 326 ALA A N 1
ATOM 2536 C CA . ALA A 1 326 ? -10.121 14.776 -6.135 1.00 41.16 326 ALA A CA 1
ATOM 2537 C C . ALA A 1 326 ? -11.384 15.382 -5.498 1.00 41.16 326 ALA A C 1
ATOM 2539 O O . ALA A 1 326 ? -12.413 14.691 -5.446 1.00 41.16 326 ALA A O 1
ATOM 2540 N N . PRO A 1 327 ? -11.329 16.620 -4.970 1.00 43.44 327 PRO A N 1
ATOM 2541 C CA . PRO A 1 327 ? -12.533 17.252 -4.477 1.00 43.44 327 PRO A CA 1
ATOM 2542 C C . PRO A 1 327 ? -13.527 17.178 -5.629 1.00 43.44 327 PRO A C 1
ATOM 2544 O O . PRO A 1 327 ? -13.196 17.507 -6.773 1.00 43.44 327 PRO A O 1
ATOM 2547 N N . VAL A 1 328 ? -14.735 16.688 -5.358 1.00 41.00 328 VAL A N 1
ATOM 2548 C CA . VAL A 1 328 ? -15.855 16.736 -6.305 1.00 41.00 328 VAL A CA 1
ATOM 2549 C C . VAL A 1 328 ? -16.275 18.206 -6.442 1.00 41.00 328 VAL A C 1
ATOM 2551 O O . VAL A 1 328 ? -17.364 18.615 -6.063 1.00 41.00 328 VAL A O 1
ATOM 2554 N N . GLN A 1 329 ? -15.357 19.036 -6.926 1.00 40.34 329 GLN A N 1
ATOM 2555 C CA . GLN A 1 329 ? -15.484 20.469 -7.129 1.00 40.34 329 GLN A CA 1
ATOM 2556 C C . GLN A 1 329 ? -15.247 20.847 -8.597 1.00 40.34 329 GLN A C 1
ATOM 2558 O O . GLN A 1 329 ? -15.473 21.991 -8.959 1.00 40.34 329 GLN A O 1
ATOM 2563 N N . SER A 1 330 ? -14.933 19.902 -9.494 1.00 37.44 330 SER A N 1
ATOM 2564 C CA . SER A 1 330 ? -14.778 20.180 -10.935 1.00 37.44 330 SER A CA 1
ATOM 2565 C C . SER A 1 330 ? -15.731 19.397 -11.852 1.00 37.44 330 SER A C 1
ATOM 2567 O O . SER A 1 330 ? -15.398 19.074 -12.992 1.00 37.44 330 SER A O 1
ATOM 2569 N N . ARG A 1 331 ? -16.967 19.126 -11.401 1.00 37.34 331 ARG A N 1
ATOM 2570 C CA . ARG A 1 331 ? -18.088 18.761 -12.302 1.00 37.34 331 ARG A CA 1
ATOM 2571 C C . ARG A 1 331 ? -19.384 19.552 -12.093 1.00 37.34 331 ARG A C 1
ATOM 2573 O O . ARG A 1 331 ? -20.408 19.206 -12.677 1.00 37.34 331 ARG A O 1
ATOM 2580 N N . THR A 1 332 ? -19.346 20.656 -11.350 1.00 36.81 332 THR A N 1
ATOM 2581 C CA . THR A 1 332 ? -20.520 21.524 -11.154 1.00 36.81 332 THR A CA 1
ATOM 2582 C C . THR A 1 332 ? -20.173 23.014 -11.165 1.00 36.81 332 THR A C 1
ATOM 2584 O O . THR A 1 332 ? -20.645 23.762 -10.325 1.00 36.81 332 THR A O 1
ATOM 2587 N N . GLU A 1 333 ? -19.449 23.478 -12.186 1.00 38.94 333 GLU A N 1
ATOM 2588 C CA . GLU A 1 333 ? -19.543 24.882 -12.645 1.00 38.94 333 GLU A CA 1
ATOM 2589 C C . GLU A 1 333 ? -20.493 25.018 -13.850 1.00 38.94 333 GLU A C 1
ATOM 2591 O O . GLU A 1 333 ? -20.269 25.756 -14.801 1.00 38.94 333 GLU A O 1
ATOM 2596 N N . GLY A 1 334 ? -21.594 24.265 -13.819 1.00 35.47 334 GLY A N 1
ATOM 2597 C CA . GLY A 1 334 ? -22.632 24.291 -14.853 1.00 35.47 334 GLY A CA 1
ATOM 2598 C C . GLY A 1 334 ? -24.040 24.026 -14.329 1.00 35.47 334 GLY A C 1
ATOM 2599 O O . GLY A 1 334 ? -24.949 23.766 -15.112 1.00 35.47 334 GLY A O 1
ATOM 2600 N N . SER A 1 335 ? -24.253 24.076 -13.014 1.00 30.27 335 SER A N 1
ATOM 2601 C CA . SER A 1 335 ? -25.603 24.063 -12.464 1.00 30.27 335 SER A CA 1
ATOM 2602 C C . SER A 1 335 ? -25.710 25.069 -11.330 1.00 30.27 335 SER A C 1
ATOM 2604 O O . SER A 1 335 ? -25.347 24.775 -10.192 1.00 30.27 335 SER A O 1
ATOM 2606 N N . GLY A 1 336 ? -26.318 26.219 -11.637 1.00 37.50 336 GLY A N 1
ATOM 2607 C CA . GLY A 1 336 ? -27.159 26.903 -10.657 1.00 37.50 336 GLY A CA 1
ATOM 2608 C C . GLY A 1 336 ? -28.145 25.911 -10.014 1.00 37.50 336 GLY A C 1
ATOM 2609 O O . GLY A 1 336 ? -28.266 24.779 -10.494 1.00 37.50 336 GLY A O 1
ATOM 2610 N N . PRO A 1 337 ? -28.834 26.293 -8.925 1.00 34.75 337 PRO A N 1
ATOM 2611 C CA . PRO A 1 337 ? -29.687 25.385 -8.157 1.00 34.75 337 PRO A CA 1
ATOM 2612 C C . PRO A 1 337 ? -30.564 24.576 -9.115 1.00 34.75 337 PRO A C 1
ATOM 2614 O O . PRO A 1 337 ? -31.421 25.150 -9.789 1.00 34.75 337 PRO A O 1
ATOM 2617 N N . ARG A 1 338 ? -30.285 23.269 -9.261 1.00 31.47 338 ARG A N 1
ATOM 2618 C CA . ARG A 1 338 ? -31.003 22.445 -10.235 1.00 31.47 338 ARG A CA 1
ATOM 2619 C C . ARG A 1 338 ? -32.493 22.542 -9.897 1.00 31.47 338 ARG A C 1
ATOM 2621 O O . ARG A 1 338 ? -32.863 22.261 -8.752 1.00 31.47 338 ARG A O 1
ATOM 2628 N N . PRO A 1 339 ? -33.357 22.946 -10.842 1.00 37.28 339 PRO A N 1
ATOM 2629 C CA . PRO A 1 339 ? -34.786 22.790 -10.656 1.00 37.28 339 PRO A CA 1
ATOM 2630 C C . PRO A 1 339 ? -35.061 21.292 -10.501 1.00 37.28 339 PRO A C 1
ATOM 2632 O O . PRO A 1 339 ? -34.451 20.479 -11.194 1.00 37.28 339 PRO A O 1
ATOM 2635 N N . MET A 1 340 ? -35.934 20.945 -9.551 1.00 33.88 340 MET A N 1
ATOM 2636 C CA . MET A 1 340 ? -36.388 19.575 -9.290 1.00 33.88 340 MET A CA 1
ATOM 2637 C C . MET A 1 340 ? -36.530 18.783 -10.592 1.00 33.88 340 MET A C 1
ATOM 2639 O O . MET A 1 340 ? -37.246 19.213 -11.498 1.00 33.88 340 MET A O 1
ATOM 2643 N N . GLU A 1 341 ? -35.884 17.620 -10.657 1.00 35.59 341 GLU A N 1
ATOM 2644 C CA . GLU A 1 341 ? -36.052 16.670 -11.750 1.00 35.59 341 GLU A CA 1
ATOM 2645 C C . GLU A 1 341 ? -37.539 16.332 -11.917 1.00 35.59 341 GLU A C 1
ATOM 2647 O O . GLU A 1 341 ? -38.178 15.699 -11.074 1.00 35.59 341 GLU A O 1
ATOM 2652 N N . THR A 1 342 ? -38.115 16.792 -13.024 1.00 41.69 342 THR A N 1
ATOM 2653 C CA . THR A 1 342 ? -39.446 16.401 -13.472 1.00 41.69 342 THR A CA 1
ATOM 2654 C C . THR A 1 342 ? -39.358 15.032 -14.126 1.00 41.69 342 THR A C 1
ATOM 2656 O O . THR A 1 342 ? -39.284 14.912 -15.349 1.00 41.69 342 THR A O 1
ATOM 2659 N N . VAL A 1 343 ? -39.399 13.981 -13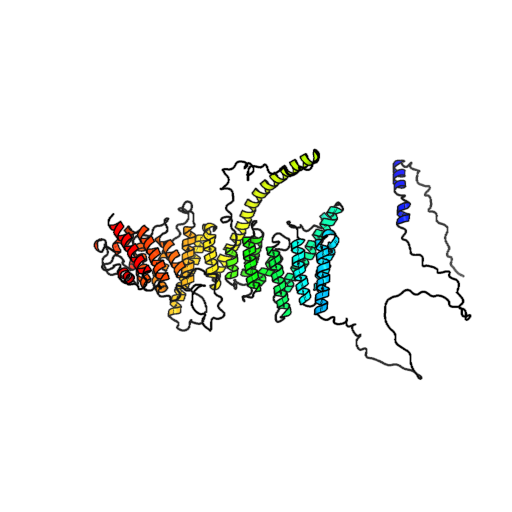.315 1.00 41.72 343 VAL A N 1
ATOM 2660 C CA . VAL A 1 343 ? -39.702 12.639 -13.812 1.00 41.72 343 VAL A CA 1
ATOM 2661 C C . VAL A 1 343 ? -41.218 12.570 -14.046 1.00 41.72 343 VAL A C 1
ATOM 2663 O O . VAL A 1 343 ? -42.009 12.614 -13.109 1.00 41.72 343 VAL A O 1
ATOM 2666 N N . HIS A 1 344 ? -41.616 12.502 -15.320 1.00 36.25 344 HIS A N 1
ATOM 2667 C CA . HIS A 1 344 ? -42.969 12.169 -15.798 1.00 36.25 344 HIS A CA 1
ATOM 2668 C C . HIS A 1 344 ? -44.120 13.110 -15.403 1.00 36.25 344 HIS A C 1
ATOM 2670 O O . HIS A 1 344 ? -45.035 12.669 -14.718 1.00 36.25 344 HIS A O 1
ATOM 2676 N N . GLY A 1 345 ? -44.147 14.358 -15.900 1.00 44.41 345 GLY A N 1
ATOM 2677 C CA . GLY A 1 345 ? -45.375 15.119 -16.256 1.00 44.41 345 GLY A CA 1
ATOM 2678 C C . GLY A 1 345 ? -46.527 15.266 -15.236 1.00 44.41 345 GLY A C 1
ATOM 2679 O O . GLY A 1 345 ? -47.553 15.872 -15.536 1.00 44.41 345 GLY A O 1
ATOM 2680 N N . LYS A 1 346 ? -46.387 14.748 -14.022 1.00 45.38 346 LYS A N 1
ATOM 2681 C CA . LYS A 1 346 ? -47.352 14.741 -12.934 1.00 45.38 346 LYS A CA 1
ATOM 2682 C C . LYS A 1 346 ? -46.579 15.205 -11.721 1.00 45.38 346 LYS A C 1
ATOM 2684 O O . LYS A 1 346 ? -45.700 14.511 -11.223 1.00 45.38 346 LYS A O 1
ATOM 2689 N N . LYS A 1 347 ? -46.907 16.416 -11.272 1.00 46.28 347 LYS A N 1
ATOM 2690 C CA . LYS A 1 347 ? -46.415 16.992 -10.020 1.00 46.28 347 LYS A CA 1
ATOM 2691 C C . LYS A 1 347 ? -46.514 15.917 -8.939 1.00 46.28 347 LYS A C 1
ATOM 2693 O O . LYS A 1 347 ? -47.626 15.507 -8.600 1.00 46.28 347 LYS A O 1
ATOM 2698 N N . VAL A 1 348 ? -45.370 15.461 -8.423 1.00 49.44 348 VAL A N 1
ATOM 2699 C CA . VAL A 1 348 ? -45.315 14.646 -7.207 1.00 49.44 348 VAL A CA 1
ATOM 2700 C C . VAL A 1 348 ? -46.188 15.368 -6.188 1.00 49.44 348 VAL A C 1
ATOM 2702 O O . VAL A 1 348 ? -45.972 16.553 -5.918 1.00 49.44 348 VAL A O 1
ATOM 2705 N N . LYS A 1 349 ? -47.257 14.701 -5.729 1.00 50.31 349 LYS A N 1
ATOM 2706 C CA . LYS A 1 349 ? -48.174 15.241 -4.721 1.00 50.31 349 LYS A CA 1
ATOM 2707 C C . LYS A 1 349 ? -47.311 15.830 -3.612 1.00 50.31 349 LYS A C 1
ATOM 2709 O O . LYS A 1 349 ? -46.565 15.084 -2.983 1.00 50.31 349 LYS A O 1
ATOM 2714 N N . LYS A 1 350 ? -47.400 17.152 -3.398 1.00 57.66 350 LYS A N 1
ATOM 2715 C CA . LYS A 1 350 ? -46.856 17.812 -2.206 1.00 57.66 350 LYS A CA 1
ATOM 2716 C C . LYS A 1 350 ? -47.233 16.926 -1.026 1.00 57.66 350 LYS A C 1
ATOM 2718 O O . LYS A 1 350 ? -48.426 16.763 -0.762 1.00 57.66 350 LYS A O 1
ATOM 2723 N N . GLN A 1 351 ? -46.241 16.306 -0.388 1.00 56.25 351 GLN A N 1
ATOM 2724 C CA . GLN A 1 351 ? -46.476 15.582 0.852 1.00 56.25 351 GLN A CA 1
ATOM 2725 C C . GLN A 1 351 ? -47.250 16.518 1.785 1.00 56.25 351 GLN A C 1
ATOM 2727 O O . GLN A 1 351 ? -46.990 17.726 1.790 1.00 56.25 351 GLN A O 1
ATOM 2732 N N . LYS A 1 352 ? -48.271 15.988 2.470 1.00 51.19 352 LYS A N 1
ATOM 2733 C CA . LYS A 1 352 ? -49.136 16.763 3.367 1.00 51.19 352 LYS A CA 1
ATOM 2734 C C . LYS A 1 352 ? -48.247 17.613 4.275 1.00 51.19 352 LYS A C 1
ATOM 2736 O O . LYS A 1 352 ? -47.524 17.078 5.104 1.00 51.19 352 LYS A O 1
ATOM 2741 N N . TRP A 1 353 ? -48.275 18.929 4.081 1.00 59.62 353 TRP A N 1
ATOM 2742 C CA . TRP A 1 353 ? -47.564 19.852 4.950 1.00 59.62 353 TRP A CA 1
ATOM 2743 C C . TRP A 1 353 ? -48.266 19.801 6.304 1.00 59.62 353 TRP A C 1
ATOM 2745 O O . TRP A 1 353 ? -49.387 20.292 6.432 1.00 59.62 353 TRP A O 1
ATOM 2755 N N . GLU A 1 354 ? -47.640 19.183 7.301 1.00 77.62 354 GLU A N 1
ATOM 2756 C CA . GLU A 1 354 ? -48.132 19.245 8.675 1.00 77.62 354 GLU A CA 1
ATOM 2757 C C . GLU A 1 354 ? -48.245 20.715 9.088 1.00 77.62 354 GLU A C 1
ATOM 2759 O O . GLU A 1 354 ? -47.309 21.505 8.909 1.00 77.62 354 GLU A O 1
ATOM 2764 N N . HIS A 1 355 ? -49.410 21.120 9.593 1.00 76.88 355 HIS A N 1
ATOM 2765 C CA . HIS A 1 355 ? -49.664 22.498 9.998 1.00 76.88 355 HIS A CA 1
ATOM 2766 C C . HIS A 1 355 ? -48.805 22.865 11.217 1.00 76.88 355 HIS A C 1
ATOM 2768 O O . HIS A 1 355 ? -49.247 22.784 12.353 1.00 76.88 355 HIS A O 1
ATOM 2774 N N . ARG A 1 356 ? -47.568 23.300 10.967 1.00 76.56 356 ARG A N 1
ATOM 2775 C CA . ARG A 1 356 ? -46.660 23.825 11.994 1.00 76.56 356 ARG A CA 1
ATOM 2776 C C . ARG A 1 356 ? -47.028 25.248 12.393 1.00 76.56 356 ARG A C 1
ATOM 2778 O O . ARG A 1 356 ? -47.392 26.072 11.537 1.00 76.56 356 ARG A O 1
ATOM 2785 N N . SER A 1 357 ? -46.866 25.551 13.676 1.00 88.69 357 SER A N 1
ATOM 2786 C CA . SER A 1 357 ? -47.096 26.882 14.244 1.00 88.69 357 SER A CA 1
ATOM 2787 C C . SER A 1 357 ? -46.154 27.933 13.632 1.00 88.69 357 SER A C 1
ATOM 2789 O O . SER A 1 357 ? -45.058 27.620 13.159 1.00 88.69 357 SER A O 1
ATOM 2791 N N . LYS A 1 358 ? -46.545 29.219 13.648 1.00 86.75 358 LYS A N 1
ATOM 2792 C CA . LYS A 1 358 ? -45.691 30.326 13.161 1.00 86.75 358 LYS A CA 1
ATOM 2793 C C . LYS A 1 358 ? -44.335 30.367 13.889 1.00 86.75 358 LYS A C 1
ATOM 2795 O O . LYS A 1 358 ? -43.326 30.666 13.255 1.00 86.75 358 LYS A O 1
ATOM 2800 N N . LYS A 1 359 ? -44.302 30.016 15.185 1.00 89.81 359 LYS A N 1
ATOM 2801 C CA . LYS A 1 359 ? -43.068 29.936 15.992 1.00 89.81 359 LYS A CA 1
ATOM 2802 C C . LYS A 1 359 ? -42.164 28.780 15.548 1.00 89.81 359 LYS A C 1
ATOM 2804 O O . LYS A 1 359 ? -40.987 28.998 15.294 1.00 89.81 359 LYS A O 1
ATOM 2809 N N . GLU A 1 360 ? -42.722 27.586 15.355 1.00 87.75 360 GLU A N 1
ATOM 2810 C CA . GLU A 1 360 ? -41.978 26.411 14.871 1.00 87.75 360 GLU A CA 1
ATOM 2811 C C . GLU A 1 360 ? -41.396 26.623 13.474 1.00 87.75 360 GLU A C 1
ATOM 2813 O O . GLU A 1 360 ? -40.287 26.182 13.192 1.00 87.75 360 GLU A O 1
ATOM 2818 N N . LYS A 1 361 ? -42.111 27.336 12.594 1.00 87.94 361 LYS A N 1
ATOM 2819 C CA . LYS A 1 361 ? -41.596 27.699 11.265 1.00 87.94 361 LYS A CA 1
ATOM 2820 C C . LYS A 1 361 ? -40.392 28.636 11.350 1.00 87.94 361 LYS A C 1
ATOM 2822 O O . LYS A 1 361 ? -39.460 28.471 10.566 1.00 87.94 361 LYS A O 1
ATOM 2827 N N . LYS A 1 362 ? -40.401 29.593 12.286 1.00 91.06 362 LYS A N 1
ATOM 2828 C CA . LYS A 1 362 ? -39.263 30.494 12.520 1.00 91.06 362 LYS A CA 1
ATOM 2829 C C . LYS A 1 362 ? -38.057 29.713 13.053 1.00 91.06 362 LYS A C 1
ATOM 2831 O O . LYS A 1 362 ? -36.998 29.783 12.442 1.00 91.06 362 LYS A O 1
ATOM 2836 N N . ILE A 1 363 ? -38.262 28.874 14.073 1.00 92.00 363 ILE A N 1
ATOM 2837 C CA . ILE A 1 363 ? -37.216 28.012 14.651 1.00 92.00 363 ILE A CA 1
ATOM 2838 C C . ILE A 1 363 ? -36.659 27.042 13.604 1.00 92.00 363 ILE A C 1
ATOM 2840 O O . ILE A 1 363 ? -35.454 26.874 13.504 1.00 92.00 363 ILE A O 1
ATOM 2844 N N . ALA A 1 364 ? -37.504 26.422 12.778 1.00 90.00 364 ALA A N 1
ATOM 2845 C CA . ALA A 1 364 ? -37.042 25.525 11.721 1.00 90.00 364 ALA A CA 1
ATOM 2846 C C . ALA A 1 364 ? -36.237 26.260 10.637 1.00 90.00 364 ALA A C 1
ATOM 2848 O O . ALA A 1 364 ? -35.319 25.680 10.066 1.00 90.00 364 ALA A O 1
ATOM 2849 N N . LYS 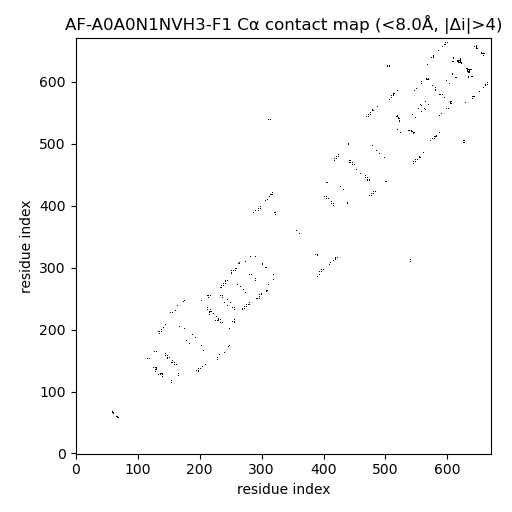A 1 365 ? -36.569 27.523 10.339 1.00 91.19 365 LYS A N 1
ATOM 2850 C CA . LYS A 1 365 ? -35.795 28.347 9.403 1.00 91.19 365 LYS A CA 1
ATOM 2851 C C . LYS A 1 365 ? -34.436 28.725 9.993 1.00 91.19 365 LYS A C 1
ATOM 2853 O O . LYS A 1 365 ? -33.442 28.625 9.286 1.00 91.19 365 LYS A O 1
ATOM 2858 N N . GLU A 1 366 ? -34.400 29.108 11.266 1.00 93.31 366 GLU A N 1
ATOM 2859 C CA . GLU A 1 366 ? -33.158 29.393 11.996 1.00 93.31 366 GLU A CA 1
ATOM 2860 C C . GLU A 1 366 ? -32.285 28.136 12.107 1.00 93.31 366 GLU A C 1
ATOM 2862 O O . GLU A 1 366 ? -31.120 28.185 11.740 1.00 93.31 366 GLU A O 1
ATOM 2867 N N . ARG A 1 367 ? -32.857 26.979 12.469 1.00 91.31 367 ARG A N 1
ATOM 2868 C CA . ARG A 1 367 ? -32.146 25.688 12.490 1.00 91.31 367 ARG A CA 1
ATOM 2869 C C . ARG A 1 367 ? -31.552 25.326 11.132 1.00 91.31 367 ARG A C 1
ATOM 2871 O O . ARG A 1 367 ? -30.425 24.869 11.092 1.00 91.31 367 ARG A O 1
ATOM 2878 N N . LYS A 1 368 ? -32.274 25.567 10.033 1.00 92.56 368 LYS A N 1
ATOM 2879 C CA . LYS A 1 368 ? -31.756 25.333 8.674 1.00 92.56 368 LYS A CA 1
ATOM 2880 C C . LYS A 1 368 ? -30.641 26.298 8.278 1.00 92.56 368 LYS A C 1
ATOM 2882 O O . LYS A 1 368 ? -29.758 25.903 7.531 1.00 92.56 368 LYS A O 1
ATOM 2887 N N . ALA A 1 369 ? -30.709 27.555 8.722 1.00 93.00 369 ALA A N 1
ATOM 2888 C CA . ALA A 1 369 ? -29.628 28.511 8.500 1.00 93.00 369 ALA A CA 1
ATOM 2889 C C . ALA A 1 369 ? -28.375 28.067 9.263 1.00 93.00 369 ALA A C 1
ATOM 2891 O O . ALA A 1 369 ? -27.330 27.903 8.652 1.00 93.00 369 ALA A O 1
ATOM 2892 N N . VAL A 1 370 ? -28.528 27.724 10.545 1.00 92.69 370 VAL A N 1
ATOM 2893 C CA . VAL A 1 370 ? -27.438 27.180 11.366 1.00 92.69 370 VAL A CA 1
ATOM 2894 C C . VAL A 1 370 ? -26.887 25.882 10.773 1.00 92.69 370 VAL A C 1
ATOM 2896 O O . VAL A 1 370 ? -25.683 25.739 10.675 1.00 92.69 370 VAL A O 1
ATOM 2899 N N . GLU A 1 371 ? -27.727 24.951 10.318 1.00 91.81 371 GLU A N 1
ATOM 2900 C CA . GLU A 1 371 ? -27.278 23.700 9.684 1.00 91.81 371 GLU A CA 1
ATOM 2901 C C . GLU A 1 371 ? -26.475 23.952 8.398 1.00 91.81 371 GLU A C 1
ATOM 2903 O O . GLU A 1 371 ? -25.503 23.250 8.131 1.00 91.81 371 GLU A O 1
ATOM 2908 N N . LYS A 1 372 ? -26.849 24.970 7.611 1.00 92.00 372 LYS A N 1
ATOM 2909 C CA . LYS A 1 372 ? -26.098 25.381 6.418 1.00 92.00 372 LYS A CA 1
ATOM 2910 C C . LYS A 1 372 ? -24.745 25.983 6.795 1.00 92.00 372 LYS A C 1
ATOM 2912 O O . LYS A 1 372 ? -23.744 25.584 6.210 1.00 92.00 372 LYS A O 1
ATOM 2917 N N . ASP A 1 373 ? -24.725 26.878 7.778 1.00 90.62 373 ASP A N 1
ATOM 2918 C CA . ASP A 1 373 ? -23.501 27.532 8.246 1.00 90.62 373 ASP A CA 1
ATOM 2919 C C . ASP A 1 373 ? -22.544 26.510 8.891 1.00 90.62 373 ASP A C 1
ATOM 2921 O O . ASP A 1 373 ? -21.351 26.513 8.597 1.00 90.62 373 ASP A O 1
ATOM 2925 N N . MET A 1 374 ? -23.072 25.569 9.686 1.00 90.06 374 MET A N 1
ATOM 2926 C CA . MET A 1 374 ? -22.317 24.436 10.241 1.00 90.06 374 MET A CA 1
ATOM 2927 C C . MET A 1 374 ? -21.733 23.570 9.123 1.00 90.06 374 MET A C 1
ATOM 2929 O O . MET A 1 374 ? -20.550 23.264 9.146 1.00 90.06 374 MET A O 1
ATOM 2933 N N . ARG A 1 375 ? -22.518 23.242 8.090 1.00 86.62 375 ARG A N 1
ATOM 2934 C CA . ARG A 1 375 ? -22.043 22.418 6.969 1.00 86.62 375 ARG A CA 1
ATOM 2935 C C . ARG A 1 375 ? -20.944 23.096 6.145 1.00 86.62 375 ARG A C 1
ATOM 2937 O O . ARG A 1 375 ? -20.058 22.408 5.644 1.00 86.62 375 ARG A O 1
ATOM 2944 N N . GLU A 1 376 ? -21.013 24.413 5.963 1.00 86.62 376 GLU A N 1
ATOM 2945 C CA . GLU A 1 376 ? -19.974 25.190 5.270 1.00 86.62 376 GLU A CA 1
ATOM 2946 C C . GLU A 1 376 ? -18.683 25.255 6.100 1.00 86.62 376 GLU A C 1
ATOM 2948 O O . GLU A 1 376 ? -17.597 25.035 5.559 1.00 86.62 376 GLU A O 1
ATOM 2953 N N . ALA A 1 377 ? -18.805 25.469 7.413 1.00 86.69 377 ALA A N 1
ATOM 2954 C CA . ALA A 1 377 ? -17.673 25.442 8.334 1.00 86.69 377 ALA A CA 1
ATOM 2955 C C . ALA A 1 377 ? -17.018 24.051 8.383 1.00 86.69 377 ALA A C 1
ATOM 2957 O O . ALA A 1 377 ? -15.817 23.940 8.132 1.00 86.69 377 ALA A O 1
ATOM 2958 N N . ASP A 1 378 ? -17.807 22.995 8.597 1.00 80.94 378 ASP A N 1
ATOM 2959 C CA . ASP A 1 378 ? -17.336 21.607 8.674 1.00 80.94 378 ASP A CA 1
ATOM 2960 C C . ASP A 1 378 ? -16.610 21.183 7.388 1.00 80.94 378 ASP A C 1
ATOM 2962 O O . ASP A 1 378 ? -15.579 20.515 7.443 1.00 80.94 378 ASP A O 1
ATOM 2966 N N . ALA A 1 379 ? -17.100 21.611 6.218 1.00 81.62 379 ALA A N 1
ATOM 2967 C CA . ALA A 1 379 ? -16.464 21.299 4.939 1.00 81.62 379 ALA A CA 1
ATOM 2968 C C . ALA A 1 379 ? -15.068 21.934 4.796 1.00 81.62 379 ALA A C 1
ATOM 2970 O O . ALA A 1 379 ? -14.158 21.291 4.272 1.00 81.62 379 ALA A O 1
ATOM 2971 N N . SER A 1 380 ? -14.896 23.180 5.252 1.00 76.62 380 SER A N 1
ATOM 2972 C CA . SER A 1 380 ? -13.601 23.875 5.197 1.00 76.62 380 SER A CA 1
ATOM 2973 C C . SER A 1 380 ? -12.583 23.292 6.181 1.00 76.62 380 SER A C 1
ATOM 2975 O O . SER A 1 380 ? -11.448 23.014 5.796 1.00 76.62 380 SER A O 1
ATOM 2977 N N . VAL A 1 381 ? -13.008 23.030 7.421 1.00 74.00 381 VAL A N 1
ATOM 2978 C CA . VAL A 1 381 ? -12.137 22.504 8.481 1.00 74.00 381 VAL A CA 1
ATOM 2979 C C . VAL A 1 381 ? -11.698 21.078 8.160 1.00 74.00 381 VAL A C 1
ATOM 2981 O O . VAL A 1 381 ? -10.513 20.769 8.277 1.00 74.00 381 VAL A O 1
ATOM 2984 N N . ASN A 1 382 ? -12.611 20.232 7.666 1.00 79.12 382 ASN A N 1
ATOM 2985 C CA . ASN A 1 382 ? -12.276 18.848 7.331 1.00 79.12 382 ASN A CA 1
ATOM 2986 C C . ASN A 1 382 ? -11.210 18.779 6.221 1.00 79.12 382 ASN A C 1
ATOM 2988 O O . ASN A 1 382 ? -10.303 17.962 6.303 1.00 79.12 382 ASN A O 1
ATOM 2992 N N . PHE A 1 383 ? -11.228 19.672 5.222 1.00 81.62 383 PHE A N 1
ATOM 2993 C CA . PHE A 1 383 ? -10.194 19.654 4.179 1.00 81.62 383 PHE A CA 1
ATOM 2994 C C . PHE A 1 383 ? -8.789 19.945 4.733 1.00 81.62 383 PHE A C 1
ATOM 2996 O O . PHE A 1 383 ? -7.854 19.191 4.458 1.00 81.62 383 PHE A O 1
ATOM 3003 N N . GLU A 1 384 ? -8.642 20.998 5.542 1.00 84.12 384 GLU A N 1
ATOM 3004 C CA . GLU A 1 384 ? -7.344 21.363 6.124 1.00 84.12 384 GLU A CA 1
ATOM 3005 C C . GLU A 1 384 ? -6.841 20.329 7.138 1.00 84.12 384 GLU A C 1
ATOM 3007 O O . GLU A 1 384 ? -5.651 20.004 7.168 1.00 84.12 384 GLU A O 1
ATOM 3012 N N . GLU A 1 385 ? -7.727 19.826 8.002 1.00 84.81 385 GLU A N 1
ATOM 3013 C CA . GLU A 1 385 ? -7.375 18.801 8.987 1.00 84.81 385 GLU A CA 1
ATOM 3014 C C . GLU A 1 385 ? -7.006 17.490 8.299 1.00 84.81 385 GLU A C 1
ATOM 3016 O O . GLU A 1 385 ? -5.980 16.895 8.628 1.00 84.81 385 GLU A O 1
ATOM 3021 N N . ARG A 1 386 ? -7.764 17.082 7.280 1.00 82.88 386 ARG A N 1
ATOM 3022 C CA . ARG A 1 386 ? -7.455 15.903 6.471 1.00 82.88 386 ARG A CA 1
ATOM 3023 C C . ARG A 1 386 ? -6.097 16.029 5.800 1.00 82.88 386 ARG A C 1
ATOM 3025 O O . ARG A 1 386 ? -5.311 15.086 5.861 1.00 82.88 386 ARG A O 1
ATOM 3032 N N . GLU A 1 387 ? -5.793 17.166 5.179 1.00 84.06 387 GLU A N 1
ATOM 3033 C CA . GLU A 1 387 ? -4.490 17.386 4.546 1.00 84.06 387 GLU A CA 1
ATOM 3034 C C . GLU A 1 387 ? -3.349 17.256 5.564 1.00 84.06 387 GLU A C 1
ATOM 3036 O O . GLU A 1 387 ? -2.378 16.530 5.321 1.00 84.06 387 GLU A O 1
ATOM 3041 N N . LYS A 1 388 ? -3.495 17.870 6.745 1.00 87.44 388 LYS A N 1
ATOM 3042 C CA . LYS A 1 388 ? -2.519 17.747 7.839 1.00 87.44 388 LYS A CA 1
ATOM 3043 C C . LYS A 1 388 ? -2.351 16.290 8.275 1.00 87.44 388 LYS A C 1
ATOM 3045 O O . LYS A 1 388 ? -1.226 15.787 8.255 1.00 87.44 388 LYS A O 1
ATOM 3050 N N . MET A 1 389 ? -3.445 15.591 8.579 1.00 87.88 389 MET A N 1
ATOM 3051 C CA . MET A 1 389 ? -3.429 14.200 9.053 1.00 87.88 389 MET A CA 1
ATOM 3052 C C . MET A 1 389 ? -2.842 13.240 8.014 1.00 87.88 389 MET A C 1
ATOM 3054 O O . MET A 1 389 ? -2.032 12.375 8.352 1.00 87.88 389 MET A O 1
ATOM 3058 N N . GLN A 1 390 ? -3.183 13.414 6.736 1.00 85.31 390 GLN A N 1
ATOM 3059 C CA . GLN A 1 390 ? -2.617 12.613 5.652 1.00 85.31 390 GLN A CA 1
ATOM 3060 C C . GLN A 1 390 ? -1.129 12.907 5.441 1.00 85.31 390 GLN A C 1
ATOM 3062 O O . GLN A 1 390 ? -0.350 11.974 5.243 1.00 85.31 390 GLN A O 1
ATOM 3067 N N . SER A 1 391 ? -0.702 14.170 5.550 1.00 86.81 391 SER A N 1
ATOM 3068 C CA . SER A 1 391 ? 0.720 14.527 5.468 1.00 86.81 391 SER A CA 1
ATOM 3069 C C . SER A 1 391 ? 1.538 13.887 6.598 1.00 86.81 391 SER A C 1
ATOM 3071 O O . SER A 1 391 ? 2.650 13.407 6.372 1.00 86.81 391 SER A O 1
ATOM 3073 N N . GLU A 1 392 ? 0.988 13.822 7.813 1.00 89.19 392 GLU A N 1
ATOM 3074 C CA . GLU A 1 392 ? 1.616 13.151 8.952 1.00 89.19 392 GLU A CA 1
ATOM 3075 C C . GLU A 1 392 ? 1.645 11.630 8.776 1.00 89.19 392 GLU A C 1
ATOM 3077 O O . GLU A 1 392 ? 2.667 10.999 9.065 1.00 89.19 392 GLU A O 1
ATOM 3082 N N . ALA A 1 393 ? 0.572 11.045 8.235 1.00 89.81 393 ALA A N 1
ATOM 3083 C CA . ALA A 1 393 ? 0.513 9.618 7.936 1.00 89.81 393 ALA A CA 1
ATOM 3084 C C . ALA A 1 393 ? 1.572 9.245 6.893 1.00 89.81 393 ALA A C 1
ATOM 3086 O O . ALA A 1 393 ? 2.336 8.304 7.100 1.00 89.81 393 ALA A O 1
ATOM 3087 N N . LEU A 1 394 ? 1.699 10.037 5.826 1.00 88.06 394 LEU A N 1
ATOM 3088 C CA . LEU A 1 394 ? 2.719 9.852 4.795 1.00 88.06 394 LEU A CA 1
ATOM 3089 C C . LEU A 1 394 ? 4.136 9.998 5.336 1.00 88.06 394 LEU A C 1
ATOM 3091 O O . LEU A 1 394 ? 4.991 9.168 5.034 1.00 88.06 394 LEU A O 1
ATOM 3095 N N . LYS A 1 395 ? 4.392 10.991 6.194 1.00 89.25 395 LYS A N 1
ATOM 3096 C CA . LYS A 1 395 ? 5.684 11.110 6.887 1.00 89.25 395 LYS A CA 1
ATOM 3097 C C . LYS A 1 395 ? 5.995 9.849 7.692 1.00 89.25 395 LYS A C 1
ATOM 3099 O O . LYS A 1 395 ? 7.128 9.373 7.649 1.00 89.25 395 LYS A O 1
ATOM 3104 N N . ALA A 1 396 ? 5.014 9.285 8.400 1.00 91.31 396 ALA A N 1
ATOM 3105 C CA . ALA A 1 396 ? 5.197 8.041 9.143 1.00 91.31 396 ALA A CA 1
ATOM 3106 C C . ALA A 1 396 ? 5.479 6.843 8.215 1.00 91.31 396 ALA A C 1
ATOM 3108 O O . ALA A 1 396 ? 6.431 6.104 8.484 1.00 91.31 396 ALA A O 1
ATOM 3109 N N . VAL A 1 397 ? 4.735 6.702 7.109 1.00 91.44 397 VAL A N 1
ATOM 3110 C CA . VAL A 1 397 ? 4.938 5.653 6.089 1.00 91.44 397 VAL A CA 1
ATOM 3111 C C . VAL A 1 397 ? 6.325 5.763 5.453 1.00 91.44 397 VAL A C 1
ATOM 3113 O O . VAL A 1 397 ? 7.098 4.805 5.507 1.00 91.44 397 VAL A O 1
ATOM 3116 N N . PHE A 1 398 ? 6.717 6.932 4.942 1.00 89.25 398 PHE A N 1
ATOM 3117 C CA . PHE A 1 398 ? 8.045 7.121 4.350 1.00 89.25 398 PHE A CA 1
ATOM 3118 C C . PHE A 1 398 ? 9.161 6.882 5.363 1.00 89.25 398 PHE A C 1
ATOM 3120 O O . PHE A 1 398 ? 10.149 6.217 5.061 1.00 89.25 398 PHE A O 1
ATOM 3127 N N . ALA A 1 399 ? 8.981 7.323 6.608 1.00 90.31 399 ALA A N 1
ATOM 3128 C CA . ALA A 1 399 ? 9.952 7.053 7.656 1.00 90.31 399 ALA A CA 1
ATOM 3129 C C . ALA A 1 399 ? 10.050 5.551 8.002 1.00 90.31 399 ALA A C 1
ATOM 3131 O O . ALA A 1 399 ? 11.100 5.114 8.484 1.00 90.31 399 ALA A O 1
ATOM 3132 N N . THR A 1 400 ? 8.997 4.750 7.791 1.00 90.50 400 THR A N 1
ATOM 3133 C CA . THR A 1 400 ? 9.108 3.281 7.854 1.00 90.50 400 THR A CA 1
ATOM 3134 C C . THR A 1 400 ? 9.811 2.703 6.635 1.00 90.50 400 THR A C 1
ATOM 3136 O O . THR A 1 400 ? 10.741 1.925 6.822 1.00 90.50 400 THR A O 1
ATOM 3139 N N . TYR A 1 401 ? 9.468 3.139 5.421 1.00 90.12 401 TYR A N 1
ATOM 3140 C CA . TYR A 1 401 ? 10.121 2.702 4.184 1.00 90.12 401 TYR A CA 1
ATOM 3141 C C . TYR A 1 401 ? 11.627 2.969 4.203 1.00 90.12 401 TYR A C 1
ATOM 3143 O O . TYR A 1 401 ? 12.402 2.040 4.001 1.00 90.12 401 TYR A O 1
ATOM 3151 N N . PHE A 1 402 ? 12.072 4.175 4.565 1.00 88.19 402 PHE A N 1
ATOM 3152 C CA . PHE A 1 402 ? 13.503 4.490 4.650 1.00 88.19 402 PHE A CA 1
ATOM 3153 C C . PHE A 1 402 ? 14.236 3.674 5.715 1.00 88.19 402 PHE A C 1
ATOM 3155 O O . PHE A 1 402 ? 15.393 3.310 5.521 1.00 88.19 402 PHE A O 1
ATOM 3162 N N . ARG A 1 403 ? 13.581 3.339 6.836 1.00 88.25 403 ARG A N 1
ATOM 3163 C CA . ARG A 1 403 ? 14.194 2.457 7.842 1.00 88.25 403 ARG A CA 1
ATOM 3164 C C . ARG A 1 403 ? 14.268 1.009 7.377 1.00 88.25 403 ARG A C 1
ATOM 3166 O O . ARG A 1 403 ? 15.239 0.355 7.728 1.00 88.25 403 ARG A O 1
ATOM 3173 N N . ILE A 1 404 ? 13.321 0.539 6.566 1.00 88.62 404 ILE A N 1
ATOM 3174 C CA . ILE A 1 404 ? 13.401 -0.788 5.940 1.00 88.62 404 ILE A CA 1
ATOM 3175 C C . ILE A 1 404 ? 14.498 -0.811 4.868 1.00 88.62 404 ILE A C 1
ATOM 3177 O O . ILE A 1 404 ? 15.307 -1.735 4.868 1.00 88.62 404 ILE A O 1
ATOM 3181 N N . LEU A 1 405 ? 14.597 0.224 4.023 1.00 85.12 405 LEU A N 1
ATOM 3182 C CA . LEU A 1 405 ? 15.679 0.359 3.033 1.00 85.12 405 LEU A CA 1
ATOM 3183 C C . LEU A 1 405 ? 17.051 0.378 3.708 1.00 85.12 405 LEU A C 1
ATOM 3185 O O . LEU A 1 405 ? 17.959 -0.329 3.285 1.00 85.12 405 LEU A O 1
ATOM 3189 N N . LYS A 1 406 ? 17.187 1.125 4.810 1.00 84.25 406 LYS A N 1
ATOM 3190 C CA . LYS A 1 406 ? 18.432 1.181 5.585 1.00 84.25 406 LYS A CA 1
ATOM 3191 C C . LYS A 1 406 ? 18.733 -0.124 6.328 1.00 84.25 406 LYS A C 1
ATOM 3193 O O . LYS A 1 406 ? 19.896 -0.491 6.439 1.00 84.25 406 LYS A O 1
ATOM 3198 N N . ALA A 1 407 ? 17.708 -0.810 6.839 1.00 82.25 407 ALA A N 1
ATOM 3199 C CA . ALA A 1 407 ? 17.849 -2.117 7.485 1.00 82.25 407 ALA A CA 1
ATOM 3200 C C . ALA A 1 407 ? 18.089 -3.260 6.484 1.00 82.25 407 ALA A C 1
ATOM 3202 O O . ALA A 1 407 ? 18.485 -4.344 6.901 1.00 82.25 407 ALA A O 1
ATOM 3203 N N . ARG A 1 408 ? 17.862 -3.020 5.184 1.00 74.75 408 ARG A N 1
ATOM 3204 C CA . ARG A 1 408 ? 18.132 -3.951 4.078 1.00 74.75 408 ARG A CA 1
ATOM 3205 C C . ARG A 1 408 ? 17.440 -5.308 4.248 1.00 74.75 408 ARG A C 1
ATOM 3207 O O . ARG A 1 408 ? 18.024 -6.364 4.033 1.00 74.75 408 ARG A O 1
ATOM 3214 N N . THR A 1 409 ? 16.170 -5.297 4.651 1.00 76.31 409 THR A N 1
ATOM 3215 C CA . THR A 1 409 ? 15.384 -6.533 4.777 1.00 76.31 409 THR A CA 1
ATOM 3216 C C . THR A 1 409 ? 14.881 -6.986 3.402 1.00 76.31 409 THR A C 1
ATOM 3218 O O . THR A 1 409 ? 13.890 -6.450 2.906 1.00 76.31 409 THR A O 1
ATOM 3221 N N . SER A 1 410 ? 15.537 -7.985 2.800 1.00 67.94 410 SER A N 1
ATOM 3222 C CA . SER A 1 410 ? 15.241 -8.494 1.443 1.00 67.94 410 SER A CA 1
ATOM 3223 C C . SER A 1 410 ? 13.764 -8.853 1.232 1.00 67.94 410 SER A C 1
ATOM 3225 O O . SER A 1 410 ? 13.128 -8.400 0.284 1.00 67.94 410 SER A O 1
ATOM 3227 N N . GLN A 1 411 ? 13.148 -9.551 2.191 1.00 74.25 411 GLN A N 1
ATOM 3228 C CA . GLN A 1 411 ? 11.742 -9.981 2.111 1.00 74.25 411 GLN A CA 1
ATOM 3229 C C . GLN A 1 411 ? 10.728 -8.827 2.000 1.00 74.25 411 GLN A C 1
ATOM 3231 O O . GLN A 1 411 ? 9.621 -9.028 1.503 1.00 74.25 411 GLN A O 1
ATOM 3236 N N . LEU A 1 412 ? 11.082 -7.629 2.474 1.00 79.12 412 LEU A N 1
ATOM 3237 C CA . LEU A 1 412 ? 10.212 -6.449 2.468 1.00 79.12 412 LEU A CA 1
ATOM 3238 C C . LEU A 1 412 ? 10.535 -5.482 1.325 1.00 79.12 412 LEU A C 1
ATOM 3240 O O . LEU A 1 412 ? 9.756 -4.563 1.072 1.00 79.12 412 LEU A O 1
ATOM 3244 N N . MET A 1 413 ? 11.660 -5.685 0.637 1.00 79.31 413 MET A N 1
ATOM 3245 C CA . MET A 1 413 ? 12.188 -4.743 -0.345 1.00 79.31 413 MET A CA 1
ATOM 3246 C C . MET A 1 413 ? 11.191 -4.489 -1.478 1.00 79.31 413 MET A C 1
ATOM 3248 O O . MET A 1 413 ? 10.881 -3.340 -1.779 1.00 79.31 413 MET A O 1
ATOM 3252 N N . GLY A 1 414 ? 10.611 -5.552 -2.045 1.00 78.25 414 GLY A N 1
ATOM 3253 C CA . GLY A 1 414 ? 9.634 -5.427 -3.130 1.00 78.25 414 GLY A CA 1
ATOM 3254 C C . GLY A 1 414 ? 8.415 -4.576 -2.758 1.00 78.25 414 GLY A C 1
ATOM 3255 O O . GLY A 1 414 ? 8.076 -3.648 -3.490 1.00 78.25 414 GLY A O 1
ATOM 3256 N N . ALA A 1 415 ? 7.827 -4.823 -1.583 1.00 81.44 415 ALA A N 1
ATOM 3257 C CA . ALA A 1 415 ? 6.672 -4.076 -1.079 1.00 81.44 415 ALA A CA 1
ATOM 3258 C C . ALA A 1 415 ? 6.998 -2.592 -0.832 1.00 81.44 415 ALA A C 1
ATOM 3260 O O . ALA A 1 415 ? 6.219 -1.699 -1.171 1.00 81.44 415 ALA A O 1
ATOM 3261 N N . VAL A 1 416 ? 8.180 -2.307 -0.274 1.00 86.62 416 VAL A N 1
ATOM 3262 C CA . VAL A 1 416 ? 8.632 -0.931 -0.018 1.00 86.62 416 VAL A CA 1
ATOM 3263 C C . VAL A 1 416 ? 8.870 -0.169 -1.318 1.00 86.62 416 VAL A C 1
ATOM 3265 O O . VAL A 1 416 ? 8.444 0.979 -1.444 1.00 86.62 416 VAL A O 1
ATOM 3268 N N . LEU A 1 417 ? 9.525 -0.801 -2.290 1.00 82.69 417 LEU A N 1
ATOM 3269 C CA . LEU A 1 417 ? 9.797 -0.212 -3.599 1.00 82.69 417 LEU A CA 1
ATOM 3270 C C . LEU A 1 417 ? 8.497 0.070 -4.370 1.00 82.69 417 LEU A C 1
ATOM 3272 O O . LEU A 1 417 ? 8.338 1.151 -4.941 1.00 82.69 417 LEU A O 1
ATOM 3276 N N . GLU A 1 418 ? 7.522 -0.837 -4.321 1.00 79.88 418 GLU A N 1
ATOM 3277 C CA . GLU A 1 418 ? 6.189 -0.590 -4.882 1.00 79.88 418 GLU A CA 1
ATOM 3278 C C . GLU A 1 418 ? 5.486 0.592 -4.194 1.00 79.88 418 GLU A C 1
ATOM 3280 O O . GLU A 1 418 ? 4.949 1.475 -4.871 1.00 79.88 418 GLU A O 1
ATOM 3285 N N . GLY A 1 419 ? 5.564 0.669 -2.862 1.00 83.62 419 GLY A N 1
ATOM 3286 C CA . GLY A 1 419 ? 5.034 1.791 -2.085 1.00 83.62 419 GLY A CA 1
ATOM 3287 C C . GLY A 1 419 ? 5.674 3.131 -2.431 1.00 83.62 419 GLY A C 1
ATOM 3288 O O . GLY A 1 419 ? 4.965 4.126 -2.594 1.00 83.62 419 GLY A O 1
ATOM 3289 N N . LEU A 1 420 ? 6.995 3.165 -2.605 1.00 85.50 420 LEU A N 1
ATOM 3290 C CA . LEU A 1 420 ? 7.705 4.366 -3.044 1.00 85.50 420 LEU A CA 1
ATOM 3291 C C . LEU A 1 420 ? 7.307 4.787 -4.458 1.00 85.50 420 LEU A C 1
ATOM 3293 O O . LEU A 1 420 ? 7.124 5.977 -4.695 1.00 85.50 420 LEU A O 1
ATOM 3297 N N . ALA A 1 421 ? 7.125 3.842 -5.382 1.00 80.38 421 ALA A N 1
ATOM 3298 C CA . ALA A 1 421 ? 6.676 4.154 -6.738 1.00 80.38 421 ALA A CA 1
ATOM 3299 C C . ALA A 1 421 ? 5.223 4.658 -6.789 1.00 80.38 421 ALA A C 1
ATOM 3301 O O . ALA A 1 421 ? 4.914 5.529 -7.606 1.00 80.38 421 ALA A O 1
ATOM 3302 N N . LYS A 1 422 ? 4.329 4.136 -5.931 1.00 80.19 422 LYS A N 1
ATOM 3303 C CA . LYS A 1 422 ? 2.927 4.590 -5.844 1.00 80.19 422 LYS A CA 1
ATOM 3304 C C . LYS A 1 422 ? 2.816 6.005 -5.273 1.00 80.19 422 LYS A C 1
ATOM 3306 O O . LYS A 1 422 ? 1.971 6.774 -5.723 1.00 80.19 422 LYS A O 1
ATOM 3311 N N . TYR A 1 423 ? 3.645 6.336 -4.284 1.00 81.69 423 TYR A N 1
ATOM 3312 C CA . TYR A 1 423 ? 3.586 7.615 -3.567 1.00 81.69 423 TYR A CA 1
ATOM 3313 C C . TYR A 1 423 ? 4.671 8.611 -3.977 1.00 81.69 423 TYR A C 1
ATOM 3315 O O . TYR A 1 423 ? 4.846 9.631 -3.314 1.00 81.69 423 TYR A O 1
ATOM 3323 N N . ALA A 1 424 ? 5.372 8.340 -5.078 1.00 79.25 424 ALA A N 1
ATOM 3324 C CA . ALA A 1 424 ? 6.486 9.135 -5.577 1.00 79.25 424 ALA A CA 1
ATOM 3325 C C . ALA A 1 424 ? 6.141 10.623 -5.764 1.00 79.25 424 ALA A C 1
ATOM 3327 O O . ALA A 1 424 ? 6.939 11.484 -5.398 1.00 79.25 424 ALA A O 1
ATOM 3328 N N . HIS A 1 425 ? 4.940 10.943 -6.254 1.00 78.44 425 HIS A N 1
ATOM 3329 C CA . HIS A 1 425 ? 4.480 12.323 -6.468 1.00 78.44 425 HIS A CA 1
ATOM 3330 C C . HIS A 1 425 ? 4.255 13.132 -5.180 1.00 78.44 425 HIS A C 1
ATOM 3332 O O . HIS A 1 425 ? 4.110 14.350 -5.248 1.00 78.44 425 HIS A O 1
ATOM 3338 N N . LEU A 1 426 ? 4.214 12.476 -4.015 1.00 79.31 426 LEU A N 1
ATOM 3339 C CA . LEU A 1 426 ? 3.964 13.099 -2.706 1.00 79.31 426 LEU A CA 1
ATOM 3340 C C . LEU A 1 426 ? 5.232 13.214 -1.850 1.00 79.31 426 LEU A C 1
ATOM 3342 O O . LEU A 1 426 ? 5.168 13.669 -0.707 1.00 79.31 426 LEU A O 1
ATOM 3346 N N . ILE A 1 427 ? 6.377 12.774 -2.373 1.00 79.19 427 ILE A N 1
ATOM 3347 C CA . ILE A 1 427 ? 7.662 12.831 -1.676 1.00 79.19 427 ILE A CA 1
ATOM 3348 C C . ILE A 1 427 ? 8.260 14.236 -1.817 1.00 79.19 427 ILE A C 1
ATOM 3350 O O . ILE A 1 427 ? 8.221 14.848 -2.885 1.00 79.19 427 ILE A O 1
ATOM 3354 N N . ASN A 1 428 ? 8.860 14.743 -0.738 1.00 80.62 428 ASN A N 1
ATOM 3355 C CA . ASN A 1 428 ? 9.625 15.990 -0.777 1.00 80.62 428 ASN A CA 1
ATOM 3356 C C . ASN A 1 428 ? 10.852 15.850 -1.690 1.00 80.62 428 ASN A C 1
ATOM 3358 O O . ASN A 1 428 ? 11.616 14.896 -1.551 1.00 80.62 428 ASN A O 1
ATOM 3362 N N . GLN A 1 429 ? 11.080 16.836 -2.564 1.00 76.38 429 GLN A N 1
ATOM 3363 C CA . GLN A 1 429 ? 12.161 16.822 -3.563 1.00 76.38 429 GLN A CA 1
ATOM 3364 C C . GLN A 1 429 ? 13.559 16.618 -2.955 1.00 76.38 429 GLN A C 1
ATOM 3366 O O . GLN A 1 429 ? 14.376 15.897 -3.521 1.00 76.38 429 GLN A O 1
ATOM 3371 N N . ASP A 1 430 ? 13.799 17.168 -1.766 1.00 78.94 430 ASP A N 1
ATOM 3372 C CA . ASP A 1 430 ? 15.094 17.079 -1.084 1.00 78.94 430 ASP A CA 1
ATOM 3373 C C . ASP A 1 430 ? 15.467 15.638 -0.689 1.00 78.94 430 ASP A C 1
ATOM 3375 O O . ASP A 1 430 ? 16.644 15.304 -0.615 1.00 78.94 430 ASP A O 1
ATOM 3379 N N . MET A 1 431 ? 14.477 14.755 -0.499 1.00 78.38 431 MET A N 1
ATOM 3380 C CA . MET A 1 431 ? 14.712 13.353 -0.127 1.00 78.38 431 MET A CA 1
ATOM 3381 C C . MET A 1 431 ? 15.122 12.477 -1.320 1.00 78.38 431 MET A C 1
ATOM 3383 O O . MET A 1 431 ? 15.590 11.360 -1.121 1.00 78.38 431 MET A O 1
ATOM 3387 N N . PHE A 1 432 ? 14.928 12.927 -2.567 1.00 79.56 432 PHE A N 1
ATOM 3388 C CA . PHE A 1 432 ? 15.166 12.078 -3.743 1.00 79.56 432 PHE A CA 1
ATOM 3389 C C . PHE A 1 432 ? 16.643 11.740 -3.946 1.00 79.56 432 PHE A C 1
ATOM 3391 O O . PHE A 1 432 ? 16.931 10.656 -4.448 1.00 79.56 432 PHE A O 1
ATOM 3398 N N . GLY A 1 433 ? 17.563 12.631 -3.555 1.00 81.62 433 GLY A N 1
ATOM 3399 C CA . GLY A 1 433 ? 19.002 12.354 -3.593 1.00 81.62 433 GLY A CA 1
ATOM 3400 C C . GLY A 1 433 ? 19.346 11.121 -2.757 1.00 81.62 433 GLY A C 1
ATOM 3401 O O . GLY A 1 433 ? 19.844 10.135 -3.297 1.00 81.62 433 GLY A O 1
ATOM 3402 N N . ASP A 1 434 ? 18.947 11.142 -1.483 1.00 83.69 434 ASP A N 1
ATOM 3403 C CA . ASP A 1 434 ? 19.149 10.040 -0.534 1.00 83.69 434 ASP A CA 1
ATOM 3404 C C . ASP A 1 434 ? 18.483 8.737 -1.006 1.00 83.69 434 ASP A C 1
ATOM 3406 O O . ASP A 1 434 ? 19.042 7.650 -0.858 1.00 83.69 434 ASP A O 1
ATOM 3410 N N . ILE A 1 435 ? 17.285 8.831 -1.598 1.00 84.31 435 ILE A N 1
ATOM 3411 C CA . ILE A 1 435 ? 16.573 7.662 -2.136 1.00 84.31 435 ILE A CA 1
ATOM 3412 C C . ILE A 1 435 ? 17.337 7.064 -3.311 1.00 84.31 435 ILE A C 1
ATOM 3414 O O . ILE A 1 435 ? 17.526 5.852 -3.359 1.00 84.31 435 ILE A O 1
ATOM 3418 N N . LEU A 1 436 ? 17.769 7.887 -4.267 1.00 85.44 436 LEU A N 1
ATOM 3419 C CA . LEU A 1 436 ? 18.489 7.398 -5.438 1.00 85.44 436 LEU A CA 1
ATOM 3420 C C . LEU A 1 436 ? 19.837 6.796 -5.053 1.00 85.44 436 LEU A C 1
ATOM 3422 O O . LEU A 1 436 ? 20.218 5.790 -5.642 1.00 85.44 436 LEU A O 1
ATOM 3426 N N . GLU A 1 437 ? 20.533 7.354 -4.066 1.00 86.69 437 GLU A N 1
ATOM 3427 C CA . GLU A 1 437 ? 21.764 6.764 -3.537 1.00 86.69 437 GLU A CA 1
ATOM 3428 C C . GLU A 1 437 ? 21.502 5.407 -2.870 1.00 86.69 437 GLU A C 1
ATOM 3430 O O . GLU A 1 437 ? 22.150 4.423 -3.223 1.00 86.69 437 GLU A O 1
ATOM 3435 N N . ALA A 1 438 ? 20.461 5.295 -2.037 1.00 86.94 438 ALA A N 1
ATOM 3436 C CA . ALA A 1 438 ? 20.058 4.011 -1.460 1.00 86.94 438 ALA A CA 1
ATOM 3437 C C . ALA A 1 438 ? 19.671 2.970 -2.532 1.00 86.94 438 ALA A C 1
ATOM 3439 O O . ALA A 1 438 ? 19.996 1.791 -2.396 1.00 86.94 438 ALA A O 1
ATOM 3440 N N . LEU A 1 439 ? 19.005 3.388 -3.616 1.00 86.81 439 LEU A N 1
ATOM 3441 C CA . LEU A 1 439 ? 18.682 2.511 -4.748 1.00 86.81 439 LEU A CA 1
ATOM 3442 C C . LEU A 1 439 ? 19.934 2.086 -5.527 1.00 86.81 439 LEU A C 1
ATOM 3444 O O . LEU A 1 439 ? 20.008 0.936 -5.954 1.00 86.81 439 LEU A O 1
ATOM 3448 N N . LYS A 1 440 ? 20.922 2.977 -5.697 1.00 87.50 440 LYS A N 1
ATOM 3449 C CA . LYS A 1 440 ? 22.219 2.634 -6.307 1.00 87.50 440 LYS A CA 1
ATOM 3450 C C . LYS A 1 440 ? 22.953 1.586 -5.474 1.00 87.50 440 LYS A C 1
ATOM 3452 O O . LYS A 1 440 ? 23.473 0.634 -6.044 1.00 87.50 440 LYS A O 1
ATOM 3457 N N . ASP A 1 441 ? 22.949 1.729 -4.153 1.00 87.38 441 ASP A N 1
ATOM 3458 C CA . ASP A 1 441 ? 23.579 0.765 -3.247 1.00 87.38 441 ASP A CA 1
ATOM 3459 C C . ASP A 1 441 ? 22.905 -0.613 -3.300 1.00 87.38 441 ASP A C 1
ATOM 3461 O O . ASP A 1 441 ? 23.597 -1.627 -3.316 1.00 87.38 441 ASP A O 1
ATOM 3465 N N . ILE A 1 442 ? 21.569 -0.668 -3.383 1.00 84.12 442 ILE A N 1
ATOM 3466 C CA . ILE A 1 442 ? 20.830 -1.934 -3.552 1.00 84.12 442 ILE A CA 1
ATOM 3467 C C . ILE A 1 442 ? 21.210 -2.614 -4.871 1.00 84.12 442 ILE A C 1
ATOM 3469 O O . ILE A 1 442 ? 21.412 -3.825 -4.904 1.00 84.12 442 ILE A O 1
ATOM 3473 N N . VAL A 1 443 ? 21.316 -1.839 -5.953 1.00 85.94 443 VAL A N 1
ATOM 3474 C CA . VAL A 1 443 ? 21.710 -2.366 -7.264 1.00 85.94 443 VAL A CA 1
ATOM 3475 C C . VAL A 1 443 ? 23.136 -2.919 -7.229 1.00 85.94 443 VAL A C 1
ATOM 3477 O O . VAL A 1 443 ? 23.328 -4.046 -7.668 1.00 85.94 443 VAL A O 1
ATOM 3480 N N . LYS A 1 444 ? 24.100 -2.186 -6.655 1.00 86.12 444 LYS A N 1
ATOM 3481 C CA . LYS A 1 444 ? 25.495 -2.648 -6.524 1.00 86.12 444 LYS A CA 1
ATOM 3482 C C . LYS A 1 444 ? 25.609 -3.937 -5.716 1.00 86.12 444 LYS A C 1
ATOM 3484 O O . LYS A 1 444 ? 26.291 -4.856 -6.139 1.00 86.12 444 LYS A O 1
ATOM 3489 N N . GLN A 1 445 ? 24.901 -4.033 -4.590 1.00 81.94 445 GLN A N 1
ATOM 3490 C CA . GLN A 1 445 ? 24.928 -5.253 -3.783 1.00 81.94 445 GLN A CA 1
ATOM 3491 C C . GLN A 1 445 ? 24.330 -6.441 -4.543 1.00 81.94 445 GLN A C 1
ATOM 3493 O O . GLN A 1 445 ? 24.875 -7.534 -4.496 1.00 81.94 445 GLN A O 1
ATOM 3498 N N . ALA A 1 446 ? 23.228 -6.230 -5.270 1.00 79.19 446 ALA A N 1
ATOM 3499 C CA . ALA A 1 446 ? 22.627 -7.288 -6.074 1.00 79.19 446 ALA A CA 1
ATOM 3500 C C . ALA A 1 446 ? 23.570 -7.779 -7.187 1.00 79.19 446 ALA A C 1
ATOM 3502 O O . ALA A 1 446 ? 23.513 -8.951 -7.547 1.00 79.19 446 ALA A O 1
ATOM 3503 N N . GLU A 1 447 ? 24.421 -6.907 -7.732 1.00 78.19 447 GLU A N 1
ATOM 3504 C CA . GLU A 1 447 ? 25.470 -7.289 -8.685 1.00 78.19 447 GLU A CA 1
ATOM 3505 C C . GLU A 1 447 ? 26.572 -8.108 -8.009 1.00 78.19 447 GLU A C 1
ATOM 3507 O O . GLU A 1 447 ? 26.844 -9.215 -8.461 1.00 78.19 447 GLU A O 1
ATOM 3512 N N . GLU A 1 448 ? 27.134 -7.612 -6.900 1.00 78.88 448 GLU A N 1
ATOM 3513 C CA . GLU A 1 448 ? 28.173 -8.313 -6.129 1.00 78.88 448 GLU A CA 1
ATOM 3514 C C . GLU A 1 448 ? 27.698 -9.701 -5.676 1.00 78.88 448 GLU A C 1
ATOM 3516 O O . GLU A 1 448 ? 28.428 -10.683 -5.779 1.00 78.88 448 GLU A O 1
ATOM 3521 N N . ASP A 1 449 ? 26.457 -9.806 -5.200 1.00 72.62 449 ASP A N 1
ATOM 3522 C CA . ASP A 1 449 ? 25.884 -11.076 -4.764 1.00 72.62 449 ASP A CA 1
ATOM 3523 C C . ASP A 1 449 ? 25.684 -12.027 -5.957 1.00 72.62 449 ASP A C 1
ATOM 3525 O O . ASP A 1 449 ? 25.935 -13.222 -5.823 1.00 72.62 449 ASP A O 1
ATOM 3529 N N . THR A 1 450 ? 25.298 -11.522 -7.137 1.00 69.06 450 THR A N 1
ATOM 3530 C CA . THR A 1 450 ? 25.163 -12.356 -8.349 1.00 69.06 450 THR A CA 1
ATOM 3531 C C . THR A 1 450 ? 26.521 -12.907 -8.788 1.00 69.06 450 THR A C 1
ATOM 3533 O O . THR A 1 450 ? 26.628 -14.107 -9.023 1.00 69.06 450 THR A O 1
ATOM 3536 N N . GLU A 1 451 ? 27.561 -12.068 -8.811 1.00 67.19 451 GLU A N 1
ATOM 3537 C CA . GLU A 1 451 ? 28.933 -12.475 -9.155 1.00 67.19 451 GLU A CA 1
ATOM 3538 C C . GLU A 1 451 ? 29.484 -13.512 -8.156 1.00 67.19 451 GLU A C 1
ATOM 3540 O O . GLU A 1 451 ? 30.017 -14.541 -8.560 1.00 67.19 451 GLU A O 1
ATOM 3545 N N . ASN A 1 452 ? 29.271 -13.315 -6.850 1.00 61.62 452 ASN A N 1
ATOM 3546 C CA . ASN A 1 452 ? 29.730 -14.259 -5.820 1.00 61.62 452 ASN A CA 1
ATOM 3547 C C . ASN A 1 452 ? 28.986 -15.611 -5.845 1.00 61.62 452 ASN A C 1
ATOM 3549 O O . ASN A 1 452 ? 29.530 -16.630 -5.409 1.00 61.62 452 ASN A O 1
ATOM 3553 N N . THR A 1 453 ? 27.735 -15.636 -6.319 1.00 57.25 453 THR A N 1
ATOM 3554 C CA . THR A 1 453 ? 26.945 -16.878 -6.398 1.00 57.25 453 THR A CA 1
ATOM 3555 C C . THR A 1 453 ? 27.406 -17.765 -7.561 1.00 57.25 453 THR A C 1
ATOM 3557 O O . THR A 1 453 ? 27.272 -18.983 -7.484 1.00 57.25 453 THR A O 1
ATOM 3560 N N . GLU A 1 454 ? 27.997 -17.190 -8.615 1.00 53.03 454 GLU A N 1
ATOM 3561 C CA . GLU A 1 454 ? 28.573 -17.955 -9.734 1.00 53.03 454 GLU A CA 1
ATOM 3562 C C . GLU A 1 454 ? 29.830 -18.754 -9.323 1.00 53.03 454 GLU A C 1
ATOM 3564 O O . GLU A 1 454 ? 30.128 -19.778 -9.939 1.00 53.03 454 GLU A O 1
ATOM 3569 N N . ASP A 1 455 ? 30.509 -18.358 -8.238 1.00 47.66 455 ASP A N 1
ATOM 3570 C CA . ASP A 1 455 ? 31.737 -18.996 -7.733 1.00 47.66 455 ASP A CA 1
ATOM 3571 C C . ASP A 1 455 ? 31.502 -20.093 -6.668 1.00 47.66 455 ASP A C 1
ATOM 3573 O O . ASP A 1 455 ? 32.451 -20.763 -6.245 1.00 47.66 455 ASP A O 1
ATOM 3577 N N . THR A 1 456 ? 30.263 -20.312 -6.206 1.00 43.88 456 THR A N 1
ATOM 3578 C CA . THR A 1 456 ? 29.956 -21.295 -5.146 1.00 43.88 456 THR A CA 1
ATOM 3579 C C . THR A 1 456 ? 28.818 -22.246 -5.534 1.00 43.88 456 THR A C 1
ATOM 3581 O O . THR A 1 456 ? 27.646 -21.888 -5.531 1.00 43.88 456 THR A O 1
ATOM 3584 N N . GLU A 1 457 ? 29.158 -23.511 -5.812 1.00 41.28 457 GLU A N 1
ATOM 3585 C CA . GLU A 1 457 ? 28.222 -24.575 -6.234 1.00 41.28 457 GLU A CA 1
ATOM 3586 C C . GLU A 1 457 ? 27.179 -24.999 -5.162 1.00 41.28 457 GLU A C 1
ATOM 3588 O O . GLU A 1 457 ? 26.329 -25.841 -5.442 1.00 41.28 457 GLU A O 1
ATOM 3593 N N . ASP A 1 458 ? 27.181 -24.402 -3.961 1.00 35.03 458 ASP A N 1
ATOM 3594 C CA . ASP A 1 458 ? 26.383 -24.843 -2.798 1.00 35.03 458 ASP A CA 1
ATOM 3595 C C . ASP A 1 458 ? 25.254 -23.874 -2.358 1.00 35.03 458 ASP A C 1
ATOM 3597 O O . ASP A 1 458 ? 24.671 -24.030 -1.285 1.00 35.03 458 ASP A O 1
ATOM 3601 N N . ALA A 1 459 ? 24.875 -22.875 -3.163 1.00 38.59 459 ALA A N 1
ATOM 3602 C CA . ALA A 1 459 ? 23.900 -21.846 -2.754 1.00 38.59 459 ALA A CA 1
ATOM 3603 C C . ALA A 1 459 ? 22.407 -22.196 -2.990 1.00 38.59 459 ALA A C 1
ATOM 3605 O O . ALA A 1 459 ? 21.564 -21.305 -3.095 1.00 38.59 459 ALA A O 1
ATOM 3606 N N . ALA A 1 460 ? 22.037 -23.479 -3.065 1.00 35.78 460 ALA A N 1
ATOM 3607 C CA . ALA A 1 460 ? 20.641 -23.887 -3.288 1.00 35.78 460 ALA A CA 1
ATOM 3608 C C . ALA A 1 460 ? 19.724 -23.756 -2.045 1.00 35.78 460 ALA A C 1
ATOM 3610 O O . ALA A 1 460 ? 18.519 -23.977 -2.166 1.00 35.78 460 ALA A O 1
ATOM 3611 N N . ASP A 1 461 ? 20.261 -23.390 -0.872 1.00 37.28 461 ASP A N 1
ATOM 3612 C CA . ASP A 1 461 ? 19.558 -23.512 0.422 1.00 37.28 461 ASP A CA 1
ATOM 3613 C C . ASP A 1 461 ? 19.091 -22.177 1.059 1.00 37.28 461 ASP A C 1
ATOM 3615 O O . ASP A 1 461 ? 18.415 -22.176 2.088 1.00 37.28 461 ASP A O 1
ATOM 3619 N N . GLU A 1 462 ? 19.346 -21.010 0.445 1.00 37.34 462 GLU A N 1
ATOM 3620 C CA . GLU A 1 462 ? 18.702 -19.747 0.865 1.00 37.34 462 GLU A CA 1
ATOM 3621 C C . GLU A 1 462 ? 17.457 -19.447 0.019 1.00 37.34 462 GLU A C 1
ATOM 3623 O O . GLU A 1 462 ? 17.459 -18.642 -0.914 1.00 37.34 462 GLU A O 1
ATOM 3628 N N . GLY A 1 463 ? 16.344 -20.095 0.367 1.00 40.91 463 GLY A N 1
ATOM 3629 C CA . GLY A 1 463 ? 15.050 -19.879 -0.275 1.00 40.91 463 GLY A CA 1
ATOM 3630 C C . GLY A 1 463 ? 14.659 -18.396 -0.433 1.00 40.91 463 GLY A C 1
ATOM 3631 O O . GLY A 1 463 ? 14.369 -17.696 0.539 1.00 40.91 463 GLY A O 1
ATOM 3632 N N . GLY A 1 464 ? 14.529 -17.952 -1.688 1.00 50.38 464 GLY A N 1
ATOM 3633 C CA . GLY A 1 464 ? 13.555 -16.930 -2.089 1.00 50.38 464 GLY A CA 1
ATOM 3634 C C . GLY A 1 464 ? 14.043 -15.499 -2.341 1.00 50.38 464 GLY A C 1
ATOM 3635 O O . GLY A 1 464 ? 13.190 -14.612 -2.437 1.00 50.38 464 GLY A O 1
ATOM 3636 N N . ARG 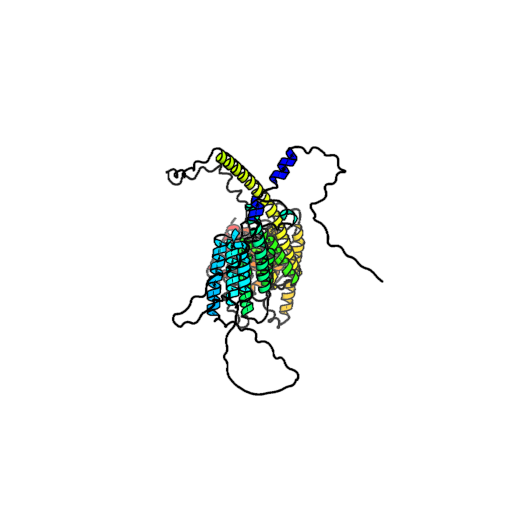A 1 465 ? 15.351 -15.231 -2.463 1.00 56.59 465 ARG A N 1
ATOM 3637 C CA . ARG A 1 465 ? 15.847 -13.899 -2.874 1.00 56.59 465 ARG A CA 1
ATOM 3638 C C . ARG A 1 465 ? 16.131 -13.860 -4.375 1.00 56.59 465 ARG A C 1
ATOM 3640 O O . ARG A 1 465 ? 17.114 -14.415 -4.842 1.00 56.59 465 ARG A O 1
ATOM 3647 N N . ASN A 1 466 ? 15.285 -13.167 -5.137 1.00 67.88 466 ASN A N 1
ATOM 3648 C CA . ASN A 1 466 ? 15.538 -12.929 -6.561 1.00 67.88 466 ASN A CA 1
ATOM 3649 C C . ASN A 1 466 ? 16.298 -11.602 -6.723 1.00 67.88 466 ASN A C 1
ATOM 3651 O O . ASN A 1 466 ? 15.671 -10.567 -6.963 1.00 67.88 466 ASN A O 1
ATOM 3655 N N . PHE A 1 467 ? 17.629 -11.630 -6.605 1.00 73.12 467 PHE A N 1
ATOM 3656 C CA . PHE A 1 467 ? 18.497 -10.443 -6.694 1.00 73.12 467 PHE A CA 1
ATOM 3657 C C . PHE A 1 467 ? 18.295 -9.640 -7.991 1.00 73.12 467 PHE A C 1
ATOM 3659 O O . PHE A 1 467 ? 18.076 -8.428 -7.940 1.00 73.12 467 PHE A O 1
ATOM 3666 N N . THR A 1 468 ? 18.240 -10.305 -9.155 1.00 76.25 468 THR A N 1
ATOM 3667 C CA . THR A 1 468 ? 17.959 -9.644 -10.449 1.00 76.25 468 THR A CA 1
ATOM 3668 C C . THR A 1 468 ? 16.606 -8.921 -10.439 1.00 76.25 468 THR A C 1
ATOM 3670 O O . THR A 1 468 ? 16.460 -7.832 -10.994 1.00 76.25 468 THR A O 1
ATOM 3673 N N . ARG A 1 469 ? 15.607 -9.464 -9.729 1.00 78.31 469 ARG A N 1
ATOM 3674 C CA . ARG A 1 469 ? 14.260 -8.885 -9.607 1.00 78.31 469 ARG A CA 1
ATOM 3675 C C . ARG A 1 469 ? 14.205 -7.710 -8.629 1.00 78.31 469 ARG A C 1
ATOM 3677 O O . ARG A 1 469 ? 13.481 -6.756 -8.908 1.00 78.31 469 ARG A O 1
ATOM 3684 N N . GLU A 1 470 ? 14.951 -7.747 -7.526 1.00 78.56 470 GLU A N 1
ATOM 3685 C CA . GLU A 1 470 ? 15.129 -6.592 -6.630 1.00 78.56 470 GLU A CA 1
ATOM 3686 C C . GLU A 1 470 ? 15.839 -5.445 -7.355 1.00 78.56 470 GLU A C 1
ATOM 3688 O O . GLU A 1 470 ? 15.386 -4.302 -7.300 1.00 78.56 470 GLU A O 1
ATOM 3693 N N . SER A 1 471 ? 16.877 -5.767 -8.127 1.00 84.94 471 SER A N 1
ATOM 3694 C CA . SER A 1 471 ? 17.625 -4.813 -8.946 1.00 84.94 471 SER A CA 1
ATOM 3695 C C . SER A 1 471 ? 16.755 -4.158 -10.034 1.00 84.94 471 SER A C 1
ATOM 3697 O O . SER A 1 471 ? 16.766 -2.933 -10.215 1.00 84.94 471 SER A O 1
ATOM 3699 N N . LEU A 1 472 ? 15.903 -4.947 -10.705 1.00 85.62 472 LEU A N 1
ATOM 3700 C CA . LEU A 1 472 ? 14.909 -4.443 -11.661 1.00 85.62 472 LEU A CA 1
ATOM 3701 C C . LEU A 1 472 ? 13.844 -3.567 -10.994 1.00 85.62 472 LEU A C 1
ATOM 3703 O O . LEU A 1 472 ? 13.476 -2.531 -11.553 1.00 85.62 472 LEU A O 1
ATOM 3707 N N . LEU A 1 473 ? 13.347 -3.956 -9.815 1.00 83.56 473 LEU A N 1
ATOM 3708 C CA . LEU A 1 473 ? 12.399 -3.145 -9.050 1.00 83.56 473 LEU A CA 1
ATOM 3709 C C . LEU A 1 473 ? 13.037 -1.819 -8.642 1.00 83.56 473 LEU A C 1
ATOM 3711 O O . LEU A 1 473 ? 12.459 -0.773 -8.922 1.00 83.56 473 LEU A O 1
ATOM 3715 N N . ALA A 1 474 ? 14.240 -1.842 -8.067 1.00 86.50 474 ALA A N 1
ATOM 3716 C CA . ALA A 1 474 ? 14.968 -0.644 -7.660 1.00 86.50 474 ALA A CA 1
ATOM 3717 C C . ALA A 1 474 ? 15.166 0.305 -8.848 1.00 86.50 474 ALA A C 1
ATOM 3719 O O . ALA A 1 474 ? 14.807 1.484 -8.781 1.00 86.50 474 ALA A O 1
ATOM 3720 N N . THR A 1 475 ? 15.607 -0.229 -9.987 1.00 87.69 475 THR A N 1
ATOM 3721 C CA . THR A 1 475 ? 15.773 0.564 -11.206 1.00 87.69 475 THR A CA 1
ATOM 3722 C C . THR A 1 475 ? 14.441 1.126 -11.714 1.00 87.69 475 THR A C 1
ATOM 3724 O O . THR A 1 475 ? 14.356 2.310 -12.042 1.00 87.69 475 THR A O 1
ATOM 3727 N N . GLN A 1 476 ? 13.366 0.329 -11.722 1.00 86.69 476 GLN A N 1
ATOM 3728 C CA . GLN A 1 476 ? 12.034 0.820 -12.086 1.00 86.69 476 GLN A CA 1
ATOM 3729 C C . GLN A 1 476 ? 11.593 1.954 -11.160 1.00 86.69 476 GLN A C 1
ATOM 3731 O O . GLN A 1 476 ? 11.112 2.978 -11.648 1.00 86.69 476 GLN A O 1
ATOM 3736 N N . THR A 1 477 ? 11.771 1.798 -9.845 1.00 84.94 477 THR A N 1
ATOM 3737 C CA . THR A 1 477 ? 11.388 2.833 -8.883 1.00 84.94 477 THR A CA 1
ATOM 3738 C C . THR A 1 477 ? 12.139 4.134 -9.127 1.00 84.94 477 THR A C 1
ATOM 3740 O O . THR A 1 477 ? 11.489 5.176 -9.200 1.00 84.94 477 THR A O 1
ATOM 3743 N N . ALA A 1 478 ? 13.453 4.080 -9.377 1.00 87.12 478 ALA A N 1
ATOM 3744 C CA . ALA A 1 478 ? 14.274 5.251 -9.685 1.00 87.12 478 ALA A CA 1
ATOM 3745 C C . ALA A 1 478 ? 13.723 6.041 -10.885 1.00 87.12 478 ALA A C 1
ATOM 3747 O O . ALA A 1 478 ? 13.517 7.253 -10.798 1.00 87.12 478 ALA A O 1
ATOM 3748 N N . PHE A 1 479 ? 13.397 5.354 -11.985 1.00 84.12 479 PHE A N 1
ATOM 3749 C CA . PHE A 1 479 ? 12.804 6.006 -13.156 1.00 84.12 479 PHE A CA 1
ATOM 3750 C C . PHE A 1 479 ? 11.382 6.521 -12.897 1.00 84.12 479 PHE A C 1
ATOM 3752 O O . PHE A 1 479 ? 11.028 7.604 -13.371 1.00 84.12 479 PHE A O 1
ATOM 3759 N N . THR A 1 480 ? 10.554 5.788 -12.142 1.00 81.44 480 THR A N 1
ATOM 3760 C CA . THR A 1 480 ? 9.193 6.251 -11.818 1.00 81.44 480 THR A CA 1
ATOM 3761 C C . THR A 1 480 ? 9.204 7.499 -10.941 1.00 81.44 480 THR A C 1
ATOM 3763 O O . THR A 1 480 ? 8.464 8.435 -11.242 1.00 81.44 480 THR A O 1
ATOM 3766 N N . LEU A 1 481 ? 10.093 7.543 -9.941 1.00 79.50 481 LEU A N 1
ATOM 3767 C CA . LEU A 1 481 ? 10.295 8.667 -9.027 1.00 79.50 481 LEU A CA 1
ATOM 3768 C C . LEU A 1 481 ? 10.580 9.969 -9.784 1.00 79.50 481 LEU A C 1
ATOM 3770 O O . LEU A 1 481 ? 10.060 11.018 -9.421 1.00 79.50 481 LEU A O 1
ATOM 3774 N N . LEU A 1 482 ? 11.348 9.891 -10.870 1.00 75.88 482 LEU A N 1
ATOM 3775 C CA . LEU A 1 482 ? 11.699 11.046 -11.696 1.00 75.88 482 LEU A CA 1
ATOM 3776 C C . LEU A 1 482 ? 10.638 11.378 -12.747 1.00 75.88 482 LEU A C 1
ATOM 3778 O O . LEU A 1 482 ? 10.354 12.548 -12.986 1.00 75.88 482 LEU A O 1
ATOM 3782 N N . SER A 1 483 ? 10.005 10.366 -13.348 1.00 71.69 483 SER A N 1
ATOM 3783 C CA . SER A 1 483 ? 8.957 10.578 -14.358 1.00 71.69 483 SER A CA 1
ATOM 3784 C C . SER A 1 483 ? 7.690 11.242 -13.809 1.00 71.69 483 SER A C 1
ATOM 3786 O O . SER A 1 483 ? 6.953 11.865 -14.570 1.00 71.69 483 SER A O 1
ATOM 3788 N N . GLN A 1 484 ? 7.427 11.083 -12.508 1.00 66.50 484 GLN A N 1
ATOM 3789 C CA . GLN A 1 484 ? 6.262 11.648 -11.825 1.00 66.50 484 GLN A CA 1
ATOM 3790 C C . GLN A 1 484 ? 6.515 13.056 -11.269 1.00 66.50 484 GLN A C 1
ATOM 3792 O O . GLN A 1 484 ? 5.604 13.656 -10.702 1.00 66.50 484 GLN A O 1
ATOM 3797 N N . GLN A 1 485 ? 7.722 13.607 -11.431 1.00 64.62 485 GLN A N 1
ATOM 3798 C CA . GLN A 1 485 ? 7.961 15.011 -11.124 1.00 64.62 485 GLN A CA 1
ATOM 3799 C C . GLN A 1 485 ? 7.347 15.873 -12.228 1.00 64.62 485 GLN A C 1
ATOM 3801 O O . GLN A 1 485 ? 7.637 15.685 -13.410 1.00 64.62 485 GLN A O 1
ATOM 3806 N N . ASP A 1 486 ? 6.515 16.843 -11.843 1.00 53.03 486 ASP A N 1
ATOM 3807 C CA . ASP A 1 486 ? 6.031 17.872 -12.759 1.00 53.03 486 ASP A CA 1
ATOM 3808 C C . ASP A 1 486 ? 7.231 18.640 -13.335 1.00 53.03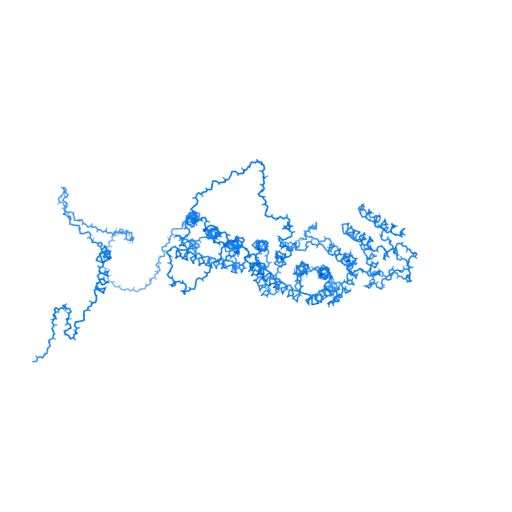 486 ASP A C 1
ATOM 3810 O O . ASP A 1 486 ? 7.818 19.529 -12.709 1.00 53.03 486 ASP A O 1
ATOM 3814 N N . VAL A 1 487 ? 7.566 18.280 -14.573 1.00 51.25 487 VAL A N 1
ATOM 3815 C CA . VAL A 1 487 ? 8.690 18.756 -15.395 1.00 51.25 487 VAL A CA 1
ATOM 3816 C C . VAL A 1 487 ? 8.801 20.291 -15.434 1.00 51.25 487 VAL A C 1
ATOM 3818 O O . VAL A 1 487 ? 9.879 20.831 -15.664 1.00 51.25 487 VAL A O 1
ATOM 3821 N N . ALA A 1 488 ? 7.715 21.017 -15.158 1.00 47.56 488 ALA A N 1
ATOM 3822 C CA . ALA A 1 488 ? 7.680 22.476 -15.190 1.00 47.56 488 ALA A CA 1
ATOM 3823 C C . ALA A 1 488 ? 8.325 23.173 -13.973 1.00 47.56 488 ALA A C 1
ATOM 3825 O O . ALA A 1 488 ? 8.713 24.333 -14.101 1.00 47.56 488 ALA A O 1
ATOM 3826 N N . LYS A 1 489 ? 8.440 22.521 -12.804 1.00 48.62 489 LYS A N 1
ATOM 3827 C CA . LYS A 1 489 ? 8.968 23.161 -11.574 1.00 48.62 489 LYS A CA 1
ATOM 3828 C C . LYS A 1 489 ? 10.364 22.682 -11.161 1.00 48.62 489 LYS A C 1
ATOM 3830 O O . LYS A 1 489 ? 11.054 23.411 -10.456 1.00 48.62 489 LYS A O 1
ATOM 3835 N N . SER A 1 490 ? 10.797 21.509 -11.623 1.00 46.00 490 SER A N 1
ATOM 3836 C CA . SER A 1 490 ? 12.028 20.846 -11.151 1.00 46.00 490 SER A CA 1
ATOM 3837 C C . SER A 1 490 ? 13.241 21.003 -12.076 1.00 46.00 490 SER A C 1
ATOM 3839 O O . SER A 1 490 ? 14.336 20.572 -11.732 1.00 46.00 490 SER A O 1
ATOM 3841 N N . ALA A 1 491 ? 13.088 21.632 -13.248 1.00 44.66 491 ALA A N 1
ATOM 3842 C C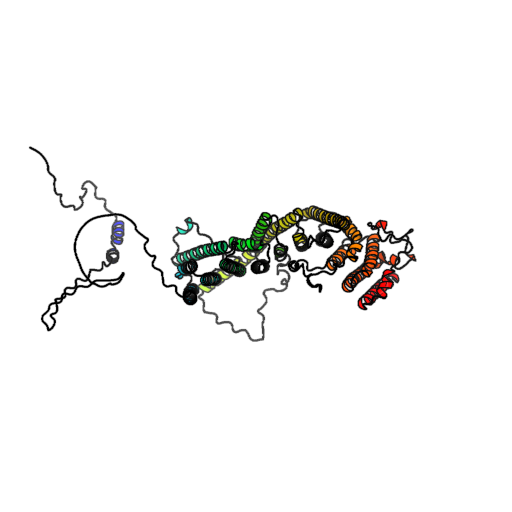A . ALA A 1 491 ? 14.167 21.754 -14.237 1.00 44.66 491 ALA A CA 1
ATOM 3843 C C . ALA A 1 491 ? 15.381 22.583 -13.758 1.00 44.66 491 ALA A C 1
ATOM 3845 O O . ALA A 1 491 ? 16.439 22.522 -14.379 1.00 44.66 491 ALA A O 1
ATOM 3846 N N . GLY A 1 492 ? 15.239 23.359 -12.676 1.00 48.78 492 GLY A N 1
ATOM 3847 C CA . GLY A 1 492 ? 16.314 24.186 -12.117 1.00 48.78 492 GLY A CA 1
ATOM 3848 C C . GLY A 1 492 ? 16.907 23.691 -10.795 1.00 48.78 492 GLY A C 1
ATOM 3849 O O . GLY A 1 492 ? 17.955 24.196 -10.405 1.00 48.78 492 GLY A O 1
ATOM 3850 N N . SER A 1 493 ? 16.263 22.749 -10.094 1.00 49.22 493 SER A N 1
ATOM 3851 C CA . SER A 1 493 ? 16.674 22.350 -8.740 1.00 49.22 493 SER A CA 1
ATOM 3852 C C . SER A 1 493 ? 17.679 21.199 -8.728 1.00 49.22 493 SER A C 1
ATOM 3854 O O . SER A 1 493 ? 18.710 21.311 -8.070 1.00 49.22 493 SER A O 1
ATOM 3856 N N . LEU A 1 494 ? 17.398 20.099 -9.436 1.00 54.97 494 LEU A N 1
ATOM 3857 C CA . LEU A 1 494 ? 18.165 18.855 -9.311 1.00 54.97 494 LEU A CA 1
ATOM 3858 C C . LEU A 1 494 ? 18.351 18.141 -10.665 1.00 54.97 494 LEU A C 1
ATOM 3860 O O . LEU A 1 494 ? 17.453 17.456 -11.152 1.00 54.97 494 LEU A O 1
ATOM 3864 N N . GLN A 1 495 ? 19.556 18.225 -11.244 1.00 56.56 495 GLN A N 1
ATOM 3865 C CA . GLN A 1 495 ? 20.009 17.288 -12.283 1.00 56.56 495 GLN A CA 1
ATOM 3866 C C . GLN A 1 495 ? 20.386 15.957 -11.617 1.00 56.56 495 GLN A C 1
ATOM 3868 O O . GLN A 1 495 ? 21.549 15.708 -11.307 1.00 56.56 495 GLN A O 1
ATOM 3873 N N . LEU A 1 496 ? 19.396 15.112 -11.332 1.00 66.69 496 LEU A N 1
ATOM 3874 C CA . LEU A 1 496 ? 19.649 13.764 -10.824 1.00 66.69 496 LEU A CA 1
ATOM 3875 C C . LEU A 1 496 ? 20.149 12.885 -11.978 1.00 66.69 496 LEU A C 1
ATOM 3877 O O . LEU A 1 496 ? 19.490 12.778 -13.009 1.00 66.69 496 LEU A O 1
ATOM 3881 N N . ASP A 1 497 ? 21.329 12.285 -11.817 1.00 70.88 497 ASP A N 1
ATOM 3882 C CA . ASP A 1 497 ? 21.963 11.467 -12.852 1.00 70.88 497 ASP A CA 1
ATOM 3883 C C . ASP A 1 497 ? 21.466 10.006 -12.825 1.00 70.88 497 ASP A C 1
ATOM 3885 O O . ASP A 1 497 ? 21.676 9.279 -11.844 1.00 70.88 497 ASP A O 1
ATOM 3889 N N . LEU A 1 498 ? 20.830 9.580 -13.926 1.00 78.00 498 LEU A N 1
ATOM 3890 C CA . LEU A 1 498 ? 20.329 8.218 -14.175 1.00 78.00 498 LEU A CA 1
ATOM 3891 C C . LEU A 1 498 ? 21.245 7.389 -15.088 1.00 78.00 498 LEU A C 1
ATOM 3893 O O . LEU A 1 498 ? 20.874 6.275 -15.482 1.00 78.00 498 LEU A O 1
ATOM 3897 N N . SER A 1 499 ? 22.419 7.911 -15.449 1.00 83.38 499 SER A N 1
ATOM 3898 C CA . SER A 1 499 ? 23.395 7.191 -16.271 1.00 83.38 499 SER A CA 1
ATOM 3899 C C . SER A 1 499 ? 23.720 5.826 -15.660 1.00 83.38 499 SER A C 1
ATOM 3901 O O . SER A 1 499 ? 23.658 4.821 -16.359 1.00 83.38 499 SER A O 1
ATOM 3903 N N . PHE A 1 500 ? 23.912 5.774 -14.336 1.00 87.81 500 PHE A N 1
ATOM 3904 C CA . PHE A 1 500 ? 24.166 4.548 -13.580 1.00 87.81 500 PHE A CA 1
ATOM 3905 C C . PHE A 1 500 ? 23.104 3.466 -13.827 1.00 87.81 500 PHE A C 1
ATOM 3907 O O . PHE A 1 500 ? 23.437 2.357 -14.227 1.00 87.81 500 PHE A O 1
ATOM 3914 N N . PHE A 1 501 ? 21.819 3.797 -13.655 1.00 88.12 501 PHE A N 1
ATOM 3915 C CA . PHE A 1 501 ? 20.724 2.838 -13.835 1.00 88.12 501 PHE A CA 1
ATOM 3916 C C . PHE A 1 501 ? 20.562 2.406 -15.296 1.00 88.12 501 PHE A C 1
ATOM 3918 O O . PHE A 1 501 ? 20.224 1.259 -15.577 1.00 88.12 501 PHE A O 1
ATOM 3925 N N . SER A 1 502 ? 20.816 3.318 -16.237 1.00 88.25 502 SER A N 1
ATOM 3926 C CA . SER A 1 502 ? 20.770 3.000 -17.666 1.00 88.25 502 SER A CA 1
ATOM 3927 C C . SER A 1 502 ? 21.908 2.049 -18.050 1.00 88.25 502 SER A C 1
ATOM 3929 O O . SER A 1 502 ? 21.661 1.036 -18.697 1.00 88.25 502 SER A O 1
ATOM 3931 N N . SER A 1 503 ? 23.136 2.327 -17.606 1.00 88.94 503 SER A N 1
ATOM 3932 C CA . SER A 1 503 ? 24.304 1.467 -17.832 1.00 88.94 503 SER A CA 1
ATOM 3933 C C . SER A 1 503 ? 24.146 0.099 -17.170 1.00 88.94 503 SER A C 1
ATOM 3935 O O . SER A 1 503 ? 24.443 -0.917 -17.794 1.00 88.94 503 SER A O 1
ATOM 3937 N N . HIS A 1 504 ? 23.599 0.056 -15.953 1.00 89.00 504 HIS A N 1
ATOM 3938 C CA . HIS A 1 504 ? 23.304 -1.195 -15.257 1.00 89.00 504 HIS A CA 1
ATOM 3939 C C . HIS A 1 504 ? 22.367 -2.102 -16.058 1.00 89.00 504 HIS A C 1
ATOM 3941 O O . HIS A 1 504 ? 22.672 -3.264 -16.331 1.00 89.00 504 HIS A O 1
ATOM 3947 N N . ILE A 1 505 ? 21.228 -1.557 -16.488 1.00 89.88 505 ILE A N 1
ATOM 3948 C CA . ILE A 1 505 ? 20.248 -2.330 -17.252 1.00 89.88 505 ILE A CA 1
ATOM 3949 C C . ILE A 1 505 ? 20.799 -2.722 -18.623 1.00 89.88 505 ILE A C 1
ATOM 3951 O O . ILE A 1 505 ? 20.458 -3.782 -19.143 1.00 89.88 505 ILE A O 1
ATOM 3955 N N . TYR A 1 506 ? 21.658 -1.889 -19.215 1.00 90.25 506 TYR A N 1
ATOM 3956 C CA . TYR A 1 506 ? 22.359 -2.258 -20.435 1.00 90.25 506 TYR A CA 1
ATOM 3957 C C . TYR A 1 506 ? 23.188 -3.528 -20.217 1.00 90.25 506 TYR A C 1
ATOM 3959 O O . TYR A 1 506 ? 23.001 -4.488 -20.965 1.00 90.25 506 TYR A O 1
ATOM 3967 N N . ARG A 1 507 ? 24.041 -3.560 -19.185 1.00 88.88 507 ARG A N 1
ATOM 3968 C CA . ARG A 1 507 ? 24.901 -4.704 -18.837 1.00 88.88 507 ARG A CA 1
ATOM 3969 C C . ARG A 1 507 ? 24.103 -5.969 -18.502 1.00 88.88 507 ARG A C 1
ATOM 3971 O O . ARG A 1 507 ? 24.365 -7.024 -19.066 1.00 88.88 507 ARG A O 1
ATOM 3978 N N . THR A 1 508 ? 23.078 -5.854 -17.661 1.00 88.06 508 THR A N 1
ATOM 3979 C CA . THR A 1 508 ? 22.285 -7.003 -17.171 1.00 88.06 508 THR A CA 1
ATOM 3980 C C . THR A 1 508 ? 21.240 -7.535 -18.153 1.00 88.06 508 THR A C 1
ATOM 3982 O O . THR A 1 508 ? 20.566 -8.525 -17.874 1.00 88.06 508 THR A O 1
ATOM 3985 N N . LEU A 1 509 ? 21.074 -6.911 -19.324 1.00 89.25 509 LEU A N 1
ATOM 3986 C CA . LEU A 1 509 ? 20.022 -7.297 -20.265 1.00 89.25 509 LEU A CA 1
ATOM 3987 C C . LEU A 1 509 ? 20.184 -8.751 -20.744 1.00 89.25 509 LEU A C 1
ATOM 3989 O O . LEU A 1 509 ? 19.191 -9.470 -20.846 1.00 89.25 509 LEU A O 1
ATOM 3993 N N . TYR A 1 510 ? 21.414 -9.194 -21.033 1.00 89.56 510 TYR A N 1
ATOM 3994 C CA . TYR A 1 510 ? 21.649 -10.560 -21.512 1.00 89.56 510 TYR A CA 1
ATOM 3995 C C . TYR A 1 510 ? 21.447 -11.614 -20.434 1.00 89.56 510 TYR A C 1
ATOM 3997 O O . TYR A 1 510 ? 20.784 -12.606 -20.722 1.00 89.56 510 TYR A O 1
ATOM 4005 N N . SER A 1 511 ? 21.961 -11.397 -19.219 1.00 86.81 511 SER A N 1
ATOM 4006 C CA . SER A 1 511 ? 21.749 -12.332 -18.107 1.00 86.81 511 SER A CA 1
ATOM 4007 C C . SER A 1 511 ? 20.256 -12.505 -17.835 1.00 86.81 511 SER A C 1
ATOM 4009 O O . SER A 1 511 ? 19.759 -13.625 -17.803 1.00 86.81 511 SER A O 1
ATOM 4011 N N . LEU A 1 512 ? 19.497 -11.406 -17.840 1.00 85.50 512 LEU A N 1
ATOM 4012 C CA . LEU A 1 512 ? 18.043 -11.458 -17.706 1.00 85.50 512 LEU A CA 1
ATOM 4013 C C . LEU A 1 512 ? 17.350 -12.205 -18.858 1.00 85.50 512 LEU A C 1
ATOM 4015 O O . LEU A 1 512 ? 16.312 -12.828 -18.655 1.00 85.50 512 LEU A O 1
ATOM 4019 N N . GLY A 1 513 ? 17.896 -12.140 -20.074 1.00 85.38 513 GLY A N 1
ATOM 4020 C CA . GLY A 1 513 ? 17.404 -12.902 -21.224 1.00 85.38 513 GLY A CA 1
ATOM 4021 C C . GLY A 1 513 ? 17.639 -14.412 -21.116 1.00 85.38 513 GLY A C 1
ATOM 4022 O O . GLY A 1 513 ? 16.924 -15.175 -21.764 1.00 85.38 513 GLY A O 1
ATOM 4023 N N . LEU A 1 514 ? 18.618 -14.825 -20.310 1.00 86.19 514 LEU A N 1
ATOM 4024 C CA . LEU A 1 514 ? 18.957 -16.222 -20.039 1.00 86.19 514 LEU A CA 1
ATOM 4025 C C . LEU A 1 514 ? 18.231 -16.775 -18.801 1.00 86.19 514 LEU A C 1
ATOM 4027 O O . LEU A 1 514 ? 18.148 -17.993 -18.648 1.00 86.19 514 LEU A O 1
ATOM 4031 N N . ASP A 1 515 ? 17.662 -15.908 -17.956 1.00 82.75 515 ASP A N 1
ATOM 4032 C CA . ASP A 1 515 ? 16.948 -16.310 -16.745 1.00 82.75 515 ASP A CA 1
ATOM 4033 C C . ASP A 1 515 ? 15.708 -17.172 -17.069 1.00 82.75 515 ASP A C 1
ATOM 4035 O O . ASP A 1 515 ? 14.728 -16.680 -17.650 1.00 82.75 515 ASP A O 1
ATOM 4039 N N . PRO A 1 516 ? 15.649 -18.440 -16.610 1.00 80.25 516 PRO A N 1
ATOM 4040 C CA . PRO A 1 516 ? 14.489 -19.307 -16.839 1.00 80.25 516 PRO A CA 1
ATOM 4041 C C . PRO A 1 516 ? 13.232 -18.830 -16.088 1.00 80.25 516 PRO A C 1
ATOM 4043 O O . PRO A 1 516 ? 12.114 -19.262 -16.389 1.00 80.25 516 PRO A O 1
ATOM 4046 N N . ASP A 1 517 ? 13.402 -17.929 -15.118 1.00 78.19 517 ASP A N 1
ATOM 4047 C CA . ASP A 1 517 ? 12.369 -17.444 -14.201 1.00 78.19 517 ASP A CA 1
ATOM 4048 C C . ASP A 1 517 ? 11.802 -16.075 -14.605 1.00 78.19 517 ASP A C 1
ATOM 4050 O O . ASP A 1 517 ? 11.015 -15.470 -13.871 1.00 78.19 517 ASP A O 1
ATOM 4054 N N . ILE A 1 518 ? 12.128 -15.595 -15.807 1.00 80.81 518 ILE A N 1
ATOM 4055 C CA . ILE A 1 518 ? 11.715 -14.271 -16.289 1.00 80.81 518 ILE A CA 1
ATOM 4056 C C . ILE A 1 518 ? 10.181 -14.098 -16.392 1.00 80.81 518 ILE A C 1
ATOM 4058 O O . ILE A 1 518 ? 9.652 -12.990 -16.234 1.00 80.81 518 ILE A O 1
ATOM 4062 N N . GLU A 1 519 ? 9.438 -15.196 -16.593 1.00 80.50 519 GLU A N 1
ATOM 4063 C CA . GLU A 1 519 ? 7.964 -15.233 -16.600 1.00 80.50 519 GLU A CA 1
ATOM 4064 C C . GLU A 1 519 ? 7.351 -15.717 -15.271 1.00 80.50 519 GLU A C 1
ATOM 4066 O O . GLU A 1 519 ? 6.126 -15.846 -15.161 1.00 80.50 519 GLU A O 1
ATOM 4071 N N . LEU A 1 520 ? 8.168 -15.971 -14.240 1.00 74.94 520 LEU A N 1
ATOM 4072 C CA . LEU A 1 520 ? 7.692 -16.487 -12.958 1.00 74.94 520 LEU A CA 1
ATOM 4073 C C . LEU A 1 520 ? 6.862 -15.425 -12.220 1.00 74.94 520 LEU A C 1
ATOM 4075 O O . LEU A 1 520 ? 7.364 -14.441 -11.671 1.00 74.94 520 LEU A O 1
ATOM 4079 N N . GLY A 1 521 ? 5.550 -15.644 -12.198 1.00 66.81 521 GLY A N 1
ATOM 4080 C CA . GLY A 1 521 ? 4.582 -14.826 -11.473 1.00 66.81 521 GLY A CA 1
ATOM 4081 C C . GLY A 1 521 ? 3.609 -15.668 -10.646 1.00 66.81 521 GLY A C 1
ATOM 4082 O O . GLY A 1 521 ? 3.582 -16.891 -10.776 1.00 66.81 521 GLY A O 1
ATOM 4083 N N . PRO A 1 522 ? 2.736 -15.033 -9.844 1.00 55.09 522 PRO A N 1
ATOM 4084 C CA . PRO A 1 522 ? 1.789 -15.729 -8.960 1.00 55.09 522 PRO A CA 1
ATOM 4085 C C . PRO A 1 522 ? 0.739 -16.577 -9.705 1.00 55.09 522 PRO A C 1
ATOM 4087 O O . PRO A 1 522 ? 0.046 -17.385 -9.091 1.00 55.09 522 PRO A O 1
ATOM 4090 N N . LYS A 1 523 ? 0.609 -16.380 -11.025 1.00 52.31 523 LYS A N 1
ATOM 4091 C CA . LYS A 1 523 ? -0.258 -17.143 -11.939 1.00 52.31 523 LYS A CA 1
ATOM 4092 C C . LYS A 1 523 ? 0.533 -18.089 -12.859 1.00 52.31 523 LYS A C 1
ATOM 4094 O O . LYS A 1 523 ? -0.007 -18.524 -13.874 1.00 52.31 523 LYS A O 1
ATOM 4099 N N . SER A 1 524 ? 1.811 -18.339 -12.568 1.00 60.22 524 SER A N 1
ATOM 4100 C CA . SER A 1 524 ? 2.629 -19.269 -13.350 1.00 60.22 524 SER A CA 1
ATOM 4101 C C . SER A 1 524 ? 2.089 -20.693 -13.213 1.00 60.22 524 SER A C 1
ATOM 4103 O O . SER A 1 524 ? 1.611 -21.081 -12.150 1.00 60.22 524 SER A O 1
ATOM 4105 N N . LEU A 1 525 ? 2.157 -21.463 -14.299 1.00 57.69 525 LEU A N 1
ATOM 4106 C CA . LEU A 1 525 ? 1.702 -22.858 -14.358 1.00 57.69 525 LEU A CA 1
ATOM 4107 C C . LEU A 1 525 ? 2.734 -23.843 -13.783 1.00 57.69 525 LEU A C 1
ATOM 4109 O O . LEU A 1 525 ? 2.530 -25.052 -13.880 1.00 57.69 525 LEU A O 1
ATOM 4113 N N . ARG A 1 526 ? 3.850 -23.352 -13.225 1.00 62.94 526 ARG A N 1
ATOM 4114 C CA . ARG A 1 526 ? 4.836 -24.212 -12.567 1.00 62.94 526 ARG A CA 1
ATOM 4115 C C . ARG A 1 526 ? 4.196 -24.904 -11.368 1.00 62.94 526 ARG A C 1
ATOM 4117 O O . ARG A 1 526 ? 3.544 -24.264 -10.547 1.00 62.94 526 ARG A O 1
ATOM 4124 N N . LEU A 1 527 ? 4.379 -26.218 -11.312 1.00 58.19 527 LEU A N 1
ATOM 4125 C CA . LEU A 1 527 ? 4.013 -27.020 -10.155 1.00 58.19 527 LEU A CA 1
ATOM 4126 C C . LEU A 1 527 ? 4.953 -26.656 -9.006 1.00 58.19 527 LEU A C 1
ATOM 4128 O O . LEU A 1 527 ? 6.151 -26.470 -9.221 1.00 58.19 527 LEU A O 1
ATOM 4132 N N . ASP A 1 528 ? 4.401 -26.537 -7.803 1.00 55.16 528 ASP A N 1
ATOM 4133 C CA . ASP A 1 528 ? 5.196 -26.284 -6.608 1.00 55.16 528 ASP A CA 1
ATOM 4134 C C . ASP A 1 528 ? 6.121 -27.502 -6.382 1.00 55.16 528 ASP A C 1
ATOM 4136 O O . ASP A 1 528 ? 5.666 -28.649 -6.425 1.00 55.16 528 ASP A O 1
ATOM 4140 N N . HIS A 1 529 ? 7.430 -27.275 -6.211 1.00 50.72 529 HIS A N 1
ATOM 4141 C CA . HIS A 1 529 ? 8.377 -28.361 -5.931 1.00 50.72 529 HIS A CA 1
ATOM 4142 C C . HIS A 1 529 ? 7.968 -29.088 -4.633 1.00 50.72 529 HIS A C 1
ATOM 4144 O O . HIS A 1 529 ? 7.549 -28.421 -3.684 1.00 50.72 529 HIS A O 1
ATOM 4150 N N . PRO A 1 530 ? 8.105 -30.426 -4.546 1.00 51.81 530 PRO A N 1
ATOM 4151 C CA . PRO A 1 530 ? 7.630 -31.212 -3.402 1.00 51.81 530 PRO A CA 1
ATOM 4152 C C . PRO A 1 530 ? 8.224 -30.790 -2.046 1.00 51.81 530 PRO A C 1
ATOM 4154 O O . PRO A 1 530 ? 7.562 -30.994 -1.032 1.00 51.81 530 PRO A O 1
ATOM 4157 N N . GLU A 1 531 ? 9.399 -30.149 -2.027 1.00 53.44 531 GLU A N 1
ATOM 4158 C CA . GLU A 1 531 ? 10.054 -29.597 -0.825 1.00 53.44 531 GLU A CA 1
ATOM 4159 C C . GLU A 1 531 ? 9.647 -28.146 -0.493 1.00 53.44 531 GLU A C 1
ATOM 4161 O O . GLU A 1 531 ? 9.818 -27.696 0.635 1.00 53.44 531 GLU A O 1
ATOM 4166 N N . ASN A 1 532 ? 9.031 -27.413 -1.429 1.00 50.38 532 ASN A N 1
ATOM 4167 C CA . ASN A 1 532 ? 8.688 -25.989 -1.287 1.00 50.38 532 ASN A CA 1
ATOM 4168 C C . ASN A 1 532 ? 7.231 -25.744 -0.849 1.00 50.38 532 ASN A C 1
ATOM 4170 O O . ASN A 1 532 ? 6.661 -24.682 -1.090 1.00 50.38 532 ASN A O 1
ATOM 4174 N N . GLN A 1 533 ? 6.611 -26.706 -0.160 1.00 42.12 533 GLN A N 1
ATOM 4175 C CA . GLN A 1 533 ? 5.197 -26.634 0.247 1.00 42.12 533 GLN A CA 1
ATOM 4176 C C . GLN A 1 533 ? 4.865 -25.476 1.215 1.00 42.12 533 GLN A C 1
ATOM 4178 O O . GLN A 1 533 ? 3.690 -25.219 1.474 1.00 42.12 533 GLN A O 1
ATOM 4183 N N . ALA A 1 534 ? 5.865 -24.750 1.729 1.00 41.34 534 ALA A N 1
ATOM 4184 C CA . ALA A 1 534 ? 5.686 -23.659 2.689 1.00 41.34 534 ALA A CA 1
ATOM 4185 C C . ALA A 1 534 ? 6.007 -22.250 2.152 1.00 41.34 534 ALA A C 1
ATOM 4187 O O . ALA A 1 534 ? 5.711 -21.267 2.840 1.00 41.34 534 ALA A O 1
ATOM 4188 N N . THR A 1 535 ? 6.565 -22.095 0.945 1.00 44.34 535 THR A N 1
ATOM 4189 C CA . THR A 1 535 ? 6.851 -20.762 0.390 1.00 44.34 535 THR A CA 1
ATOM 4190 C C . THR A 1 535 ? 5.588 -20.178 -0.237 1.00 44.34 535 THR A C 1
ATOM 4192 O O . THR A 1 535 ? 5.314 -20.267 -1.431 1.00 44.34 535 THR A O 1
ATOM 4195 N N . GLN A 1 536 ? 4.774 -19.593 0.645 1.00 45.91 536 GLN A N 1
ATOM 4196 C CA . GLN A 1 536 ? 3.643 -18.721 0.341 1.00 45.91 536 GLN A CA 1
ATOM 4197 C C . GLN A 1 536 ? 3.912 -17.919 -0.937 1.00 45.91 536 GLN A C 1
ATOM 4199 O O . GLN A 1 536 ? 4.867 -17.146 -1.020 1.00 45.91 536 GLN A O 1
ATOM 4204 N N . ARG A 1 537 ? 3.056 -18.106 -1.946 1.00 44.06 537 ARG A N 1
ATOM 4205 C CA . ARG A 1 537 ? 3.075 -17.300 -3.167 1.00 44.06 537 ARG A CA 1
ATOM 4206 C C . ARG A 1 537 ? 2.964 -15.842 -2.744 1.00 44.06 537 ARG A C 1
ATOM 4208 O O . ARG A 1 537 ? 1.878 -15.417 -2.356 1.00 44.06 537 ARG A O 1
ATOM 4215 N N . ASN A 1 538 ? 4.054 -15.085 -2.847 1.00 45.28 538 ASN A N 1
ATOM 4216 C CA . ASN A 1 538 ? 4.055 -13.635 -2.683 1.00 45.28 538 ASN A CA 1
ATOM 4217 C C . ASN A 1 538 ? 3.140 -13.024 -3.761 1.00 45.28 538 ASN A C 1
ATOM 4219 O O . ASN A 1 538 ? 3.593 -12.589 -4.821 1.00 45.28 538 ASN A O 1
ATOM 4223 N N . ARG A 1 539 ? 1.823 -13.004 -3.496 1.00 44.28 539 ARG A N 1
ATOM 4224 C CA . ARG A 1 539 ? 0.784 -12.333 -4.303 1.00 44.28 539 ARG A CA 1
ATOM 4225 C C . ARG A 1 539 ? 1.040 -10.828 -4.417 1.00 44.28 539 ARG A C 1
ATOM 4227 O O . ARG A 1 539 ? 0.433 -10.181 -5.257 1.00 44.28 539 ARG A O 1
ATOM 4234 N N . VAL A 1 540 ? 1.946 -10.334 -3.584 1.00 47.06 540 VAL A N 1
ATOM 4235 C CA . VAL A 1 540 ? 2.471 -8.978 -3.476 1.00 47.06 540 VAL A CA 1
ATOM 4236 C C . VAL A 1 540 ? 3.215 -8.548 -4.743 1.00 47.06 540 VAL A C 1
ATOM 4238 O O . VAL A 1 540 ? 2.993 -7.466 -5.258 1.00 47.06 540 VAL A O 1
ATOM 4241 N N . ASN A 1 541 ? 3.986 -9.443 -5.367 1.00 56.62 541 ASN A N 1
ATOM 4242 C CA . ASN A 1 541 ? 4.791 -9.108 -6.546 1.00 56.62 541 ASN A CA 1
ATOM 4243 C C . ASN A 1 541 ? 4.075 -9.535 -7.834 1.00 56.62 541 ASN A C 1
ATOM 4245 O O . ASN A 1 541 ? 4.532 -10.415 -8.573 1.00 56.62 541 ASN A O 1
ATOM 4249 N N . VAL A 1 542 ? 2.916 -8.916 -8.087 1.00 56.31 542 VAL A N 1
ATOM 4250 C CA . VAL A 1 542 ? 2.004 -9.243 -9.205 1.00 56.31 542 VAL A CA 1
ATOM 4251 C C . VAL A 1 542 ? 2.690 -9.133 -10.575 1.00 56.31 542 VAL A C 1
ATOM 4253 O O . VAL A 1 542 ? 2.328 -9.844 -11.514 1.00 56.31 542 VAL A O 1
ATOM 4256 N N . SER A 1 543 ? 3.688 -8.255 -10.697 1.00 69.19 543 SER A N 1
ATOM 4257 C CA . SER A 1 543 ? 4.455 -8.050 -11.930 1.00 69.19 543 SER A CA 1
ATOM 4258 C C . SER A 1 543 ? 5.593 -9.069 -12.063 1.00 69.19 543 SER A C 1
ATOM 4260 O O . SER A 1 543 ? 6.443 -9.175 -11.178 1.00 69.19 543 SER A O 1
ATOM 4262 N N . THR A 1 544 ? 5.635 -9.793 -13.185 1.00 80.94 544 THR A N 1
ATOM 4263 C CA . THR A 1 544 ? 6.764 -10.663 -13.562 1.00 80.94 544 THR A CA 1
ATOM 4264 C C . THR A 1 544 ? 8.023 -9.835 -13.862 1.00 80.94 544 THR A C 1
ATOM 4266 O O . THR A 1 544 ? 7.880 -8.679 -14.276 1.00 80.94 544 THR A O 1
ATOM 4269 N N . PRO A 1 545 ? 9.240 -10.395 -13.709 1.00 83.62 545 PRO A N 1
ATOM 4270 C CA . PRO A 1 545 ? 10.490 -9.724 -14.091 1.00 83.62 545 PRO A CA 1
ATOM 4271 C C . PRO A 1 545 ? 10.449 -9.117 -15.499 1.00 83.62 545 PRO A C 1
ATOM 4273 O O . PRO A 1 545 ? 10.818 -7.959 -15.678 1.00 83.62 545 PRO A O 1
ATOM 4276 N N . MET A 1 546 ? 9.871 -9.830 -16.473 1.00 87.12 546 MET A N 1
ATOM 4277 C CA . MET A 1 546 ? 9.671 -9.298 -17.827 1.00 87.12 546 MET A CA 1
ATOM 4278 C C . MET A 1 546 ? 8.816 -8.015 -17.855 1.00 87.12 546 MET A C 1
ATOM 4280 O O . MET A 1 546 ? 9.144 -7.048 -18.542 1.00 87.12 546 MET A O 1
ATOM 4284 N N . LEU A 1 547 ? 7.715 -7.954 -17.099 1.00 86.50 547 LEU A N 1
ATOM 4285 C CA . LEU A 1 547 ? 6.891 -6.740 -17.056 1.00 86.50 547 LEU A CA 1
ATOM 4286 C C . LEU A 1 547 ? 7.639 -5.560 -16.426 1.00 86.50 547 LEU A C 1
ATOM 4288 O O . LEU A 1 547 ? 7.446 -4.424 -16.863 1.00 86.50 547 LEU A O 1
ATOM 4292 N N . LEU A 1 548 ? 8.483 -5.821 -15.424 1.00 85.12 548 LEU A N 1
ATOM 4293 C CA . LEU A 1 548 ? 9.358 -4.806 -14.836 1.00 85.12 548 LEU A CA 1
ATOM 4294 C C . LEU A 1 548 ? 10.366 -4.309 -15.878 1.00 85.12 548 LEU A C 1
ATOM 4296 O O . LEU A 1 548 ? 10.462 -3.103 -16.105 1.00 85.12 548 LEU A O 1
ATOM 4300 N N . LEU A 1 549 ? 11.018 -5.228 -16.597 1.00 89.56 549 LEU A N 1
ATOM 4301 C CA . LEU A 1 549 ? 11.961 -4.905 -17.665 1.00 89.56 549 LEU A CA 1
ATOM 4302 C C . LEU A 1 549 ? 11.328 -4.021 -18.744 1.00 89.56 549 LEU A C 1
ATOM 4304 O O . LEU A 1 549 ? 11.875 -2.976 -19.089 1.00 89.56 549 LEU A O 1
ATOM 4308 N N . VAL A 1 550 ? 10.151 -4.392 -19.255 1.00 90.25 550 VAL A N 1
ATOM 4309 C CA . VAL A 1 550 ? 9.450 -3.608 -20.287 1.00 90.25 550 VAL A CA 1
ATOM 4310 C C . VAL A 1 550 ? 9.109 -2.203 -19.782 1.00 90.25 550 VAL A C 1
ATOM 4312 O O . VAL A 1 550 ? 9.199 -1.238 -20.545 1.00 90.25 550 VAL A O 1
ATOM 4315 N N . ARG A 1 551 ? 8.737 -2.052 -18.503 1.00 88.00 551 ARG A N 1
ATOM 4316 C CA . ARG A 1 551 ? 8.485 -0.732 -17.901 1.00 88.00 551 ARG A CA 1
ATOM 4317 C C . ARG A 1 551 ? 9.762 0.098 -17.795 1.00 88.00 551 ARG A C 1
ATOM 4319 O O . ARG A 1 551 ? 9.721 1.264 -18.179 1.00 88.00 551 ARG A O 1
ATOM 4326 N N . VAL A 1 552 ? 10.868 -0.500 -17.348 1.00 89.00 552 VAL A N 1
ATOM 4327 C CA . VAL A 1 552 ? 12.187 0.151 -17.268 1.00 89.00 552 VAL A CA 1
ATOM 4328 C C . VAL A 1 552 ? 12.679 0.570 -18.657 1.00 89.00 552 VAL A C 1
ATOM 4330 O O . VAL A 1 552 ? 13.078 1.712 -18.869 1.00 89.00 552 VAL A O 1
ATOM 4333 N N . MET A 1 553 ? 12.577 -0.310 -19.653 1.00 90.25 553 MET A N 1
ATOM 4334 C CA . MET A 1 553 ? 12.945 0.016 -21.034 1.00 90.25 553 MET A CA 1
ATOM 4335 C C . MET A 1 553 ? 12.082 1.140 -21.605 1.00 90.25 553 MET A C 1
ATOM 4337 O O . MET A 1 553 ? 12.586 2.044 -22.273 1.00 90.25 553 MET A O 1
ATOM 4341 N N . LYS A 1 554 ? 10.778 1.133 -21.310 1.00 89.44 554 LYS A N 1
ATOM 4342 C CA . LYS A 1 554 ? 9.883 2.228 -21.689 1.00 89.44 554 LYS A CA 1
ATOM 4343 C C . LYS A 1 554 ? 10.306 3.548 -21.034 1.00 89.44 554 LYS A C 1
ATOM 4345 O O . LYS A 1 554 ? 10.269 4.569 -21.717 1.00 89.44 554 LYS A O 1
ATOM 4350 N N . SER A 1 555 ? 10.707 3.555 -19.762 1.00 86.25 555 SER A N 1
ATOM 4351 C CA . SER A 1 555 ? 11.162 4.785 -19.100 1.00 86.25 555 SER A CA 1
ATOM 4352 C C . SER A 1 555 ? 12.518 5.278 -19.608 1.00 86.25 555 SER A C 1
ATOM 4354 O O . SER A 1 555 ? 12.707 6.487 -19.702 1.00 86.25 555 SER A O 1
ATOM 4356 N N . ILE A 1 556 ? 13.428 4.385 -20.003 1.00 86.62 556 ILE A N 1
ATOM 4357 C CA . ILE A 1 556 ? 14.723 4.775 -20.586 1.00 86.62 556 ILE A CA 1
ATOM 4358 C C . ILE A 1 556 ? 14.544 5.319 -22.011 1.00 86.62 556 ILE A C 1
ATOM 4360 O O . ILE A 1 556 ? 15.088 6.364 -22.359 1.00 86.62 556 ILE A O 1
ATOM 4364 N N . LEU A 1 557 ? 13.773 4.624 -22.855 1.00 87.75 557 LEU A N 1
ATOM 4365 C CA . LEU A 1 557 ? 13.778 4.869 -24.302 1.00 87.75 557 LEU A CA 1
ATOM 4366 C C . LEU A 1 557 ? 12.602 5.714 -24.800 1.00 87.75 557 LEU A C 1
ATOM 4368 O O . LEU A 1 557 ? 12.712 6.364 -25.838 1.00 87.75 557 LEU A O 1
ATOM 4372 N N . LEU A 1 558 ? 11.462 5.722 -24.103 1.00 86.75 558 LEU A N 1
ATOM 4373 C CA . LEU A 1 558 ? 10.225 6.351 -24.587 1.00 86.75 558 LEU A CA 1
ATOM 4374 C C . LEU A 1 558 ? 9.770 7.558 -23.757 1.00 86.75 558 LEU A C 1
ATOM 4376 O O . LEU A 1 558 ? 8.732 8.145 -24.081 1.00 86.75 558 LEU A O 1
ATOM 4380 N N . THR A 1 559 ? 10.524 7.975 -22.739 1.00 81.62 559 THR A N 1
ATOM 4381 C CA . THR A 1 559 ? 10.184 9.161 -21.939 1.00 81.62 559 THR A CA 1
ATOM 4382 C C . THR A 1 559 ? 10.271 10.433 -22.793 1.00 81.62 559 THR A C 1
ATOM 4384 O O . THR A 1 559 ? 11.325 10.728 -23.353 1.00 81.62 559 THR A O 1
ATOM 4387 N N . PRO A 1 560 ? 9.176 11.209 -22.934 1.00 69.38 560 PRO A N 1
ATOM 4388 C CA . PRO A 1 560 ? 9.152 12.376 -23.818 1.00 69.38 560 PRO A CA 1
ATOM 4389 C C . PRO A 1 560 ? 10.006 13.538 -23.298 1.00 69.38 560 PRO A C 1
ATOM 4391 O O . PRO A 1 560 ? 10.530 14.302 -24.099 1.00 69.38 560 PRO A O 1
ATOM 4394 N N . SER A 1 561 ? 10.155 13.664 -21.974 1.00 66.44 561 SER A N 1
ATOM 4395 C CA . SER A 1 561 ? 10.897 14.765 -21.348 1.00 66.44 561 SER A CA 1
ATOM 4396 C C . SER A 1 561 ? 12.407 14.692 -21.584 1.00 66.44 561 SER A C 1
ATOM 4398 O O . SER A 1 561 ? 13.073 15.721 -21.546 1.00 66.44 561 SER A O 1
ATOM 4400 N N . GLN A 1 562 ? 12.952 13.491 -21.791 1.00 71.81 562 GLN A N 1
ATOM 4401 C CA . GLN A 1 562 ? 14.383 13.245 -21.962 1.00 71.81 562 GLN A CA 1
ATOM 4402 C C . GLN A 1 562 ? 14.568 12.160 -23.032 1.00 71.81 562 GLN A C 1
ATOM 4404 O O . GLN A 1 562 ? 14.610 10.972 -22.709 1.00 71.81 562 GLN A O 1
ATOM 4409 N N . PRO A 1 563 ? 14.604 12.528 -24.326 1.00 77.44 563 PRO A N 1
ATOM 4410 C CA . PRO A 1 563 ? 14.813 11.552 -25.385 1.00 77.44 563 PRO A CA 1
ATOM 4411 C C . PRO A 1 563 ? 16.242 10.980 -25.314 1.00 77.44 563 PRO A C 1
ATOM 4413 O O . PRO A 1 563 ? 17.191 11.751 -25.162 1.00 77.44 563 PRO A O 1
ATOM 4416 N N . PRO A 1 564 ? 16.430 9.659 -25.496 1.00 83.88 564 PRO A N 1
ATOM 4417 C CA . PRO A 1 564 ? 17.750 9.039 -25.422 1.00 83.88 564 PRO A CA 1
ATOM 4418 C C . PRO A 1 564 ? 18.682 9.552 -26.535 1.00 83.88 564 PRO A C 1
ATOM 4420 O O . PRO A 1 564 ? 18.205 9.818 -27.652 1.00 83.88 564 PRO A O 1
ATOM 4423 N N . PRO A 1 565 ? 19.999 9.661 -26.280 1.00 87.94 565 PRO A N 1
ATOM 4424 C CA . PRO A 1 565 ? 21.000 9.841 -27.328 1.00 87.94 565 PRO A CA 1
ATOM 4425 C C . PRO A 1 565 ? 20.886 8.782 -28.434 1.00 87.94 565 PRO A C 1
ATOM 4427 O O . PRO A 1 565 ? 20.401 7.675 -28.212 1.00 87.94 565 PRO A O 1
ATOM 4430 N N . THR A 1 566 ? 21.357 9.103 -29.641 1.00 87.25 566 THR A N 1
ATOM 4431 C CA . THR A 1 566 ? 21.301 8.172 -30.781 1.00 87.25 566 THR A CA 1
ATOM 4432 C C . THR A 1 566 ? 22.019 6.862 -30.466 1.00 87.25 566 THR A C 1
ATOM 4434 O O . THR A 1 566 ? 21.433 5.801 -30.630 1.00 87.25 566 THR A O 1
ATOM 4437 N N . MET A 1 567 ? 23.244 6.929 -29.932 1.00 86.38 567 MET A N 1
ATOM 4438 C CA . MET A 1 567 ? 24.038 5.728 -29.649 1.00 86.38 567 MET A CA 1
ATOM 4439 C C . MET A 1 567 ? 23.369 4.825 -28.616 1.00 86.38 567 MET A C 1
ATOM 4441 O O . MET A 1 567 ? 23.323 3.617 -28.812 1.00 86.38 567 MET A O 1
ATOM 4445 N N . THR A 1 568 ? 22.781 5.396 -27.561 1.00 87.50 568 THR A N 1
ATOM 4446 C CA . THR A 1 568 ? 22.084 4.606 -26.542 1.00 87.50 568 THR A CA 1
ATOM 4447 C C . THR A 1 568 ? 20.833 3.950 -27.126 1.00 87.50 568 THR A C 1
ATOM 4449 O O . THR A 1 568 ? 20.652 2.746 -26.969 1.00 87.50 568 THR A O 1
ATOM 4452 N N . ALA A 1 569 ? 20.009 4.690 -27.876 1.00 88.75 569 ALA A N 1
ATOM 4453 C CA . ALA A 1 569 ? 18.812 4.142 -28.512 1.00 88.75 569 ALA A CA 1
ATOM 4454 C C . ALA A 1 569 ? 19.143 2.954 -29.430 1.00 88.75 569 ALA A C 1
ATOM 4456 O O . ALA A 1 569 ? 18.503 1.907 -29.333 1.00 88.75 569 ALA A O 1
ATOM 4457 N N . THR A 1 570 ? 20.173 3.088 -30.266 1.00 88.56 570 THR A N 1
ATOM 4458 C CA . THR A 1 570 ? 20.600 2.046 -31.209 1.00 88.56 570 THR A CA 1
ATOM 4459 C C . THR A 1 570 ? 21.225 0.845 -30.493 1.00 88.56 570 THR A C 1
ATOM 4461 O O . THR A 1 570 ? 20.919 -0.297 -30.839 1.00 88.56 570 THR A O 1
ATOM 4464 N N . ALA A 1 571 ? 22.029 1.080 -29.449 1.00 89.56 571 ALA A N 1
ATOM 4465 C CA . ALA A 1 571 ? 22.630 0.033 -28.621 1.00 89.56 571 ALA A CA 1
ATOM 4466 C C . ALA A 1 571 ? 21.584 -0.845 -27.939 1.00 89.56 571 ALA A C 1
ATOM 4468 O O . ALA A 1 571 ? 21.621 -2.073 -28.046 1.00 89.56 571 ALA A O 1
ATOM 4469 N N . PHE A 1 572 ? 20.634 -0.209 -27.251 1.00 91.25 572 PHE A N 1
ATOM 4470 C CA . PHE A 1 572 ? 19.547 -0.906 -26.577 1.00 91.25 572 PHE A CA 1
ATOM 4471 C C . PHE A 1 572 ? 18.661 -1.637 -27.578 1.00 91.25 572 PHE A C 1
ATOM 4473 O O . PHE A 1 572 ? 18.288 -2.778 -27.330 1.00 91.25 572 PHE A O 1
ATOM 4480 N N . TYR A 1 573 ? 18.358 -1.022 -28.726 1.00 91.75 573 TYR A N 1
ATOM 4481 C CA . TYR A 1 573 ? 17.555 -1.667 -29.761 1.00 91.75 573 TYR A CA 1
ATOM 4482 C C . TYR A 1 573 ? 18.212 -2.954 -30.270 1.00 91.75 573 TYR A C 1
ATOM 4484 O O . TYR A 1 573 ? 17.564 -3.998 -30.329 1.00 91.75 573 TYR A O 1
ATOM 4492 N N . LYS A 1 574 ? 19.515 -2.903 -30.572 1.00 91.00 574 LYS A N 1
ATOM 4493 C CA . LYS A 1 574 ? 20.282 -4.072 -31.011 1.00 91.00 574 LYS A CA 1
ATOM 4494 C C . LYS A 1 574 ? 20.329 -5.162 -29.935 1.00 91.00 574 LYS A C 1
ATOM 4496 O O . LYS A 1 574 ? 20.078 -6.320 -30.246 1.00 91.00 574 LYS A O 1
ATOM 4501 N N . ARG A 1 575 ? 20.570 -4.803 -28.671 1.00 91.25 575 ARG A N 1
ATOM 4502 C CA . ARG A 1 575 ? 20.620 -5.771 -27.561 1.00 91.25 575 ARG A CA 1
ATOM 4503 C C . ARG A 1 575 ? 19.250 -6.417 -27.289 1.00 91.25 575 ARG A C 1
ATOM 4505 O O . ARG A 1 575 ? 19.172 -7.626 -27.084 1.00 91.25 575 ARG A O 1
ATOM 4512 N N . LEU A 1 576 ? 18.163 -5.642 -27.372 1.00 92.44 576 LEU A N 1
ATOM 4513 C CA . LEU A 1 576 ? 16.785 -6.144 -27.262 1.00 92.44 576 LEU A CA 1
ATOM 4514 C C . LEU A 1 576 ? 16.423 -7.117 -28.395 1.00 92.44 576 LEU A C 1
ATOM 4516 O O . LEU A 1 576 ? 15.761 -8.121 -28.130 1.00 92.44 576 LEU A O 1
ATOM 4520 N N . LEU A 1 577 ? 16.888 -6.866 -29.628 1.00 91.44 577 LEU A N 1
ATOM 4521 C CA . LEU A 1 577 ? 16.750 -7.823 -30.734 1.00 91.44 577 LEU A CA 1
ATOM 4522 C C . LEU A 1 577 ? 17.422 -9.154 -30.398 1.00 91.44 577 LEU A C 1
ATOM 4524 O O . LEU A 1 577 ? 16.793 -10.201 -30.535 1.00 91.44 577 LEU A O 1
ATOM 4528 N N . SER A 1 578 ? 18.667 -9.124 -29.924 1.00 91.50 578 SER A N 1
ATOM 4529 C CA . SER A 1 578 ? 19.404 -10.344 -29.585 1.00 91.50 578 SER A CA 1
ATOM 4530 C C . SER A 1 578 ? 18.726 -11.139 -28.467 1.00 91.50 578 SER A C 1
ATOM 4532 O O . SER A 1 578 ? 18.594 -12.356 -28.573 1.00 91.50 578 SER A O 1
ATOM 4534 N N . ILE A 1 579 ? 18.202 -10.465 -27.442 1.00 92.25 579 ILE A N 1
ATOM 4535 C CA . ILE A 1 579 ? 17.508 -11.129 -26.328 1.00 92.25 579 ILE A CA 1
ATOM 4536 C C . ILE A 1 579 ? 16.157 -11.695 -26.749 1.00 92.25 579 ILE A C 1
ATOM 4538 O O . ILE A 1 579 ? 15.769 -12.762 -26.283 1.00 92.25 579 ILE A O 1
ATOM 4542 N N . SER A 1 580 ? 15.450 -11.046 -27.676 1.00 92.88 580 SER A N 1
ATOM 4543 C CA . SER A 1 580 ? 14.161 -11.549 -28.165 1.00 92.88 580 SER A CA 1
ATOM 4544 C C . SER A 1 580 ? 14.233 -12.939 -28.813 1.00 92.88 580 SER A C 1
ATOM 4546 O O . SER A 1 580 ? 13.203 -13.604 -28.901 1.00 92.88 580 SER A O 1
ATOM 4548 N N . LEU A 1 581 ? 15.430 -13.406 -29.196 1.00 91.75 581 LEU A N 1
ATOM 4549 C CA . LEU A 1 581 ? 15.666 -14.777 -29.661 1.00 91.75 581 LEU A CA 1
ATOM 4550 C C . LEU A 1 581 ? 15.648 -15.824 -28.539 1.00 91.75 581 LEU A C 1
ATOM 4552 O O . LEU A 1 581 ? 15.315 -16.974 -28.808 1.00 91.75 581 LEU A O 1
ATOM 4556 N N . GLN A 1 582 ? 16.021 -15.441 -27.315 1.00 90.88 582 GLN A N 1
ATOM 4557 C CA . GLN A 1 582 ? 16.133 -16.347 -26.162 1.00 90.88 582 GLN A CA 1
ATOM 4558 C C . GLN A 1 582 ? 14.867 -16.360 -25.295 1.00 90.88 582 GLN A C 1
ATOM 4560 O O . GLN A 1 582 ? 14.661 -17.259 -24.484 1.00 90.88 582 GLN A O 1
ATOM 4565 N N . LEU A 1 583 ? 13.991 -15.371 -25.476 1.00 90.62 583 LEU A N 1
ATOM 4566 C CA . LEU A 1 583 ? 12.791 -15.214 -24.667 1.00 90.62 583 LEU A CA 1
ATOM 4567 C C . LEU A 1 583 ? 11.659 -16.177 -25.073 1.00 90.62 583 LEU A C 1
ATOM 4569 O O . LEU A 1 583 ? 11.458 -16.439 -26.262 1.00 90.62 583 LEU A O 1
ATOM 4573 N N . PRO A 1 584 ? 10.820 -16.619 -24.114 1.00 90.00 584 PRO A N 1
ATOM 4574 C CA . PRO A 1 584 ? 9.588 -17.342 -24.424 1.00 90.00 584 PRO A CA 1
ATOM 4575 C C . PRO A 1 584 ? 8.602 -16.498 -25.251 1.00 90.00 584 PRO A C 1
ATOM 4577 O O . PRO A 1 584 ? 8.670 -15.270 -25.264 1.00 90.00 584 PRO A O 1
ATOM 4580 N N . GLU A 1 585 ? 7.618 -17.143 -25.890 1.00 90.25 585 GLU A N 1
ATOM 4581 C CA . GLU A 1 585 ? 6.699 -16.509 -26.856 1.00 90.25 585 GLU A CA 1
ATOM 4582 C C . GLU A 1 585 ? 6.064 -15.198 -26.358 1.00 90.25 585 GLU A C 1
ATOM 4584 O O . GLU A 1 585 ? 6.052 -14.192 -27.071 1.00 90.25 585 GLU A O 1
ATOM 4589 N N . LYS A 1 586 ? 5.520 -15.192 -25.134 1.00 89.38 586 LYS A N 1
ATOM 4590 C CA . LYS A 1 586 ? 4.804 -14.031 -24.580 1.00 89.38 586 LYS A CA 1
ATOM 4591 C C . LYS A 1 586 ? 5.762 -12.889 -24.257 1.00 89.38 586 LYS A C 1
ATOM 4593 O O . LYS A 1 586 ? 5.459 -11.733 -24.553 1.00 89.38 586 LYS A O 1
ATOM 4598 N N . SER A 1 587 ? 6.906 -13.226 -23.678 1.00 90.31 587 SER A N 1
ATOM 4599 C CA . SER A 1 587 ? 8.004 -12.306 -23.399 1.00 90.31 587 SER A CA 1
ATOM 4600 C C . SER A 1 587 ? 8.585 -11.688 -24.674 1.00 90.31 587 SER A C 1
ATOM 4602 O O . SER A 1 587 ? 8.679 -10.463 -24.767 1.00 90.31 587 SER A O 1
ATOM 4604 N N . ALA A 1 588 ? 8.874 -12.500 -25.693 1.00 92.81 588 ALA A N 1
ATOM 4605 C CA . ALA A 1 588 ? 9.347 -12.033 -26.995 1.00 92.81 588 ALA A CA 1
ATOM 4606 C C . ALA A 1 588 ? 8.334 -11.078 -27.649 1.00 92.81 588 ALA A C 1
ATOM 4608 O O . ALA A 1 588 ? 8.706 -9.998 -28.104 1.00 92.81 588 ALA A O 1
ATOM 4609 N N . LEU A 1 589 ? 7.035 -11.406 -27.613 1.00 93.12 589 LEU A N 1
ATOM 4610 C CA . LEU A 1 589 ? 5.978 -10.502 -28.082 1.00 93.12 589 LEU A CA 1
ATOM 4611 C C . LEU A 1 589 ? 5.952 -9.179 -27.307 1.00 93.12 589 LEU A C 1
ATOM 4613 O O . LEU A 1 589 ? 5.779 -8.124 -27.917 1.00 93.12 589 LEU A O 1
ATOM 4617 N N . ALA A 1 590 ? 6.103 -9.198 -25.982 1.00 92.19 590 ALA A N 1
ATOM 4618 C CA . ALA A 1 590 ? 6.105 -7.977 -25.174 1.00 92.19 590 ALA A CA 1
ATOM 4619 C C . ALA A 1 590 ? 7.280 -7.051 -25.536 1.00 92.19 590 ALA A C 1
ATOM 4621 O O . ALA A 1 590 ? 7.081 -5.842 -25.690 1.00 92.19 590 ALA A O 1
ATOM 4622 N N . VAL A 1 591 ? 8.474 -7.618 -25.742 1.00 93.50 591 VAL A N 1
ATOM 4623 C CA . VAL A 1 591 ? 9.659 -6.875 -26.196 1.00 93.50 591 VAL A CA 1
ATOM 4624 C C . VAL A 1 591 ? 9.460 -6.347 -27.615 1.00 93.50 591 VAL A C 1
ATOM 4626 O O . VAL A 1 591 ? 9.657 -5.158 -27.842 1.00 93.50 591 VAL A O 1
ATOM 4629 N N . LEU A 1 592 ? 8.972 -7.158 -28.556 1.00 93.94 592 LEU A N 1
ATOM 4630 C CA . LEU A 1 592 ? 8.739 -6.714 -29.937 1.00 93.94 592 LEU A CA 1
ATOM 4631 C C . LEU A 1 592 ? 7.677 -5.606 -30.042 1.00 93.94 592 LEU A C 1
ATOM 4633 O O . LEU A 1 592 ? 7.833 -4.675 -30.829 1.00 93.94 592 LEU A O 1
ATOM 4637 N N . ASN A 1 593 ? 6.629 -5.642 -29.216 1.00 94.25 593 ASN A N 1
ATOM 4638 C CA . ASN A 1 593 ? 5.656 -4.544 -29.114 1.00 94.25 593 ASN A CA 1
ATOM 4639 C C . ASN A 1 593 ? 6.290 -3.253 -28.573 1.00 94.25 593 ASN A C 1
ATOM 4641 O O . ASN A 1 593 ? 5.920 -2.145 -28.966 1.00 94.25 593 ASN A O 1
ATOM 4645 N N . LEU A 1 594 ? 7.241 -3.367 -27.643 1.00 93.31 594 LEU A N 1
ATOM 4646 C CA . LEU A 1 594 ? 7.999 -2.212 -27.175 1.00 93.31 594 LEU A CA 1
ATOM 4647 C C . LEU A 1 594 ? 8.915 -1.674 -28.284 1.00 93.31 594 LEU A C 1
ATOM 4649 O O . LEU A 1 594 ? 8.980 -0.464 -28.489 1.00 93.31 594 LEU A O 1
ATOM 4653 N N . MET A 1 595 ? 9.579 -2.566 -29.014 1.00 92.38 595 MET A N 1
ATOM 4654 C CA . MET A 1 595 ? 10.458 -2.228 -30.131 1.00 92.38 595 MET A CA 1
ATOM 4655 C C . MET A 1 595 ? 9.723 -1.554 -31.289 1.00 92.38 595 MET A C 1
ATOM 4657 O O . MET A 1 595 ? 10.268 -0.620 -31.870 1.00 92.38 595 MET A O 1
ATOM 4661 N N . GLU A 1 596 ? 8.485 -1.954 -31.582 1.00 93.56 596 GLU A N 1
ATOM 4662 C CA . GLU A 1 596 ? 7.597 -1.255 -32.522 1.00 93.56 596 GLU A CA 1
ATOM 4663 C C . GLU A 1 596 ? 7.411 0.212 -32.113 1.00 93.56 596 GLU A C 1
ATOM 4665 O O . GLU A 1 596 ? 7.652 1.120 -32.903 1.00 93.56 596 GLU A O 1
ATOM 4670 N N . ARG A 1 597 ? 7.087 0.461 -30.838 1.00 92.38 597 ARG A N 1
ATOM 4671 C CA . ARG A 1 597 ? 6.908 1.826 -30.311 1.00 92.38 597 ARG A CA 1
ATOM 4672 C C . ARG A 1 597 ? 8.201 2.638 -30.323 1.00 92.38 597 ARG A C 1
ATOM 4674 O O . ARG A 1 597 ? 8.159 3.856 -30.499 1.00 92.38 597 ARG A O 1
ATOM 4681 N N . ILE A 1 598 ? 9.340 1.985 -30.081 1.00 91.00 598 ILE A N 1
ATOM 4682 C CA . ILE A 1 598 ? 10.663 2.614 -30.167 1.00 91.00 598 ILE A CA 1
ATOM 4683 C C . ILE A 1 598 ? 10.970 2.983 -31.615 1.00 91.00 598 ILE A C 1
ATOM 4685 O O . ILE A 1 598 ? 11.408 4.108 -31.845 1.00 91.00 598 ILE A O 1
ATOM 4689 N N . ALA A 1 599 ? 10.693 2.088 -32.567 1.00 90.50 599 ALA A N 1
ATOM 4690 C CA . ALA A 1 599 ? 10.818 2.379 -33.986 1.00 90.50 599 ALA A CA 1
ATOM 4691 C C . ALA A 1 599 ? 9.946 3.592 -34.329 1.00 90.50 599 ALA A C 1
ATOM 4693 O O . ALA A 1 599 ? 10.500 4.623 -34.680 1.00 90.50 599 ALA A O 1
ATOM 4694 N N . ASP A 1 600 ? 8.635 3.558 -34.077 1.00 90.38 600 ASP A N 1
ATOM 4695 C CA . ASP A 1 600 ? 7.717 4.670 -34.382 1.00 90.38 600 ASP A CA 1
ATOM 4696 C C . ASP A 1 600 ? 8.195 6.042 -33.877 1.00 90.38 600 ASP A C 1
ATOM 4698 O O . ASP A 1 600 ? 8.043 7.051 -34.569 1.00 90.38 600 ASP A O 1
ATOM 4702 N N . ARG A 1 601 ? 8.774 6.102 -32.670 1.00 88.50 601 ARG A N 1
ATOM 4703 C CA . ARG A 1 601 ? 9.232 7.363 -32.065 1.00 88.50 601 ARG A CA 1
ATOM 4704 C C . ARG A 1 601 ? 10.637 7.780 -32.501 1.00 88.50 601 ARG A C 1
ATOM 4706 O O . ARG A 1 601 ? 10.892 8.977 -32.627 1.00 88.50 601 ARG A O 1
ATOM 4713 N N . HIS A 1 602 ? 11.549 6.827 -32.683 1.00 87.75 602 HIS A N 1
ATOM 4714 C CA . HIS A 1 602 ? 12.983 7.078 -32.862 1.00 87.75 602 HIS A CA 1
ATOM 4715 C C . HIS A 1 602 ? 13.559 6.473 -34.153 1.00 87.75 602 HIS A C 1
ATOM 4717 O O . HIS A 1 602 ? 14.767 6.253 -34.191 1.00 87.75 602 HIS A O 1
ATOM 4723 N N . VAL A 1 603 ? 12.764 6.245 -35.217 1.00 87.44 603 VAL A N 1
ATOM 4724 C CA . VAL A 1 603 ? 13.250 5.636 -36.485 1.00 87.44 603 VAL A CA 1
ATOM 4725 C C . VAL A 1 603 ? 14.561 6.267 -36.953 1.00 87.44 603 VAL A C 1
ATOM 4727 O O . VAL A 1 603 ? 15.535 5.549 -37.133 1.00 87.44 603 VAL A O 1
ATOM 4730 N N . ARG A 1 604 ? 14.627 7.603 -37.035 1.00 85.19 604 ARG A N 1
ATOM 4731 C CA . ARG A 1 604 ? 15.813 8.345 -37.513 1.00 85.19 604 ARG A CA 1
ATOM 4732 C C . ARG A 1 604 ? 17.100 8.083 -36.724 1.00 85.19 604 ARG A C 1
ATOM 4734 O O . ARG A 1 604 ? 18.188 8.412 -37.169 1.00 85.19 604 ARG A O 1
ATOM 4741 N N . LYS A 1 605 ? 16.988 7.574 -35.495 1.00 85.69 605 LYS A N 1
ATOM 4742 C CA . LYS A 1 605 ? 18.150 7.226 -34.668 1.00 85.69 605 LYS A CA 1
ATOM 4743 C C . LYS A 1 605 ? 18.628 5.795 -34.924 1.00 85.69 605 LYS A C 1
ATOM 4745 O O . LYS A 1 605 ? 19.797 5.505 -34.699 1.00 85.69 605 LYS A O 1
ATOM 4750 N N . ILE A 1 606 ? 17.730 4.914 -35.364 1.00 87.12 606 ILE A N 1
ATOM 4751 C CA . ILE A 1 606 ? 17.927 3.458 -35.409 1.00 87.12 606 ILE A CA 1
ATOM 4752 C C . ILE A 1 606 ? 18.026 2.945 -36.859 1.00 87.12 606 ILE A C 1
ATOM 4754 O O . ILE A 1 606 ? 18.571 1.870 -37.086 1.00 87.12 606 ILE A O 1
ATOM 4758 N N . GLU A 1 607 ? 17.569 3.716 -37.851 1.00 85.94 607 GLU A N 1
ATOM 4759 C CA . GLU A 1 607 ? 17.563 3.367 -39.285 1.00 85.94 607 GLU A CA 1
ATOM 4760 C C . GLU A 1 607 ? 18.914 2.876 -39.829 1.00 85.94 607 GLU A C 1
ATOM 4762 O O . GLU A 1 607 ? 18.942 1.914 -40.599 1.00 85.94 607 GLU A O 1
ATOM 4767 N N . ALA A 1 608 ? 20.026 3.402 -39.305 1.00 84.06 608 ALA A N 1
ATOM 4768 C CA . ALA A 1 608 ? 21.382 2.970 -39.647 1.00 84.06 608 ALA A CA 1
ATOM 4769 C C . ALA A 1 608 ? 21.657 1.468 -39.387 1.00 84.06 608 ALA A C 1
ATOM 4771 O O . ALA A 1 608 ? 22.612 0.899 -39.924 1.00 84.06 608 ALA A O 1
ATOM 4772 N N . LEU A 1 609 ? 20.831 0.788 -38.580 1.00 84.31 609 LEU A N 1
ATOM 4773 C CA . LEU A 1 609 ? 20.907 -0.667 -38.410 1.00 84.31 609 LEU A CA 1
ATOM 4774 C C . LEU A 1 609 ? 20.406 -1.432 -39.647 1.00 84.31 609 LEU A C 1
ATOM 4776 O O . LEU A 1 609 ? 20.952 -2.492 -39.962 1.00 84.31 609 LEU A O 1
ATOM 4780 N N . TRP A 1 610 ? 19.409 -0.909 -40.367 1.00 84.69 610 TRP A N 1
ATOM 4781 C CA . TRP A 1 610 ? 18.850 -1.545 -41.568 1.00 84.69 610 TRP A CA 1
ATOM 4782 C C . TRP A 1 610 ? 19.641 -1.214 -42.829 1.00 84.69 610 TRP A C 1
ATOM 4784 O O . TRP A 1 610 ? 19.815 -2.088 -43.679 1.00 84.69 610 TRP A O 1
ATOM 4794 N N . TYR A 1 611 ? 20.144 0.015 -42.942 1.00 82.25 611 TYR A N 1
ATOM 4795 C CA . TYR A 1 611 ? 20.829 0.483 -44.143 1.00 82.25 611 TYR A CA 1
ATOM 4796 C C . TYR A 1 611 ? 22.338 0.558 -43.918 1.00 82.25 611 TYR A C 1
ATOM 4798 O O . TYR A 1 611 ? 22.832 1.364 -43.132 1.00 82.25 611 TYR A O 1
ATOM 4806 N N . SER A 1 612 ? 23.086 -0.289 -44.629 1.00 73.00 612 SER A N 1
ATOM 4807 C CA . SER A 1 612 ? 24.554 -0.309 -44.565 1.00 73.00 612 SER A CA 1
ATOM 4808 C C . SER A 1 612 ? 25.186 1.010 -45.023 1.00 73.00 612 SER A C 1
ATOM 4810 O O . SER A 1 612 ? 26.252 1.364 -44.528 1.00 73.00 612 SER A O 1
ATOM 4812 N N . ASP A 1 613 ? 24.516 1.750 -45.912 1.00 70.19 613 ASP A N 1
ATOM 4813 C CA . ASP A 1 613 ? 25.017 2.999 -46.505 1.00 70.19 613 ASP A CA 1
ATOM 4814 C C . ASP A 1 613 ? 25.055 4.170 -45.506 1.00 70.19 613 ASP A C 1
ATOM 4816 O O . ASP A 1 613 ? 25.804 5.129 -45.686 1.00 70.19 613 ASP A O 1
ATOM 4820 N N . GLU A 1 614 ? 24.270 4.096 -44.428 1.00 66.94 614 GLU A N 1
ATOM 4821 C CA . GLU A 1 614 ? 24.179 5.144 -43.403 1.00 66.94 614 GLU A CA 1
ATOM 4822 C C . GLU A 1 614 ? 25.172 4.939 -42.247 1.00 66.94 614 GLU A C 1
ATOM 4824 O O . GLU A 1 614 ? 25.287 5.784 -41.350 1.00 66.94 614 GLU A O 1
ATOM 4829 N N . ARG A 1 615 ? 25.927 3.833 -42.259 1.00 70.69 615 ARG A N 1
ATOM 4830 C CA . ARG A 1 615 ? 26.903 3.504 -41.215 1.00 70.69 615 ARG A CA 1
ATOM 4831 C C . ARG A 1 615 ? 28.203 4.264 -41.454 1.00 70.69 615 ARG A C 1
ATOM 4833 O O . ARG A 1 615 ? 28.805 4.188 -42.518 1.00 70.69 615 ARG A O 1
ATOM 4840 N N . LYS A 1 616 ? 28.649 4.999 -40.434 1.00 64.81 616 LYS A N 1
ATOM 4841 C CA . LYS A 1 616 ? 29.896 5.786 -40.459 1.00 64.81 616 LYS A CA 1
ATOM 4842 C C . LYS A 1 616 ? 30.974 5.244 -39.510 1.00 64.81 616 LYS A C 1
ATOM 4844 O O . LYS A 1 616 ? 31.952 5.942 -39.265 1.00 64.81 616 LYS A O 1
ATOM 4849 N N . GLY A 1 617 ? 30.775 4.056 -38.931 1.00 64.94 617 GLY A N 1
ATOM 4850 C CA . GLY A 1 617 ? 31.690 3.457 -37.958 1.00 64.94 617 GLY A CA 1
ATOM 4851 C C . GLY A 1 617 ? 32.670 2.479 -38.602 1.00 64.94 617 GLY A C 1
ATOM 4852 O O . GLY A 1 617 ? 32.269 1.622 -39.385 1.00 64.94 617 GLY A O 1
ATOM 4853 N N . ASP A 1 618 ? 33.946 2.603 -38.243 1.00 66.44 618 ASP A N 1
ATOM 4854 C CA . ASP A 1 618 ? 34.987 1.622 -38.559 1.00 66.44 618 ASP A CA 1
ATOM 4855 C C . ASP A 1 618 ? 35.144 0.623 -37.388 1.00 66.44 618 ASP A C 1
ATOM 4857 O O . ASP A 1 618 ? 34.782 0.923 -36.244 1.00 66.44 618 ASP A O 1
ATOM 4861 N N . GLY A 1 619 ? 35.668 -0.572 -37.657 1.00 76.94 619 GLY A N 1
ATOM 4862 C CA . GLY A 1 619 ? 35.915 -1.615 -36.652 1.00 76.94 619 GLY A CA 1
ATOM 4863 C C . GLY A 1 619 ? 34.868 -2.735 -36.581 1.00 76.94 619 GLY A C 1
ATOM 4864 O O . GLY A 1 619 ? 34.087 -2.943 -37.509 1.00 76.94 619 GLY A O 1
ATOM 4865 N N . VAL A 1 620 ? 34.904 -3.498 -35.479 1.00 81.62 620 VAL A N 1
ATOM 4866 C CA . VAL A 1 620 ? 34.116 -4.726 -35.246 1.00 81.62 620 VAL A CA 1
ATOM 4867 C C . VAL A 1 620 ? 33.078 -4.498 -34.144 1.00 81.62 620 VAL A C 1
ATOM 4869 O O . VAL A 1 620 ? 33.311 -3.743 -33.203 1.00 81.62 620 VAL A O 1
ATOM 4872 N N . PHE A 1 621 ? 31.927 -5.162 -34.264 1.00 84.31 621 PHE A N 1
ATOM 4873 C CA . PHE A 1 621 ? 30.889 -5.181 -33.236 1.00 84.31 621 PHE A CA 1
ATOM 4874 C C . PHE A 1 621 ? 31.304 -6.010 -32.022 1.00 84.31 621 PHE A C 1
ATOM 4876 O O . PHE A 1 621 ? 31.575 -7.204 -32.156 1.00 84.31 621 PHE A O 1
ATOM 4883 N N . HIS A 1 622 ? 31.249 -5.415 -30.833 1.00 84.44 622 HIS A N 1
ATOM 4884 C CA . HIS A 1 622 ? 31.527 -6.107 -29.576 1.00 84.44 622 HIS A CA 1
ATOM 4885 C C . HIS A 1 622 ? 30.249 -6.238 -28.753 1.00 84.44 622 HIS A C 1
ATOM 4887 O O . HIS A 1 622 ? 29.991 -5.459 -27.839 1.00 84.44 622 HIS A O 1
ATOM 4893 N N . GLY A 1 623 ? 29.428 -7.237 -29.087 1.00 80.88 623 GLY A N 1
ATOM 4894 C CA . GLY A 1 623 ? 28.119 -7.438 -28.461 1.00 80.88 623 GLY A CA 1
ATOM 4895 C C . GLY A 1 623 ? 28.164 -7.624 -26.943 1.00 80.88 623 GLY A C 1
ATOM 4896 O O . GLY A 1 623 ? 27.201 -7.233 -26.288 1.00 80.88 623 GLY A O 1
ATOM 4897 N N . GLU A 1 624 ? 29.265 -8.154 -26.408 1.00 82.75 624 GLU A N 1
ATOM 4898 C CA . GLU A 1 624 ? 29.496 -8.488 -24.992 1.00 82.75 624 GLU A CA 1
ATOM 4899 C C . GLU A 1 624 ? 29.966 -7.302 -24.133 1.00 82.75 624 GLU A C 1
ATOM 4901 O O . GLU A 1 624 ? 30.062 -7.442 -22.924 1.00 82.75 624 GLU A O 1
ATOM 4906 N N . SER A 1 625 ? 30.249 -6.125 -24.710 1.00 85.94 625 SER A N 1
ATOM 4907 C CA . SER A 1 625 ? 30.765 -5.001 -23.911 1.00 85.94 625 SER A CA 1
ATOM 4908 C C . SER A 1 625 ? 29.751 -4.505 -22.873 1.00 85.94 625 SER A C 1
ATOM 4910 O O . SER A 1 625 ? 28.571 -4.304 -23.179 1.00 85.94 625 SER A O 1
ATOM 4912 N N . ASP A 1 626 ? 30.228 -4.213 -21.664 1.00 82.31 626 ASP A N 1
ATOM 4913 C CA . ASP A 1 626 ? 29.416 -3.642 -20.581 1.00 82.31 626 ASP A CA 1
ATOM 4914 C C . ASP A 1 626 ? 29.021 -2.183 -20.828 1.00 82.31 626 ASP A C 1
ATOM 4916 O O . ASP A 1 626 ? 28.044 -1.685 -20.268 1.00 82.31 626 ASP A O 1
ATOM 4920 N N . THR A 1 627 ? 29.763 -1.487 -21.691 1.00 85.62 627 THR A N 1
ATOM 4921 C CA . THR A 1 627 ? 29.546 -0.067 -21.979 1.00 85.62 627 THR A CA 1
ATOM 4922 C C . THR A 1 627 ? 28.897 0.131 -23.341 1.00 85.62 627 THR A C 1
ATOM 4924 O O . THR A 1 627 ? 29.201 -0.556 -24.316 1.00 85.62 627 THR A O 1
ATOM 4927 N N . ILE A 1 628 ? 28.018 1.130 -23.428 1.00 83.81 628 ILE A N 1
ATOM 4928 C CA . ILE A 1 628 ? 27.337 1.487 -24.678 1.00 83.81 628 ILE A CA 1
ATOM 4929 C C . ILE A 1 628 ? 28.358 1.892 -25.749 1.00 83.81 628 ILE A C 1
ATOM 4931 O O . ILE A 1 628 ? 28.241 1.480 -26.900 1.00 83.81 628 ILE A O 1
ATOM 4935 N N . GLU A 1 629 ? 29.381 2.656 -25.368 1.00 82.25 629 GLU A N 1
ATOM 4936 C CA . GLU A 1 629 ? 30.433 3.120 -26.279 1.00 82.25 629 GLU A CA 1
ATOM 4937 C C . GLU A 1 629 ? 31.330 1.969 -26.760 1.00 82.25 629 GLU A C 1
ATOM 4939 O O . GLU A 1 629 ? 31.679 1.916 -27.939 1.00 82.25 629 GLU A O 1
ATOM 4944 N N . GLY A 1 630 ? 31.633 1.003 -25.884 1.00 81.44 630 GLY A N 1
ATOM 4945 C CA . GLY A 1 630 ? 32.488 -0.142 -26.200 1.00 81.44 630 GLY A CA 1
ATOM 4946 C C . GLY A 1 630 ? 31.871 -1.161 -27.160 1.00 81.44 630 GLY A C 1
ATOM 4947 O O . GLY A 1 630 ? 32.606 -1.923 -27.782 1.00 81.44 630 GLY A O 1
ATOM 4948 N N . THR A 1 631 ? 30.545 -1.171 -27.342 1.00 83.12 631 THR A N 1
ATOM 4949 C CA . THR A 1 631 ? 29.900 -2.121 -28.272 1.00 83.12 631 THR A CA 1
ATOM 4950 C C . THR A 1 631 ? 30.120 -1.817 -29.751 1.00 83.12 631 THR A C 1
ATOM 4952 O O . THR A 1 631 ? 29.955 -2.716 -30.579 1.00 83.12 631 THR A O 1
ATOM 4955 N N . ASN A 1 632 ? 30.498 -0.580 -30.093 1.00 84.06 632 ASN A N 1
ATOM 4956 C CA . ASN A 1 632 ? 30.719 -0.124 -31.468 1.00 84.06 632 ASN A CA 1
ATOM 4957 C C . ASN A 1 632 ? 29.574 -0.523 -32.429 1.00 84.06 632 ASN A C 1
ATOM 4959 O O . ASN A 1 632 ? 29.758 -1.235 -33.414 1.00 84.06 632 ASN A O 1
ATOM 4963 N N . ILE A 1 633 ? 28.341 -0.097 -32.128 1.00 81.69 633 ILE A N 1
ATOM 4964 C CA . ILE A 1 633 ? 27.134 -0.562 -32.846 1.00 81.69 633 ILE A CA 1
ATOM 4965 C C . ILE A 1 633 ? 27.100 -0.139 -34.317 1.00 81.69 633 ILE A C 1
ATOM 4967 O O . ILE A 1 633 ? 26.465 -0.805 -35.128 1.00 81.69 633 ILE A O 1
ATOM 4971 N N . LEU A 1 634 ? 27.764 0.955 -34.687 1.00 79.31 634 LEU A N 1
ATOM 4972 C CA . LEU A 1 634 ? 27.826 1.412 -36.080 1.00 79.31 634 LEU A CA 1
ATOM 4973 C C . LEU A 1 634 ? 28.990 0.790 -36.871 1.00 79.31 634 LEU A C 1
ATOM 4975 O O . LEU A 1 634 ? 29.243 1.231 -37.991 1.00 79.31 634 LEU A O 1
ATOM 4979 N N . ALA A 1 635 ? 29.675 -0.208 -36.302 1.00 76.88 635 ALA A N 1
ATOM 4980 C CA . ALA A 1 635 ? 30.735 -0.973 -36.950 1.00 76.88 635 ALA A CA 1
ATOM 4981 C C . ALA A 1 635 ? 30.286 -1.651 -38.254 1.00 76.88 635 ALA A C 1
ATOM 4983 O O . ALA A 1 635 ? 29.110 -1.950 -38.487 1.00 76.88 635 ALA A O 1
ATOM 4984 N N . MET A 1 636 ? 31.252 -1.986 -39.103 1.00 62.00 636 MET A N 1
ATOM 4985 C CA . MET A 1 636 ? 30.970 -2.754 -40.309 1.00 62.00 636 MET A CA 1
ATOM 4986 C C . MET A 1 636 ? 30.472 -4.164 -39.929 1.00 62.00 636 MET A C 1
ATOM 4988 O O . MET A 1 636 ? 31.091 -4.868 -39.137 1.00 62.00 636 MET A O 1
ATOM 4992 N N . GLY A 1 637 ? 29.332 -4.588 -40.487 1.00 65.25 637 GLY A N 1
ATOM 4993 C CA . GLY A 1 637 ? 28.736 -5.908 -40.217 1.00 65.25 637 GLY A CA 1
ATOM 4994 C C . GLY A 1 637 ? 27.633 -5.951 -39.146 1.00 65.25 637 GLY A C 1
ATOM 4995 O O . GLY A 1 637 ? 26.968 -6.982 -39.014 1.00 65.25 637 GLY A O 1
ATOM 4996 N N . THR A 1 638 ? 27.340 -4.843 -38.453 1.00 72.25 638 THR A N 1
ATOM 4997 C CA . THR A 1 638 ? 26.221 -4.739 -37.492 1.00 72.25 638 THR A CA 1
ATOM 4998 C C . THR A 1 638 ? 24.857 -4.638 -38.178 1.00 72.25 638 THR A C 1
ATOM 5000 O O . THR A 1 638 ? 24.248 -3.581 -38.285 1.00 72.25 638 THR A O 1
ATOM 5003 N N . GLY A 1 639 ? 24.362 -5.759 -38.701 1.00 78.50 639 GLY A N 1
ATOM 5004 C CA . GLY A 1 639 ? 23.016 -5.861 -39.278 1.00 78.50 639 GLY A CA 1
ATOM 5005 C C . GLY A 1 639 ? 21.955 -6.298 -38.272 1.00 78.50 639 GLY A C 1
ATOM 5006 O O . GLY A 1 639 ? 22.269 -6.803 -37.195 1.00 78.50 639 GLY A O 1
ATOM 5007 N N . VAL A 1 640 ? 20.687 -6.169 -38.653 1.00 86.31 640 VAL A N 1
ATOM 5008 C CA . VAL A 1 640 ? 19.527 -6.670 -37.897 1.00 86.31 640 VAL A CA 1
ATOM 5009 C C . VAL A 1 640 ? 19.239 -8.140 -38.268 1.00 86.31 640 VAL A C 1
ATOM 5011 O O . VAL A 1 640 ? 18.154 -8.508 -38.709 1.00 86.31 640 VAL A O 1
ATOM 5014 N N . TRP A 1 641 ? 20.248 -9.007 -38.138 1.00 87.31 641 TRP A N 1
ATOM 5015 C CA . TRP A 1 641 ? 20.165 -10.420 -38.547 1.00 87.31 641 TRP A CA 1
ATOM 5016 C C . TRP A 1 641 ? 19.199 -11.242 -37.688 1.00 87.31 641 TRP A C 1
ATOM 5018 O O . TRP A 1 641 ? 18.561 -12.176 -38.173 1.00 87.31 641 TRP A O 1
ATOM 5028 N N . GLU A 1 642 ? 19.048 -10.870 -36.420 1.00 91.12 642 GLU A N 1
ATOM 5029 C CA . GLU A 1 642 ? 18.132 -11.508 -35.475 1.00 91.12 642 GLU A CA 1
ATOM 5030 C C . GLU A 1 642 ? 16.681 -11.402 -35.943 1.00 91.12 642 GLU A C 1
ATOM 5032 O O . GLU A 1 642 ? 15.890 -12.324 -35.755 1.00 91.12 642 GLU A O 1
ATOM 5037 N N . GLN A 1 643 ? 16.337 -10.318 -36.636 1.00 89.44 643 GLN A N 1
ATOM 5038 C CA . GLN A 1 643 ? 15.000 -10.130 -37.178 1.00 89.44 643 GLN A CA 1
ATOM 5039 C C . GLN A 1 643 ? 14.672 -11.139 -38.285 1.00 89.44 643 GLN A C 1
ATOM 5041 O O . GLN A 1 643 ? 13.543 -11.628 -38.341 1.00 89.44 643 GLN A O 1
ATOM 5046 N N . GLU A 1 644 ? 15.644 -11.525 -39.117 1.00 90.25 644 GLU A N 1
ATOM 5047 C CA . GLU A 1 644 ? 15.443 -12.572 -40.131 1.00 90.25 644 GLU A CA 1
ATOM 5048 C C . GLU A 1 644 ? 15.219 -13.953 -39.498 1.00 90.25 644 GLU A C 1
ATOM 5050 O O . GLU A 1 644 ? 14.459 -14.770 -40.028 1.00 90.25 644 GLU A O 1
ATOM 5055 N N . LEU A 1 645 ? 15.818 -14.207 -38.330 1.00 91.75 645 LEU A N 1
ATOM 5056 C CA . LEU A 1 645 ? 15.528 -15.407 -37.542 1.00 91.75 645 LEU A CA 1
ATOM 5057 C C . LEU A 1 645 ? 14.120 -15.345 -36.933 1.00 91.75 645 LEU A C 1
ATOM 5059 O O . LEU A 1 645 ? 13.360 -16.308 -37.050 1.00 91.75 645 LEU A O 1
ATOM 5063 N N . LEU A 1 646 ? 13.719 -14.203 -36.367 1.00 92.62 646 LEU A N 1
ATOM 5064 C CA . LEU A 1 646 ? 12.381 -14.019 -35.786 1.00 92.62 646 LEU A CA 1
ATOM 5065 C C . LEU A 1 646 ? 11.258 -14.091 -36.831 1.00 92.62 646 LEU A C 1
ATOM 5067 O O . LEU A 1 646 ? 10.161 -14.562 -36.528 1.00 92.62 646 LEU A O 1
ATOM 5071 N N . ARG A 1 647 ? 11.519 -13.723 -38.092 1.00 92.25 647 ARG A N 1
ATOM 5072 C CA . ARG A 1 647 ? 10.581 -13.958 -39.209 1.00 92.25 647 ARG A CA 1
ATOM 5073 C C . ARG A 1 647 ? 10.281 -15.438 -39.437 1.00 92.25 647 ARG A C 1
ATOM 5075 O O . ARG A 1 647 ? 9.227 -15.764 -39.978 1.00 92.25 647 ARG A O 1
ATOM 5082 N N . LYS A 1 648 ? 11.176 -16.332 -39.016 1.00 92.69 648 LYS A N 1
ATOM 5083 C CA . LYS A 1 648 ? 11.005 -17.791 -39.081 1.00 92.69 648 LYS A CA 1
ATOM 5084 C C . LYS A 1 648 ? 10.563 -18.401 -37.746 1.00 92.69 648 LYS A C 1
ATOM 5086 O O . LYS A 1 648 ? 10.501 -19.622 -37.634 1.00 92.69 648 LYS A O 1
ATOM 5091 N N . HIS A 1 649 ? 10.224 -17.580 -36.751 1.00 93.88 649 HIS A N 1
ATOM 5092 C CA . HIS A 1 649 ? 9.757 -18.045 -35.446 1.00 93.88 649 HIS A CA 1
ATOM 5093 C C . HIS A 1 649 ? 8.494 -18.913 -35.578 1.00 93.88 649 HIS A C 1
ATOM 5095 O O . HIS A 1 649 ? 7.652 -18.655 -36.440 1.00 93.88 649 HIS A O 1
ATOM 5101 N N . TYR A 1 650 ? 8.326 -19.931 -34.727 1.00 93.06 650 TYR A N 1
ATOM 5102 C CA . TYR A 1 650 ? 7.210 -20.885 -34.825 1.00 93.06 650 TYR A CA 1
ATOM 5103 C C . TYR A 1 650 ? 5.837 -20.216 -34.631 1.00 93.06 650 TYR A C 1
ATOM 5105 O O . TYR A 1 650 ? 4.891 -20.520 -35.364 1.00 93.06 650 TYR A O 1
ATOM 5113 N N . CYS A 1 651 ? 5.729 -19.264 -33.696 1.00 93.75 651 CYS A N 1
ATOM 5114 C CA . CYS A 1 651 ? 4.488 -18.534 -33.438 1.00 93.75 651 CYS A CA 1
ATOM 5115 C C . CYS A 1 651 ? 4.184 -17.503 -34.548 1.00 93.75 651 CYS A C 1
ATOM 5117 O O . CYS A 1 651 ? 5.027 -16.643 -34.818 1.00 93.75 651 CYS A O 1
ATOM 5119 N N . PRO A 1 652 ? 2.971 -17.513 -35.146 1.00 94.00 652 PRO A N 1
ATOM 5120 C CA . PRO A 1 652 ? 2.580 -16.559 -36.185 1.00 94.00 652 PRO A CA 1
ATOM 5121 C C . PRO A 1 652 ? 2.554 -15.108 -35.699 1.00 94.00 652 PRO A C 1
ATOM 5123 O O . PRO A 1 652 ? 2.981 -14.227 -36.436 1.00 94.00 652 PRO A O 1
ATOM 5126 N N . LYS A 1 653 ? 2.138 -14.859 -34.451 1.00 94.25 653 LYS A N 1
ATOM 5127 C CA . LYS A 1 653 ? 2.045 -13.499 -33.895 1.00 94.25 653 LYS A CA 1
ATOM 5128 C C . LYS A 1 653 ? 3.407 -12.811 -33.827 1.00 94.25 653 LYS A C 1
ATOM 5130 O O . LYS A 1 653 ? 3.507 -11.623 -34.104 1.00 94.25 653 LYS A O 1
ATOM 5135 N N . VAL A 1 654 ? 4.460 -13.562 -33.489 1.00 93.31 654 VAL A N 1
ATOM 5136 C CA . VAL A 1 654 ? 5.838 -13.043 -33.463 1.00 93.31 654 VAL A CA 1
ATOM 5137 C C . VAL A 1 654 ? 6.270 -12.642 -34.873 1.00 93.31 654 VAL A C 1
ATOM 5139 O O . VAL A 1 654 ? 6.776 -11.541 -35.069 1.00 93.31 654 VAL A O 1
ATOM 5142 N N . ARG A 1 655 ? 5.991 -13.488 -35.875 1.00 93.94 655 ARG A N 1
ATOM 5143 C CA . ARG A 1 655 ? 6.301 -13.189 -37.282 1.00 93.94 655 ARG A CA 1
ATOM 5144 C C . ARG A 1 655 ? 5.556 -11.952 -37.786 1.00 93.94 655 ARG A C 1
ATOM 5146 O O . ARG A 1 655 ? 6.155 -11.099 -38.433 1.00 93.94 655 ARG A O 1
ATOM 5153 N N . GLU A 1 656 ? 4.263 -11.843 -37.482 1.00 94.00 656 GLU A N 1
ATOM 5154 C CA . GLU A 1 656 ? 3.436 -10.686 -37.848 1.00 94.00 656 GLU A CA 1
ATOM 5155 C C . GLU A 1 656 ? 3.979 -9.391 -37.238 1.00 94.00 656 GLU A C 1
ATOM 5157 O O . GLU A 1 656 ? 4.120 -8.395 -37.948 1.00 94.00 656 GLU A O 1
ATOM 5162 N N . GLN A 1 657 ? 4.356 -9.426 -35.958 1.00 93.38 657 GLN A N 1
ATOM 5163 C CA . GLN A 1 657 ? 4.906 -8.273 -35.251 1.00 93.38 657 GLN A CA 1
ATOM 5164 C C . GLN A 1 657 ? 6.214 -7.777 -35.880 1.00 93.38 657 GLN A C 1
ATOM 5166 O O . GLN A 1 657 ? 6.406 -6.578 -36.070 1.00 93.38 657 GLN A O 1
ATOM 5171 N N . VAL A 1 658 ? 7.096 -8.697 -36.270 1.00 93.00 658 VAL A N 1
ATOM 5172 C CA . VAL A 1 658 ? 8.351 -8.361 -36.956 1.00 93.00 658 VAL A CA 1
ATOM 5173 C C . VAL A 1 658 ? 8.098 -7.668 -38.300 1.00 93.00 658 VAL A C 1
ATOM 5175 O O . VAL A 1 658 ? 8.749 -6.674 -38.618 1.00 93.00 658 VAL A O 1
ATOM 5178 N N . VAL A 1 659 ? 7.112 -8.141 -39.067 1.00 92.38 659 VAL A N 1
ATOM 5179 C CA . VAL A 1 659 ? 6.727 -7.527 -40.349 1.00 92.38 659 VAL A CA 1
ATOM 5180 C C . VAL A 1 659 ? 6.160 -6.115 -40.156 1.00 92.38 659 VAL A C 1
ATOM 5182 O O . VAL A 1 659 ? 6.324 -5.260 -41.029 1.00 92.38 659 VAL A O 1
ATOM 5185 N N . ILE A 1 660 ? 5.481 -5.845 -39.037 1.00 92.62 660 ILE A N 1
ATOM 5186 C CA . ILE A 1 660 ? 4.990 -4.498 -38.708 1.00 92.62 660 ILE A CA 1
ATOM 5187 C C . ILE A 1 660 ? 6.167 -3.544 -38.475 1.00 92.62 660 ILE A C 1
ATOM 5189 O O . ILE A 1 660 ? 6.182 -2.462 -39.064 1.00 92.62 660 ILE A O 1
ATOM 5193 N N . ILE A 1 661 ? 7.173 -3.966 -37.701 1.00 90.69 661 ILE A N 1
ATOM 5194 C CA . ILE A 1 661 ? 8.388 -3.177 -37.442 1.00 90.69 661 ILE A CA 1
ATOM 5195 C C . ILE A 1 661 ? 9.097 -2.825 -38.757 1.00 90.69 661 ILE A C 1
ATOM 5197 O O . ILE A 1 661 ? 9.406 -1.656 -38.991 1.00 90.69 661 ILE A O 1
ATOM 5201 N N . ASP A 1 662 ? 9.264 -3.795 -39.662 1.00 88.75 662 ASP A N 1
ATOM 5202 C CA . ASP A 1 662 ? 9.870 -3.551 -40.980 1.00 88.75 662 ASP A CA 1
ATOM 5203 C C . ASP A 1 662 ? 9.118 -2.496 -41.789 1.00 88.75 662 ASP A C 1
ATOM 5205 O O . ASP A 1 662 ? 9.726 -1.603 -42.378 1.00 88.75 662 ASP A O 1
ATOM 5209 N N . LYS A 1 663 ? 7.781 -2.566 -41.793 1.00 89.69 663 LYS A N 1
ATOM 5210 C CA . LYS A 1 663 ? 6.940 -1.590 -42.498 1.00 89.69 663 LYS A CA 1
ATOM 5211 C C . LYS A 1 663 ? 7.087 -0.183 -41.922 1.00 89.69 663 LYS A C 1
ATOM 5213 O O . LYS A 1 663 ? 6.967 0.781 -42.675 1.00 89.69 663 LYS A O 1
ATOM 5218 N N . ILE A 1 664 ? 7.282 -0.050 -40.611 1.00 88.44 664 ILE A N 1
ATOM 5219 C CA . ILE A 1 664 ? 7.472 1.248 -39.947 1.00 88.44 664 ILE A CA 1
ATOM 5220 C C . ILE A 1 664 ? 8.801 1.868 -40.377 1.00 88.44 664 ILE A C 1
ATOM 5222 O O . ILE A 1 664 ? 8.827 3.030 -40.791 1.00 88.44 664 ILE A O 1
ATOM 5226 N N . VAL A 1 665 ? 9.882 1.086 -40.337 1.00 85.94 665 VAL A N 1
ATOM 5227 C CA . VAL A 1 665 ? 11.218 1.550 -40.736 1.00 85.94 665 VAL A CA 1
ATOM 5228 C C . VAL A 1 665 ? 11.238 1.896 -42.227 1.00 85.94 665 VAL A C 1
ATOM 5230 O O . VAL A 1 665 ? 11.627 3.003 -42.596 1.00 85.94 665 VAL A O 1
ATOM 5233 N N . SER A 1 666 ? 10.696 1.025 -43.087 1.00 83.75 666 SER A N 1
ATOM 5234 C CA . SER A 1 666 ? 10.695 1.243 -44.539 1.00 83.75 666 SER A CA 1
ATOM 5235 C C . SER A 1 666 ? 9.856 2.448 -44.978 1.00 83.75 666 SER A C 1
ATOM 5237 O O . SER A 1 666 ? 10.213 3.133 -45.932 1.00 83.75 666 SER A O 1
ATOM 5239 N N . LYS A 1 667 ? 8.718 2.715 -44.317 1.00 80.75 667 LYS A N 1
ATOM 5240 C CA . LYS A 1 667 ? 7.846 3.859 -44.650 1.00 80.75 667 LYS A CA 1
ATOM 5241 C C . LYS A 1 667 ? 8.486 5.203 -44.320 1.00 80.75 667 LYS A C 1
ATOM 5243 O O . LYS A 1 667 ? 8.173 6.188 -44.982 1.00 80.75 667 LYS A O 1
ATOM 5248 N N . ASN A 1 668 ? 9.309 5.252 -43.278 1.00 68.06 668 ASN A N 1
ATOM 5249 C CA . ASN A 1 668 ? 9.976 6.479 -42.860 1.00 68.06 668 ASN A CA 1
ATOM 5250 C C . ASN A 1 668 ? 11.288 6.709 -43.617 1.00 68.06 668 ASN A C 1
ATOM 5252 O O . ASN A 1 668 ? 11.577 7.859 -43.896 1.00 68.06 668 ASN A O 1
ATOM 5256 N N . ALA A 1 669 ? 11.992 5.659 -44.054 1.00 59.84 669 ALA A N 1
ATOM 5257 C CA . ALA A 1 669 ? 13.154 5.790 -44.943 1.00 59.84 669 ALA A CA 1
ATOM 5258 C C . ALA A 1 669 ? 12.809 6.352 -46.342 1.00 59.84 669 ALA A C 1
ATOM 5260 O O . ALA A 1 669 ? 13.676 6.829 -47.064 1.00 59.84 669 ALA A O 1
ATOM 5261 N N . GLN A 1 670 ? 11.533 6.286 -46.746 1.00 53.72 670 GLN A N 1
ATOM 5262 C CA . GLN A 1 670 ? 11.029 6.860 -48.003 1.00 53.72 670 GLN A CA 1
ATOM 5263 C C . GLN A 1 670 ? 10.582 8.331 -47.884 1.00 53.72 670 GLN A C 1
ATOM 5265 O O . GLN A 1 670 ? 10.192 8.919 -48.895 1.00 53.72 670 GLN A O 1
ATOM 5270 N N . LYS A 1 671 ? 10.580 8.910 -46.676 1.00 48.66 671 LYS A N 1
ATOM 5271 C CA . LYS A 1 671 ? 10.210 10.307 -46.399 1.00 48.66 671 LYS A CA 1
ATOM 5272 C C . LYS A 1 671 ? 11.434 11.130 -46.044 1.00 48.66 671 LYS A C 1
ATOM 5274 O O . LYS A 1 671 ? 11.457 12.308 -46.462 1.00 48.66 671 LYS A O 1
#

Solvent-accessible surface area (backbone atoms only — not comparable to full-atom values): 40966 Å² total; per-residue (Å²): 140,82,91,83,87,87,86,87,84,80,89,79,77,84,84,82,76,87,88,61,84,87,75,85,76,60,73,70,63,54,53,55,59,54,68,72,62,54,68,62,61,63,57,68,68,56,69,83,72,79,73,78,82,79,79,90,68,81,74,62,71,48,100,83,74,55,81,56,79,91,81,88,83,88,78,87,83,87,82,81,87,85,81,90,85,86,86,86,86,89,85,88,82,90,80,87,90,86,87,81,81,84,81,76,86,76,73,79,83,69,55,71,70,56,54,45,48,54,49,48,53,50,51,52,53,48,50,48,46,41,72,74,44,47,67,84,36,47,67,44,62,55,54,54,52,58,62,33,80,84,45,59,70,73,46,28,52,50,40,55,53,51,50,48,55,51,47,67,73,69,55,67,99,60,64,78,77,84,80,53,81,77,67,72,73,56,94,66,56,72,67,62,48,43,53,52,52,26,53,51,42,52,53,53,50,48,52,51,47,55,52,49,36,47,62,48,49,49,93,73,79,92,46,66,67,54,52,56,47,20,53,50,32,47,52,44,45,47,50,45,49,70,74,53,58,78,38,77,66,47,68,59,48,45,49,47,46,45,60,46,60,58,50,91,63,90,43,74,62,36,55,50,45,51,52,43,52,32,50,40,26,67,69,44,82,62,30,65,61,49,29,54,47,51,52,52,45,52,54,52,39,60,75,53,75,61,74,57,59,36,72,66,57,46,42,62,69,40,55,72,48,69,83,83,55,59,70,94,71,83,83,62,94,81,61,69,88,75,73,78,82,78,75,72,99,53,82,74,73,75,71,83,76,74,90,69,52,77,65,55,53,50,52,53,51,51,51,52,50,51,53,49,52,49,51,57,50,51,56,56,52,51,52,58,50,28,52,51,37,44,53,52,34,47,52,52,50,51,58,46,43,53,51,44,63,72,66,61,48,70,79,37,43,67,44,42,45,50,46,48,44,74,46,31,74,76,55,64,75,83,53,49,60,62,50,49,50,55,39,51,51,52,37,51,50,33,48,54,52,54,60,56,52,77,78,42,100,76,73,86,78,71,86,84,77,57,44,72,49,53,33,43,46,41,48,33,28,56,50,44,41,57,70,54,49,65,70,89,76,47,81,82,78,64,92,78,83,57,63,66,58,52,44,49,52,61,48,46,45,58,62,55,35,66,44,90,58,34,72,57,31,78,83,46,87,72,75,79,55,91,88,52,84,77,71,71,74,61,67,83,54,66,66,21,49,52,58,42,50,54,51,37,51,41,54,55,63,63,32,83,93,56,69,57,56,50,68,56,50,35,44,51,51,55,52,51,47,59,32,43,73,62,38,56,72,69,56,23,43,54,51,51,57,49,48,39,56,47,41,78,75,41,36,93,51,42,50,48,40,78,38,75,87,66,45,87,38,79,62,66,63,32,88,85,45,65,42,76,77,65,20,34,67,48,12,60,84,49,60,65,62,54,57,65,53,42,58,68,42,89,52,66,68,52,24,53,53,51,54,51,42,52,52,54,53,56,60,54,77,76,106

Mean predicted aligned error: 17.11 Å